Protein 3CWR (pdb70)

Sequence (377 aa):
PAVPDAVVREESSSIVGAAQRLLSSSGGAAATEGVASEAGIAKKTLYRFASGRADLIGLLVESWIAPIFPGFEADPQDAAAALERIVYDIAQAVLSREAVSSLFRLASDADLRNRFLPAYNANGIERSRREELARWLDQQQASAGRLPLPIPAERVADLLLSSAVIAEPLRQITLGLREPLPAWDIAPRVADAVRLIAVPDAVVRESSIVGAAQRLLSSGGAAATEGVASEEAGIAKKTLYRFASGRADLIGLLVESWIAPIFPEADPQDAAAALERIVYDIAQAVLSREAVSLFRLASDADLRNRFLPAYNANGIERRSSRREELARWLDQQASAGRLPLPIPAERVADLLLSSAVIAEPLRQITLGLREPLPAWDIAPRVADAVRLIAP

Nearest PDB structures (foldseek):
  3cwr-assembly3_B  TM=1.005E+00  e=1.600E-26  Rhodospirillum rubrum ATCC 11170
  3cwr-assembly2_A  TM=9.978E-01  e=1.509E-24  Rhodospirillum rubrum ATCC 11170
  3bhq-assembly1_B  TM=7.427E-01  e=4.612E-06  Mesorhizobium japonicum MAFF 303099
  2fq4-assembly1_A-2  TM=6.558E-01  e=3.254E-04  Bacillus cereus ATCC 14579
  6of0-assembly1_A  TM=6.314E-01  e=2.786E-02  Neisseria gonorrhoeae

Structure (mmCIF, N/CA/C/O backbone):
data_3CWR
#
_entry.id   3CWR
#
_cell.length_a   53.340
_cell.length_b   53.340
_cell.length_c   234.240
_cell.angle_alpha   90.000
_cell.angle_beta   90.000
_cell.angle_gamma   120.000
#
_symmetry.space_group_name_H-M   'P 65'
#
loop_
_entity.id
_entity.type
_entity.pdbx_description
1 polymer 'Transcriptional regulator, TetR family'
2 non-polymer 'SULFATE ION'
3 non-polymer 1,2-ETHANEDIOL
4 water water
#
loop_
_atom_site.group_PDB
_atom_site.id
_atom_site.type_symbol
_atom_site.label_atom_id
_atom_site.label_alt_id
_atom_site.label_comp_id
_atom_site.label_asym_id
_atom_site.label_entity_id
_atom_site.label_seq_id
_atom_site.pdbx_PDB_ins_code
_atom_site.Cartn_x
_atom_site.Cartn_y
_atom_site.Cartn_z
_atom_site.occupancy
_atom_site.B_iso_or_equiv
_atom_site.auth_seq_id
_atom_site.auth_comp_id
_atom_site.auth_asym_id
_atom_site.auth_atom_id
_atom_site.pdbx_PDB_model_num
ATOM 1 N N . PRO A 1 11 ? 31.858 -16.465 21.412 1.00 40.88 10 PRO A N 1
ATOM 2 C CA . PRO A 1 11 ? 30.463 -16.063 21.300 1.00 40.11 10 PRO A CA 1
ATOM 3 C C . PRO A 1 11 ? 29.916 -16.166 19.883 1.00 38.58 10 PRO A C 1
ATOM 4 O O . PRO A 1 11 ? 30.598 -16.623 18.945 1.00 38.14 10 PRO A O 1
ATOM 8 N N . ALA A 1 12 ? 28.697 -15.672 19.741 1.00 36.11 11 ALA A N 1
ATOM 9 C CA . ALA A 1 12 ? 27.977 -15.741 18.477 1.00 33.57 11 ALA A CA 1
ATOM 10 C C . ALA A 1 12 ? 28.492 -14.745 17.454 1.00 31.78 11 ALA A C 1
ATOM 11 O O . ALA A 1 12 ? 29.101 -13.740 17.749 1.00 33.32 11 ALA A O 1
ATOM 13 N N . VAL A 1 13 ? 28.259 -15.111 16.213 1.00 29.57 12 VAL A N 1
ATOM 14 C CA . VAL A 1 13 ? 28.506 -14.241 15.067 1.00 26.38 12 VAL A CA 1
ATOM 15 C C . VAL A 1 13 ? 27.636 -12.954 15.249 1.00 25.38 12 VAL A C 1
ATOM 16 O O . VAL A 1 13 ? 26.606 -13.029 15.892 1.00 27.71 12 VAL A O 1
ATOM 20 N N . PRO A 1 14 ? 27.997 -11.819 14.634 1.00 23.34 13 PRO A N 1
ATOM 21 C CA . PRO A 1 14 ? 27.194 -10.578 14.780 1.00 22.73 13 PRO A CA 1
ATOM 22 C C . PRO A 1 14 ? 25.808 -10.726 14.221 1.00 18.71 13 PRO A C 1
ATOM 23 O O . PRO A 1 14 ? 25.580 -11.508 13.280 1.00 19.07 13 PRO A O 1
ATOM 27 N N . ASP A 1 15 ? 24.906 -9.951 14.809 1.00 18.82 14 ASP A N 1
ATOM 28 C CA . ASP A 1 15 ? 23.471 -9.942 14.450 1.00 16.90 14 ASP A CA 1
ATOM 29 C C . ASP A 1 15 ? 23.227 -9.648 12.973 1.00 17.78 14 ASP A C 1
ATOM 30 O O . ASP A 1 15 ? 22.246 -10.072 12.396 1.00 18.55 14 ASP A O 1
ATOM 35 N N . ALA A 1 16 ? 24.156 -8.959 12.349 1.00 18.15 15 ALA A N 1
ATOM 36 C CA . ALA A 1 16 ? 23.997 -8.612 10.934 1.00 18.07 15 ALA A CA 1
ATOM 37 C C . ALA A 1 16 ? 23.842 -9.825 10.038 1.00 17.53 15 ALA A C 1
ATOM 38 O O . ALA A 1 16 ? 23.163 -9.792 9.012 1.00 21.11 15 ALA A O 1
ATOM 40 N N . VAL A 1 17 ? 24.450 -10.938 10.457 1.00 17.34 16 VAL A N 1
ATOM 41 C CA . VAL A 1 17 ? 24.391 -12.181 9.664 1.00 17.72 16 VAL A CA 1
ATOM 42 C C . VAL A 1 17 ? 22.947 -12.712 9.555 1.00 18.00 16 VAL A C 1
ATOM 43 O O . VAL A 1 17 ? 22.427 -12.917 8.441 1.00 19.46 16 VAL A O 1
ATOM 47 N N . VAL A 1 18 ? 22.307 -12.932 10.698 1.00 16.72 17 VAL A N 1
ATOM 48 C CA . VAL A 1 18 ? 20.906 -13.398 10.710 1.00 16.80 17 VAL A CA 1
ATOM 49 C C . VAL A 1 18 ? 19.957 -12.320 10.124 1.00 17.47 17 VAL A C 1
ATOM 50 O O . VAL A 1 18 ? 19.003 -12.651 9.416 1.00 17.38 17 VAL A O 1
ATOM 54 N N . ARG A 1 19 ? 20.231 -11.040 10.394 1.00 15.99 18 ARG A N 1
ATOM 55 C CA . ARG A 1 19 ? 19.385 -9.966 9.841 1.00 17.19 18 ARG A CA 1
ATOM 56 C C . ARG A 1 19 ? 19.347 -10.079 8.319 1.00 17.93 18 ARG A C 1
ATOM 57 O O . ARG A 1 19 ? 18.279 -9.961 7.696 1.00 17.62 18 ARG A O 1
ATOM 65 N N . GLU A 1 20 ? 20.521 -10.277 7.723 1.00 19.81 19 GLU A N 1
ATOM 66 C CA A GLU A 1 20 ? 20.639 -10.412 6.256 0.50 20.95 19 GLU A CA 1
ATOM 67 C CA B GLU A 1 20 ? 20.612 -10.378 6.262 0.50 20.09 19 GLU A CA 1
ATOM 68 C C . GLU A 1 20 ? 19.809 -11.588 5.750 1.00 19.50 19 GLU A C 1
ATOM 69 O O . GLU A 1 20 ? 19.182 -11.524 4.701 1.00 20.54 19 GLU A O 1
ATOM 80 N N . SER A 1 21 ? 19.810 -12.671 6.514 1.00 19.23 20 SER A N 1
ATOM 81 C CA A SER A 1 21 ? 19.081 -13.863 6.108 0.33 18.66 20 SER A CA 1
ATOM 82 C CA B SER A 1 21 ? 19.062 -13.867 6.116 0.33 18.93 20 SER A CA 1
ATOM 83 C CA C SER A 1 21 ? 19.074 -13.877 6.135 0.33 19.43 20 SER A CA 1
ATOM 84 C C . SER A 1 21 ? 17.584 -13.602 6.112 1.00 18.72 20 SER A C 1
ATOM 85 O O . SER A 1 21 ? 16.858 -14.042 5.227 1.00 19.35 20 SER A O 1
ATOM 92 N N . ILE A 1 22 ? 17.147 -12.878 7.113 1.00 17.44 21 ILE A N 1
ATOM 93 C CA . ILE A 1 22 ? 15.754 -12.545 7.258 1.00 16.80 21 ILE A CA 1
ATOM 94 C C . ILE A 1 22 ? 15.281 -11.670 6.107 1.00 16.92 21 ILE A C 1
ATOM 95 O O . ILE A 1 22 ? 14.207 -11.874 5.514 1.00 17.07 21 ILE A O 1
ATOM 100 N N . VAL A 1 23 ? 16.041 -10.634 5.827 1.00 16.57 22 VAL A N 1
ATOM 101 C CA . VAL A 1 23 ? 15.625 -9.715 4.747 1.00 17.07 22 VAL A CA 1
ATOM 102 C C . VAL A 1 23 ? 15.644 -10.412 3.388 1.00 18.64 22 VAL A C 1
ATOM 103 O O . VAL A 1 23 ? 14.785 -10.146 2.543 1.00 20.06 22 VAL A O 1
ATOM 107 N N . GLY A 1 24 ? 16.607 -11.308 3.188 1.00 21.08 23 GLY A N 1
ATOM 108 C CA . GLY A 1 24 ? 16.679 -12.063 1.929 1.00 22.01 23 GLY A CA 1
ATOM 109 C C . GLY A 1 24 ? 15.447 -12.918 1.792 1.00 20.90 23 GLY A C 1
ATOM 110 O O . GLY A 1 24 ? 14.800 -12.993 0.738 1.00 19.88 23 GLY A O 1
ATOM 111 N N . ALA A 1 25 ? 15.113 -13.602 2.875 1.00 19.33 24 ALA A N 1
ATOM 112 C CA . ALA A 1 25 ? 13.955 -14.477 2.893 1.00 18.22 24 ALA A CA 1
ATOM 113 C C . ALA A 1 25 ? 12.659 -13.733 2.639 1.00 19.40 24 ALA A C 1
ATOM 114 O O . ALA A 1 25 ? 11.833 -14.176 1.835 1.00 19.92 24 ALA A O 1
ATOM 116 N N . ALA A 1 26 ? 12.513 -12.581 3.293 1.00 18.03 25 ALA A N 1
ATOM 117 C CA . ALA A 1 26 ? 11.308 -11.739 3.170 1.00 16.99 25 ALA A CA 1
ATOM 118 C C . ALA A 1 26 ? 11.143 -11.330 1.723 1.00 18.00 25 ALA A C 1
ATOM 119 O O . ALA A 1 26 ? 10.027 -11.404 1.178 1.00 18.47 25 ALA A O 1
ATOM 121 N N . GLN A 1 27 ? 12.225 -10.863 1.120 1.00 19.03 26 GLN A N 1
ATOM 122 C CA . GLN A 1 27 ? 12.154 -10.450 -0.279 1.00 19.34 26 GLN A CA 1
ATOM 123 C C . GLN A 1 27 ? 11.798 -11.635 -1.199 1.00 21.09 26 GLN A C 1
ATOM 124 O O . GLN A 1 27 ? 10.944 -11.510 -2.092 1.00 22.52 26 GLN A O 1
ATOM 130 N N . ARG A 1 28 ? 12.426 -12.785 -0.983 1.00 21.97 27 ARG A N 1
ATOM 131 C CA . ARG A 1 28 ? 12.139 -13.904 -1.877 1.00 21.22 27 ARG A CA 1
ATOM 132 C C . ARG A 1 28 ? 10.690 -14.270 -1.838 1.00 22.96 27 ARG A C 1
ATOM 133 O O . ARG A 1 28 ? 10.080 -14.614 -2.878 1.00 23.70 27 ARG A O 1
ATOM 141 N N . LEU A 1 29 ? 10.112 -14.222 -0.659 1.00 21.48 28 LEU A N 1
ATOM 142 C CA . LEU A 1 29 ? 8.720 -14.605 -0.504 1.00 22.12 28 LEU A CA 1
ATOM 143 C C . LEU A 1 29 ? 7.795 -13.563 -1.139 1.00 23.83 28 LEU A C 1
ATOM 144 O O . LEU A 1 29 ? 6.833 -13.879 -1.802 1.00 23.58 28 LEU A O 1
ATOM 149 N N . LEU A 1 30 ? 8.122 -12.303 -0.939 1.00 23.12 29 LEU A N 1
ATOM 150 C CA . LEU A 1 30 ? 7.335 -11.241 -1.552 1.00 23.83 29 LEU A CA 1
ATOM 151 C C . LEU A 1 30 ? 7.332 -11.398 -3.039 1.00 24.29 29 LEU A C 1
ATOM 152 O O . LEU A 1 30 ? 6.295 -11.257 -3.693 1.00 25.14 29 LEU A O 1
ATOM 157 N N . SER A 1 31 ? 8.511 -11.655 -3.579 1.00 23.53 30 SER A N 1
ATOM 158 C CA . SER A 1 31 ? 8.672 -11.763 -5.041 1.00 24.92 30 SER A CA 1
ATOM 159 C C . SER A 1 31 ? 8.033 -12.992 -5.626 1.00 27.97 30 SER A C 1
ATOM 160 O O . SER A 1 31 ? 7.544 -12.955 -6.775 1.00 29.39 30 SER A O 1
ATOM 163 N N . SER A 1 32 ? 7.903 -14.035 -4.823 1.00 28.37 31 SER A N 1
ATOM 164 C CA A SER A 1 32 ? 7.380 -15.323 -5.311 0.50 28.70 31 SER A CA 1
ATOM 165 C CA B SER A 1 32 ? 7.371 -15.312 -5.317 0.50 29.19 31 SER A CA 1
ATOM 166 C C . SER A 1 32 ? 5.883 -15.449 -5.135 1.00 29.84 31 SER A C 1
ATOM 167 O O . SER A 1 32 ? 5.207 -15.991 -6.006 1.00 33.43 31 SER A O 1
ATOM 172 N N . GLY A 1 33 ? 5.361 -14.950 -4.027 1.00 27.70 32 GLY A N 1
ATOM 173 C CA . GLY A 1 33 ? 3.947 -15.075 -3.685 1.00 27.13 32 GLY A CA 1
ATOM 174 C C . GLY A 1 33 ? 3.195 -13.893 -3.123 1.00 28.75 32 GLY A C 1
ATOM 175 O O . GLY A 1 33 ? 2.098 -14.014 -2.624 1.00 30.80 32 GLY A O 1
ATOM 176 N N . GLY A 1 34 ? 3.806 -12.725 -3.165 1.00 28.95 33 GLY A N 1
ATOM 177 C CA . GLY A 1 34 ? 3.149 -11.560 -2.623 1.00 28.91 33 GLY A CA 1
ATOM 178 C C . GLY A 1 34 ? 3.176 -11.501 -1.113 1.00 26.56 33 GLY A C 1
ATOM 179 O O . GLY A 1 34 ? 3.847 -12.317 -0.463 1.00 23.41 33 GLY A O 1
ATOM 180 N N . ALA A 1 35 ? 2.464 -10.512 -0.570 1.00 27.15 34 ALA A N 1
ATOM 181 C CA . ALA A 1 35 ? 2.381 -10.303 0.855 1.00 26.88 34 ALA A CA 1
ATOM 182 C C . ALA A 1 35 ? 1.911 -11.562 1.533 1.00 25.47 34 ALA A C 1
ATOM 183 O O . ALA A 1 35 ? 2.319 -11.846 2.642 1.00 26.17 34 ALA A O 1
ATOM 185 N N . ALA A 1 36 ? 1.030 -12.311 0.862 1.00 25.08 35 ALA A N 1
ATOM 186 C CA . ALA A 1 36 ? 0.474 -13.485 1.496 1.00 24.34 35 ALA A CA 1
ATOM 187 C C . ALA A 1 36 ? 1.469 -14.592 1.720 1.00 23.81 35 ALA A C 1
ATOM 188 O O . ALA A 1 36 ? 1.249 -15.415 2.624 1.00 26.88 35 ALA A O 1
ATOM 190 N N . ALA A 1 37 ? 2.548 -14.613 0.948 1.00 23.02 36 ALA A N 1
ATOM 191 C CA . ALA A 1 37 ? 3.614 -15.615 1.060 1.00 22.76 36 ALA A CA 1
ATOM 192 C C . ALA A 1 37 ? 4.571 -15.237 2.188 1.00 21.60 36 ALA A C 1
ATOM 193 O O . ALA A 1 37 ? 5.250 -16.089 2.734 1.00 22.72 36 ALA A O 1
ATOM 203 N N . THR A 1 39 ? 4.783 -14.703 5.370 1.00 16.74 38 THR A N 1
ATOM 204 C CA . THR A 1 39 ? 4.343 -14.932 6.722 1.00 15.04 38 THR A CA 1
ATOM 205 C C . THR A 1 39 ? 5.563 -15.090 7.643 1.00 15.87 38 THR A C 1
ATOM 206 O O . THR A 1 39 ? 6.659 -15.403 7.207 1.00 17.06 38 THR A O 1
ATOM 218 N N . GLU A 1 41 ? 6.051 -17.527 9.799 1.00 18.72 40 GLU A N 1
ATOM 219 C CA . GLU A 1 41 ? 6.512 -18.913 9.731 1.00 19.79 40 GLU A CA 1
ATOM 220 C C . GLU A 1 41 ? 7.285 -19.149 8.407 1.00 17.66 40 GLU A C 1
ATOM 221 O O . GLU A 1 41 ? 8.317 -19.815 8.363 1.00 19.40 40 GLU A O 1
ATOM 227 N N . GLY A 1 42 ? 6.791 -18.555 7.324 1.00 17.93 41 GLY A N 1
ATOM 228 C CA . GLY A 1 42 ? 7.446 -18.670 6.027 1.00 17.44 41 GLY A CA 1
ATOM 229 C C . GLY A 1 42 ? 8.854 -18.100 6.013 1.00 16.62 41 GLY A C 1
ATOM 230 O O . GLY A 1 42 ? 9.810 -18.664 5.457 1.00 17.82 41 GLY A O 1
ATOM 231 N N . VAL A 1 43 ? 8.958 -16.895 6.565 1.00 16.26 42 VAL A N 1
ATOM 232 C CA . VAL A 1 43 ? 10.258 -16.222 6.654 1.00 16.46 42 VAL A CA 1
ATOM 233 C C . VAL A 1 43 ? 11.207 -16.997 7.525 1.00 15.36 42 VAL A C 1
ATOM 234 O O . VAL A 1 43 ? 12.349 -17.195 7.146 1.00 16.28 42 VAL A O 1
ATOM 238 N N . ALA A 1 44 ? 10.737 -17.501 8.664 1.00 15.68 43 ALA A N 1
ATOM 239 C CA . ALA A 1 44 ? 11.649 -18.282 9.499 1.00 15.90 43 ALA A CA 1
ATOM 240 C C . ALA A 1 44 ? 12.187 -19.503 8.738 1.00 18.20 43 ALA A C 1
ATOM 241 O O . ALA A 1 44 ? 13.381 -19.829 8.768 1.00 18.15 43 ALA A O 1
ATOM 243 N N . SER A 1 45 ? 11.306 -20.164 8.029 1.00 17.57 44 SER A N 1
ATOM 244 C CA . SER A 1 45 ? 11.698 -21.351 7.273 1.00 19.26 44 SER A CA 1
ATOM 245 C C . SER A 1 45 ? 12.633 -21.023 6.128 1.00 20.13 44 SER A C 1
ATOM 246 O O . SER A 1 45 ? 13.661 -21.661 5.952 1.00 21.80 44 SER A O 1
ATOM 249 N N . GLU A 1 46 ? 12.297 -19.993 5.365 1.00 19.78 45 GLU A N 1
ATOM 250 C CA . GLU A 1 46 ? 13.106 -19.594 4.208 1.00 19.38 45 GLU A CA 1
ATOM 251 C C . GLU A 1 46 ? 14.471 -19.068 4.643 1.00 20.65 45 GLU A C 1
ATOM 252 O O . GLU A 1 46 ? 15.457 -19.293 3.964 1.00 21.24 45 GLU A O 1
ATOM 258 N N . ALA A 1 47 ? 14.524 -18.377 5.786 1.00 18.55 46 ALA A N 1
ATOM 259 C CA . ALA A 1 47 ? 15.781 -17.838 6.306 1.00 18.79 46 ALA A CA 1
ATOM 260 C C . ALA A 1 47 ? 16.626 -18.886 7.001 1.00 19.52 46 ALA A C 1
ATOM 261 O O . ALA A 1 47 ? 17.811 -18.667 7.266 1.00 23.00 46 ALA A O 1
ATOM 263 N N . GLY A 1 48 ? 15.991 -19.994 7.340 1.00 18.09 47 GLY A N 1
ATOM 264 C CA . GLY A 1 48 ? 16.634 -21.110 8.069 1.00 18.09 47 GLY A CA 1
ATOM 265 C C . GLY A 1 48 ? 16.945 -20.803 9.520 1.00 16.33 47 GLY A C 1
ATOM 266 O O . GLY A 1 48 ? 17.986 -21.157 10.022 1.00 15.56 47 GLY A O 1
ATOM 267 N N . ILE A 1 49 ? 15.994 -20.152 10.202 1.00 15.28 48 ILE A N 1
ATOM 268 C CA . ILE A 1 49 ? 16.144 -19.800 11.585 1.00 13.71 48 ILE A CA 1
ATOM 269 C C . ILE A 1 49 ? 14.936 -20.175 12.422 1.00 14.12 48 ILE A C 1
ATOM 270 O O . ILE A 1 49 ? 13.824 -20.340 11.906 1.00 16.84 48 ILE A O 1
ATOM 275 N N . ALA A 1 50 ? 15.165 -20.306 13.731 1.00 15.11 49 ALA A N 1
ATOM 276 C CA . ALA A 1 50 ? 14.124 -20.547 14.718 1.00 16.28 49 ALA A CA 1
ATOM 277 C C . ALA A 1 50 ? 13.151 -19.388 14.816 1.00 16.05 49 ALA A C 1
ATOM 278 O O . ALA A 1 50 ? 13.496 -18.202 14.645 1.00 15.17 49 ALA A O 1
ATOM 280 N N . LYS A 1 51 ? 11.923 -19.744 15.166 1.00 17.69 50 LYS A N 1
ATOM 281 C CA . LYS A 1 51 ? 10.909 -18.727 15.421 1.00 18.05 50 LYS A CA 1
ATOM 282 C C . LYS A 1 51 ? 11.412 -17.732 16.475 1.00 16.76 50 LYS A C 1
ATOM 283 O O . LYS A 1 51 ? 11.247 -16.512 16.338 1.00 17.47 50 LYS A O 1
ATOM 289 N N . LYS A 1 52 ? 11.973 -18.250 17.554 1.00 14.86 51 LYS A N 1
ATOM 290 C CA . LYS A 1 52 ? 12.405 -17.383 18.652 1.00 16.44 51 LYS A CA 1
ATOM 291 C C . LYS A 1 52 ? 13.509 -16.434 18.227 1.00 15.45 51 LYS A C 1
ATOM 292 O O . LYS A 1 52 ? 13.695 -15.354 18.812 1.00 16.30 51 LYS A O 1
ATOM 298 N N . THR A 1 53 ? 14.263 -16.826 17.206 1.00 15.25 52 THR A N 1
ATOM 299 C CA . THR A 1 53 ? 15.305 -15.968 16.657 1.00 16.09 52 THR A CA 1
ATOM 300 C C . THR A 1 53 ? 14.689 -14.883 15.783 1.00 14.62 52 THR A C 1
ATOM 301 O O . THR A 1 53 ? 15.018 -13.704 15.895 1.00 15.88 52 THR A O 1
ATOM 305 N N . LEU A 1 54 ? 13.763 -15.272 14.902 1.00 14.48 53 LEU A N 1
ATOM 306 C CA . LEU A 1 54 ? 13.092 -14.288 14.048 1.00 14.61 53 LEU A CA 1
ATOM 307 C C . LEU A 1 54 ? 12.428 -13.208 14.888 1.00 14.93 53 LEU A C 1
ATOM 308 O O . LEU A 1 54 ? 12.505 -12.019 14.564 1.00 14.81 53 LEU A O 1
ATOM 313 N N . TYR A 1 55 ? 11.785 -13.636 15.964 1.00 14.65 54 TYR A N 1
ATOM 314 C CA . TYR A 1 55 ? 10.998 -12.714 16.830 1.00 14.76 54 TYR A CA 1
ATOM 315 C C . TYR A 1 55 ? 11.884 -11.718 17.596 1.00 17.25 54 TYR A C 1
ATOM 316 O O . TYR A 1 55 ? 11.368 -10.731 18.128 1.00 19.86 54 TYR A O 1
ATOM 325 N N . ARG A 1 56 ? 13.192 -11.950 17.637 1.00 15.56 55 ARG A N 1
ATOM 326 C CA . ARG A 1 56 ? 14.121 -10.928 18.170 1.00 16.33 55 ARG A CA 1
ATOM 327 C C . ARG A 1 56 ? 14.237 -9.759 17.211 1.00 16.23 55 ARG A C 1
ATOM 328 O O . ARG A 1 56 ? 14.487 -8.633 17.618 1.00 19.99 55 ARG A O 1
ATOM 336 N N . PHE A 1 57 ? 14.072 -10.037 15.920 1.00 16.99 56 PHE A N 1
ATOM 337 C CA . PHE A 1 57 ? 14.289 -9.067 14.871 1.00 17.73 56 PHE A CA 1
ATOM 338 C C . PHE A 1 57 ? 13.011 -8.411 14.351 1.00 18.27 56 PHE A C 1
ATOM 339 O O . PHE A 1 57 ? 13.021 -7.280 13.898 1.00 21.65 56 PHE A O 1
ATOM 347 N N . ALA A 1 58 ? 11.927 -9.141 14.377 1.00 18.36 57 ALA A N 1
ATOM 348 C CA . ALA A 1 58 ? 10.611 -8.682 13.863 1.00 17.74 57 ALA A CA 1
ATOM 349 C C . ALA A 1 58 ? 9.487 -9.349 14.603 1.00 18.25 57 ALA A C 1
ATOM 350 O O . ALA A 1 58 ? 9.536 -10.530 14.837 1.00 18.89 57 ALA A O 1
ATOM 352 N N . SER A 1 59 ? 8.441 -8.612 14.946 1.00 19.76 58 SER A N 1
ATOM 353 C CA . SER A 1 59 ? 7.317 -9.170 15.681 1.00 22.36 58 SER A CA 1
ATOM 354 C C . SER A 1 59 ? 6.114 -9.511 14.821 1.00 22.64 58 SER A C 1
ATOM 355 O O . SER A 1 59 ? 5.163 -10.168 15.268 1.00 27.14 58 SER A O 1
ATOM 358 N N . GLY A 1 60 ? 6.177 -9.065 13.574 1.00 21.70 59 GLY A N 1
ATOM 359 C CA . GLY A 1 60 ? 5.121 -9.283 12.614 1.00 21.32 59 GLY A CA 1
ATOM 360 C C . GLY A 1 60 ? 5.534 -8.822 11.235 1.00 19.45 59 GLY A C 1
ATOM 361 O O . GLY A 1 60 ? 6.656 -8.365 11.027 1.00 18.68 59 GLY A O 1
ATOM 362 N N . ARG A 1 61 ? 4.596 -8.957 10.304 1.00 19.99 60 ARG A N 1
ATOM 363 C CA . ARG A 1 61 ? 4.863 -8.674 8.909 1.00 19.71 60 ARG A CA 1
ATOM 364 C C . ARG A 1 61 ? 5.272 -7.247 8.654 1.00 18.06 60 ARG A C 1
ATOM 365 O O . ARG A 1 61 ? 6.151 -6.989 7.836 1.00 19.11 60 ARG A O 1
ATOM 373 N N . ALA A 1 62 ? 4.674 -6.342 9.394 1.00 19.08 61 ALA A N 1
ATOM 374 C CA . ALA A 1 62 ? 5.016 -4.927 9.222 1.00 17.15 61 ALA A CA 1
ATOM 375 C C . ALA A 1 62 ? 6.485 -4.685 9.561 1.00 17.38 61 ALA A C 1
ATOM 376 O O . ALA A 1 62 ? 7.181 -3.943 8.855 1.00 17.60 61 ALA A O 1
ATOM 378 N N . ASP A 1 63 ? 6.955 -5.287 10.662 1.00 17.30 62 ASP A N 1
ATOM 379 C CA . ASP A 1 63 ? 8.365 -5.164 11.029 1.00 17.34 62 ASP A CA 1
ATOM 380 C C . ASP A 1 63 ? 9.278 -5.747 9.928 1.00 15.74 62 ASP A C 1
ATOM 381 O O . ASP A 1 63 ? 10.394 -5.253 9.691 1.00 18.73 62 ASP A O 1
ATOM 386 N N . LEU A 1 64 ? 8.814 -6.818 9.275 1.00 17.95 63 LEU A N 1
ATOM 387 C CA . LEU A 1 64 ? 9.578 -7.424 8.176 1.00 16.84 63 LEU A CA 1
ATOM 388 C C . LEU A 1 64 ? 9.737 -6.423 7.018 1.00 15.10 63 LEU A C 1
ATOM 389 O O . LEU A 1 64 ? 10.818 -6.251 6.454 1.00 17.29 63 LEU A O 1
ATOM 394 N N . ILE A 1 65 ? 8.659 -5.722 6.719 1.00 15.78 64 ILE A N 1
ATOM 395 C CA . ILE A 1 65 ? 8.710 -4.722 5.661 1.00 16.36 64 ILE A CA 1
ATOM 396 C C . ILE A 1 65 ? 9.688 -3.611 6.085 1.00 15.93 64 ILE A C 1
ATOM 397 O O . ILE A 1 65 ? 10.482 -3.127 5.283 1.00 16.27 64 ILE A O 1
ATOM 402 N N . GLY A 1 66 ? 9.631 -3.217 7.353 1.00 17.25 65 GLY A N 1
ATOM 403 C CA . GLY A 1 66 ? 10.531 -2.173 7.833 1.00 18.17 65 GLY A CA 1
ATOM 404 C C . GLY A 1 66 ? 11.977 -2.602 7.711 1.00 17.26 65 GLY A C 1
ATOM 405 O O . GLY A 1 66 ? 12.843 -1.833 7.305 1.00 18.75 65 GLY A O 1
ATOM 406 N N . LEU A 1 67 ? 12.249 -3.875 8.045 1.00 17.01 66 LEU A N 1
ATOM 407 C CA . LEU A 1 67 ? 13.628 -4.397 7.958 1.00 17.64 66 LEU A CA 1
ATOM 408 C C . LEU A 1 67 ? 14.103 -4.417 6.515 1.00 17.21 66 LEU A C 1
ATOM 409 O O . LEU A 1 67 ? 15.265 -4.145 6.213 1.00 18.23 66 LEU A O 1
ATOM 414 N N . LEU A 1 68 ? 13.180 -4.824 5.634 1.00 16.47 67 LEU A N 1
ATOM 415 C CA . LEU A 1 68 ? 13.475 -4.893 4.203 1.00 15.96 67 LEU A CA 1
ATOM 416 C C . LEU A 1 68 ? 13.855 -3.536 3.616 1.00 16.84 67 LEU A C 1
ATOM 417 O O . LEU A 1 68 ? 14.905 -3.353 3.027 1.00 17.81 67 LEU A O 1
ATOM 422 N N . VAL A 1 69 ? 12.991 -2.575 3.872 1.00 16.39 68 VAL A N 1
ATOM 423 C CA . VAL A 1 69 ? 13.175 -1.207 3.391 1.00 18.44 68 VAL A CA 1
ATOM 424 C C . VAL A 1 69 ? 14.461 -0.620 3.986 1.00 18.41 68 VAL A C 1
ATOM 425 O O . VAL A 1 69 ? 15.237 0.019 3.304 1.00 20.71 68 VAL A O 1
ATOM 429 N N . GLU A 1 70 ? 14.674 -0.851 5.275 1.00 17.95 69 GLU A N 1
ATOM 430 C CA . GLU A 1 70 ? 15.896 -0.374 5.929 1.00 18.72 69 GLU A CA 1
ATOM 431 C C . GLU A 1 70 ? 17.148 -0.929 5.284 1.00 19.31 69 GLU A C 1
ATOM 432 O O . GLU A 1 70 ? 18.139 -0.210 5.115 1.00 20.99 69 GLU A O 1
ATOM 438 N N . SER A 1 71 ? 17.088 -2.201 4.850 1.00 18.04 70 SER A N 1
ATOM 439 C CA . SER A 1 71 ? 18.255 -2.832 4.271 1.00 17.65 70 SER A CA 1
ATOM 440 C C . SER A 1 71 ? 18.673 -2.196 2.963 1.00 19.42 70 SER A C 1
ATOM 441 O O . SER A 1 71 ? 19.822 -2.265 2.581 1.00 21.49 70 SER A O 1
ATOM 444 N N . TRP A 1 72 ? 17.717 -1.555 2.303 1.00 19.27 71 TRP A N 1
ATOM 445 C CA . TRP A 1 72 ? 17.992 -0.908 1.029 1.00 20.36 71 TRP A CA 1
ATOM 446 C C . TRP A 1 72 ? 18.713 0.400 1.259 1.00 21.23 71 TRP A C 1
ATOM 447 O O . TRP A 1 72 ? 19.575 0.753 0.480 1.00 25.18 71 TRP A O 1
ATOM 458 N N . ILE A 1 73 ? 18.370 1.091 2.344 1.00 22.86 72 ILE A N 1
ATOM 459 C CA . ILE A 1 73 ? 18.915 2.459 2.583 1.00 24.49 72 ILE A CA 1
ATOM 460 C C . ILE A 1 73 ? 20.045 2.586 3.635 1.00 25.68 72 ILE A C 1
ATOM 461 O O . ILE A 1 73 ? 20.874 3.490 3.593 1.00 27.51 72 ILE A O 1
ATOM 466 N N . ALA A 1 74 ? 20.117 1.613 4.517 1.00 25.38 73 ALA A N 1
ATOM 467 C CA . ALA A 1 74 ? 21.135 1.607 5.586 1.00 25.96 73 ALA A CA 1
ATOM 468 C C . ALA A 1 74 ? 22.568 1.734 5.110 1.00 26.28 73 ALA A C 1
ATOM 469 O O . ALA A 1 74 ? 23.353 2.474 5.709 1.00 27.48 73 ALA A O 1
ATOM 471 N N . PRO A 1 75 ? 22.932 1.038 4.034 1.00 26.37 74 PRO A N 1
ATOM 472 C CA . PRO A 1 75 ? 24.326 1.042 3.555 1.00 28.99 74 PRO A CA 1
ATOM 473 C C . PRO A 1 75 ? 24.794 2.322 2.862 1.00 29.52 74 PRO A C 1
ATOM 474 O O . PRO A 1 75 ? 25.994 2.491 2.607 1.00 31.28 74 PRO A O 1
ATOM 478 N N . ILE A 1 76 ? 23.851 3.210 2.570 1.00 27.35 75 ILE A N 1
ATOM 479 C CA . ILE A 1 76 ? 24.169 4.379 1.749 1.00 27.91 75 ILE A CA 1
ATOM 480 C C . ILE A 1 76 ? 25.049 5.392 2.444 1.00 29.15 75 ILE A C 1
ATOM 481 O O . ILE A 1 76 ? 26.072 5.793 1.894 1.00 29.57 75 ILE A O 1
ATOM 486 N N . PHE A 1 77 ? 24.690 5.783 3.659 1.00 30.79 76 PHE A N 1
ATOM 487 C CA . PHE A 1 77 ? 25.428 6.888 4.293 1.00 33.46 76 PHE A CA 1
ATOM 488 C C . PHE A 1 77 ? 26.701 6.630 5.046 1.00 33.71 76 PHE A C 1
ATOM 489 O O . PHE A 1 77 ? 27.483 7.552 5.135 1.00 33.93 76 PHE A O 1
ATOM 497 N N . PRO A 1 78 ? 26.910 5.414 5.578 1.00 34.72 77 PRO A N 1
ATOM 498 C CA . PRO A 1 78 ? 28.176 5.177 6.272 1.00 38.89 77 PRO A CA 1
ATOM 499 C C . PRO A 1 78 ? 29.298 5.546 5.333 1.00 43.20 77 PRO A C 1
ATOM 500 O O . PRO A 1 78 ? 30.375 5.989 5.749 1.00 45.87 77 PRO A O 1
ATOM 504 N N . GLY A 1 79 ? 29.018 5.409 4.051 1.00 45.71 78 GLY A N 1
ATOM 505 C CA . GLY A 1 79 ? 29.989 5.760 3.036 1.00 48.38 78 GLY A CA 1
ATOM 506 C C . GLY A 1 79 ? 29.726 7.152 2.515 1.00 50.05 78 GLY A C 1
ATOM 507 O O . GLY A 1 79 ? 29.093 7.335 1.473 1.00 52.45 78 GLY A O 1
ATOM 508 N N . PHE A 1 80 ? 30.214 8.145 3.242 1.00 49.72 79 PHE A N 1
ATOM 509 C CA . PHE A 1 80 ? 29.990 9.517 2.817 1.00 48.97 79 PHE A CA 1
ATOM 510 C C . PHE A 1 80 ? 30.810 10.517 3.622 1.00 47.94 79 PHE A C 1
ATOM 511 O O . PHE A 1 80 ? 30.568 10.755 4.807 1.00 47.69 79 PHE A O 1
ATOM 513 N N . GLU A 1 81 ? 31.787 11.092 2.922 1.00 47.58 80 GLU A N 1
ATOM 514 C CA . GLU A 1 81 ? 32.732 12.063 3.497 1.00 46.69 80 GLU A CA 1
ATOM 515 C C . GLU A 1 81 ? 32.023 13.353 3.898 1.00 43.68 80 GLU A C 1
ATOM 516 O O . GLU A 1 81 ? 31.230 13.920 3.132 1.00 40.86 80 GLU A O 1
ATOM 522 N N . ALA A 1 82 ? 32.356 13.800 5.109 1.00 42.22 81 ALA A N 1
ATOM 523 C CA . ALA A 1 82 ? 31.747 14.979 5.724 1.00 42.43 81 ALA A CA 1
ATOM 524 C C . ALA A 1 82 ? 32.369 16.244 5.174 1.00 41.20 81 ALA A C 1
ATOM 525 O O . ALA A 1 82 ? 31.777 17.332 5.236 1.00 40.56 81 ALA A O 1
ATOM 527 N N . ASP A 1 83 ? 33.569 16.058 4.641 1.00 39.61 82 ASP A N 1
ATOM 528 C CA . ASP A 1 83 ? 34.379 17.140 4.074 1.00 39.24 82 ASP A CA 1
ATOM 529 C C . ASP A 1 83 ? 34.890 16.788 2.699 1.00 37.80 82 ASP A C 1
ATOM 530 O O . ASP A 1 83 ? 36.075 16.592 2.490 1.00 38.79 82 ASP A O 1
ATOM 533 N N . PRO A 1 84 ? 33.981 16.709 1.732 1.00 35.67 83 PRO A N 1
ATOM 534 C CA . PRO A 1 84 ? 34.396 16.371 0.388 1.00 35.25 83 PRO A CA 1
ATOM 535 C C . PRO A 1 84 ? 35.186 17.488 -0.272 1.00 36.16 83 PRO A C 1
ATOM 536 O O . PRO A 1 84 ? 34.968 18.669 0.030 1.00 37.38 83 PRO A O 1
ATOM 540 N N . GLN A 1 85 ? 36.064 17.112 -1.190 1.00 36.46 84 GLN A N 1
ATOM 541 C CA . GLN A 1 85 ? 36.828 18.102 -1.960 1.00 36.78 84 GLN A CA 1
ATOM 542 C C . GLN A 1 85 ? 35.918 18.754 -2.987 1.00 34.91 84 GLN A C 1
ATOM 543 O O . GLN A 1 85 ? 36.178 19.841 -3.467 1.00 37.13 84 GLN A O 1
ATOM 545 N N . ASP A 1 86 ? 34.850 18.054 -3.345 1.00 31.18 85 ASP A N 1
ATOM 546 C CA . ASP A 1 86 ? 33.920 18.571 -4.331 1.00 28.60 85 ASP A CA 1
ATOM 547 C C . ASP A 1 86 ? 32.541 18.174 -3.879 1.00 24.78 85 ASP A C 1
ATOM 548 O O . ASP A 1 86 ? 32.089 17.081 -4.149 1.00 23.78 85 ASP A O 1
ATOM 553 N N . ALA A 1 87 ? 31.897 19.073 -3.163 1.00 22.75 86 ALA A N 1
ATOM 554 C CA . ALA A 1 87 ? 30.599 18.768 -2.553 1.00 21.64 86 ALA A CA 1
ATOM 555 C C . ALA A 1 87 ? 29.545 18.450 -3.587 1.00 20.38 86 ALA A C 1
ATOM 556 O O . ALA A 1 87 ? 28.742 17.551 -3.358 1.00 20.66 86 ALA A O 1
ATOM 558 N N . ALA A 1 88 ? 29.561 19.122 -4.724 1.00 20.42 87 ALA A N 1
ATOM 559 C CA . ALA A 1 88 ? 28.528 18.881 -5.740 1.00 18.74 87 ALA A CA 1
ATOM 560 C C . ALA A 1 88 ? 28.708 17.467 -6.306 1.00 18.62 87 ALA A C 1
ATOM 561 O O . ALA A 1 88 ? 27.723 16.721 -6.506 1.00 19.13 87 ALA A O 1
ATOM 563 N N . ALA A 1 89 ? 29.963 17.093 -6.536 1.00 21.34 88 ALA A N 1
ATOM 564 C CA . ALA A 1 89 ? 30.262 15.751 -7.024 1.00 19.90 88 ALA A CA 1
ATOM 565 C C . ALA A 1 89 ? 29.811 14.671 -6.023 1.00 19.60 88 ALA A C 1
ATOM 566 O O . ALA A 1 89 ? 29.206 13.652 -6.379 1.00 20.46 88 ALA A O 1
ATOM 568 N N . ALA A 1 90 ? 30.036 14.927 -4.749 1.00 19.31 89 ALA A N 1
ATOM 569 C CA . ALA A 1 90 ? 29.671 14.013 -3.682 1.00 18.66 89 ALA A CA 1
ATOM 570 C C . ALA A 1 90 ? 28.143 13.874 -3.599 1.00 17.29 89 ALA A C 1
ATOM 571 O O . ALA A 1 90 ? 27.606 12.788 -3.384 1.00 19.95 89 ALA A O 1
ATOM 573 N N . LEU A 1 91 ? 27.470 14.994 -3.743 1.00 17.30 90 LEU A N 1
ATOM 574 C CA . LEU A 1 91 ? 26.002 15.028 -3.733 1.00 16.02 90 LEU A CA 1
ATOM 575 C C . LEU A 1 91 ? 25.460 14.181 -4.863 1.00 15.95 90 LEU A C 1
ATOM 576 O O . LEU A 1 91 ? 24.502 13.426 -4.671 1.00 17.26 90 LEU A O 1
ATOM 581 N N . GLU A 1 92 ? 26.067 14.262 -6.028 1.00 16.04 91 GLU A N 1
ATOM 582 C CA . GLU A 1 92 ? 25.631 13.441 -7.157 1.00 16.05 91 GLU A CA 1
ATOM 583 C C . GLU A 1 92 ? 25.739 11.987 -6.818 1.00 16.90 91 GLU A C 1
ATOM 584 O O . GLU A 1 92 ? 24.868 11.200 -7.132 1.00 18.34 91 GLU A O 1
ATOM 590 N N . ARG A 1 93 ? 26.865 11.606 -6.232 1.00 16.60 92 ARG A N 1
ATOM 591 C CA . ARG A 1 93 ? 27.050 10.198 -5.871 1.00 18.81 92 ARG A CA 1
ATOM 592 C C . ARG A 1 93 ? 26.011 9.744 -4.862 1.00 17.79 92 ARG A C 1
ATOM 593 O O . ARG A 1 93 ? 25.419 8.661 -5.013 1.00 19.51 92 ARG A O 1
ATOM 601 N N . ILE A 1 94 ? 25.747 10.548 -3.836 1.00 17.80 93 ILE A N 1
ATOM 602 C CA . ILE A 1 94 ? 24.780 10.171 -2.803 1.00 18.59 93 ILE A CA 1
ATOM 603 C C . ILE A 1 94 ? 23.361 9.949 -3.396 1.00 16.79 93 ILE A C 1
ATOM 604 O O . ILE A 1 94 ? 22.667 8.980 -3.097 1.00 16.41 93 ILE A O 1
ATOM 609 N N . VAL A 1 95 ? 22.928 10.900 -4.218 1.00 15.96 94 VAL A N 1
ATOM 610 C CA . VAL A 1 95 ? 21.586 10.846 -4.775 1.00 15.65 94 VAL A CA 1
ATOM 611 C C . VAL A 1 95 ? 21.467 9.645 -5.700 1.00 15.33 94 VAL A C 1
ATOM 612 O O . VAL A 1 95 ? 20.435 8.968 -5.729 1.00 16.12 94 VAL A O 1
ATOM 616 N N . TYR A 1 96 ? 22.496 9.396 -6.500 1.00 15.90 95 TYR A N 1
ATOM 617 C CA . TYR A 1 96 ? 22.502 8.236 -7.390 1.00 16.22 95 TYR A CA 1
ATOM 618 C C . TYR A 1 96 ? 22.329 6.971 -6.587 1.00 14.66 95 TYR A C 1
ATOM 619 O O . TYR A 1 96 ? 21.530 6.079 -6.962 1.00 16.60 95 TYR A O 1
ATOM 628 N N . ASP A 1 97 ? 23.061 6.877 -5.482 1.00 16.68 96 ASP A N 1
ATOM 629 C CA . ASP A 1 97 ? 22.989 5.677 -4.628 1.00 18.31 96 ASP A CA 1
ATOM 630 C C . ASP A 1 97 ? 21.609 5.505 -4.017 1.00 16.54 96 ASP A C 1
ATO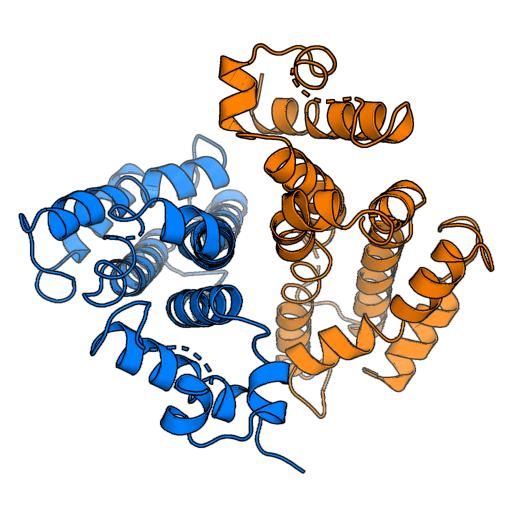M 631 O O . ASP A 1 97 ? 21.077 4.409 -3.981 1.00 19.69 96 ASP A O 1
ATOM 636 N N . ILE A 1 98 ? 20.978 6.583 -3.589 1.00 16.42 97 ILE A N 1
ATOM 637 C CA . ILE A 1 98 ? 19.645 6.497 -3.025 1.00 16.08 97 ILE A CA 1
ATOM 638 C C . ILE A 1 98 ? 18.707 6.029 -4.143 1.00 16.66 97 ILE A C 1
ATOM 639 O O . ILE A 1 98 ? 17.856 5.157 -3.938 1.00 18.43 97 ILE A O 1
ATOM 644 N N . ALA A 1 99 ? 18.873 6.588 -5.342 1.00 16.01 98 ALA A N 1
ATOM 645 C CA . ALA A 1 99 ? 17.995 6.224 -6.475 1.00 16.70 98 ALA A CA 1
ATOM 646 C C . ALA A 1 99 ? 18.074 4.717 -6.783 1.00 16.87 98 ALA A C 1
ATOM 647 O O . A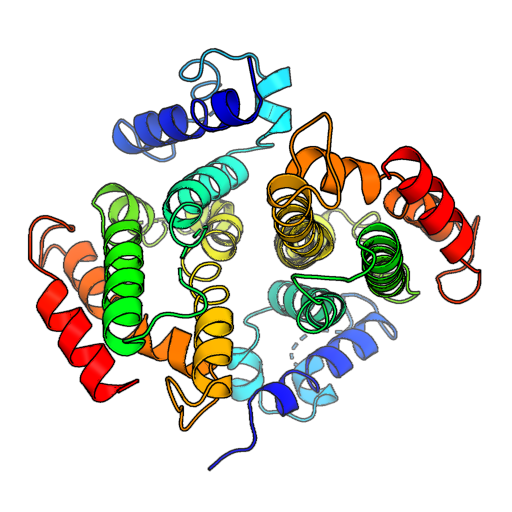LA A 1 99 ? 17.062 4.051 -7.034 1.00 18.50 98 ALA A O 1
ATOM 649 N N . GLN A 1 100 ? 19.276 4.176 -6.810 1.00 17.38 99 GLN A N 1
ATOM 650 C CA . GLN A 1 100 ? 19.463 2.740 -7.120 1.00 18.09 99 GLN A CA 1
ATOM 651 C C . GLN A 1 100 ? 18.724 1.886 -6.084 1.00 18.36 99 GLN A C 1
ATOM 652 O O . GLN A 1 100 ? 18.158 0.835 -6.415 1.00 20.51 99 GLN A O 1
ATOM 658 N N . ALA A 1 101 ? 18.717 2.353 -4.854 1.00 19.27 100 ALA A N 1
ATOM 659 C CA . ALA A 1 101 ? 18.171 1.626 -3.715 1.00 20.25 100 ALA A CA 1
ATOM 660 C C . ALA A 1 101 ? 16.650 1.616 -3.701 1.00 20.40 100 ALA A C 1
ATOM 661 O O . ALA A 1 101 ? 16.012 0.633 -3.331 1.00 23.66 100 ALA A O 1
ATOM 663 N N . VAL A 1 102 ? 16.047 2.681 -4.170 1.00 18.05 101 VAL A N 1
ATOM 664 C CA . VAL A 1 102 ? 14.595 2.863 -4.056 1.00 19.00 101 VAL A CA 1
ATOM 665 C C . VAL A 1 102 ? 13.821 2.757 -5.367 1.00 15.67 101 VAL A C 1
ATOM 666 O O . VAL A 1 102 ? 12.574 2.757 -5.366 1.00 16.35 101 VAL A O 1
ATOM 670 N N . LEU A 1 103 ? 14.563 2.613 -6.465 1.00 14.71 102 LEU A N 1
ATOM 671 C CA . LEU A 1 103 ? 13.958 2.505 -7.791 1.00 14.67 102 LEU A CA 1
ATOM 672 C C . LEU A 1 103 ? 14.270 1.154 -8.449 1.00 14.38 102 LEU A C 1
ATOM 673 O O . LEU A 1 103 ? 14.047 0.977 -9.630 1.00 14.97 102 LEU A O 1
ATOM 678 N N . SER A 1 104 ? 14.721 0.216 -7.626 1.00 15.27 103 SER A N 1
ATOM 679 C CA . SER A 1 104 ? 14.993 -1.140 -8.091 1.00 16.77 103 SER A CA 1
ATOM 680 C C . SER A 1 104 ? 13.686 -1.853 -8.378 1.00 16.05 103 SER A C 1
ATOM 681 O O . SER A 1 104 ? 12.595 -1.415 -7.966 1.00 15.24 103 SER A O 1
ATOM 684 N N . ARG A 1 105 ? 13.758 -3.008 -9.021 1.00 17.96 104 ARG A N 1
ATOM 685 C CA . ARG A 1 105 ? 12.521 -3.745 -9.317 1.00 19.08 104 ARG A CA 1
ATOM 686 C C . ARG A 1 105 ? 11.749 -4.098 -8.035 1.00 18.24 104 ARG A C 1
ATOM 687 O O . ARG A 1 105 ? 10.518 -3.968 -7.947 1.00 17.76 104 ARG A O 1
ATOM 695 N N . GLU A 1 106 ? 12.503 -4.511 -7.028 1.00 18.22 105 GLU A N 1
ATOM 696 C CA . GLU A 1 106 ? 11.949 -4.926 -5.747 1.00 18.06 105 GLU A CA 1
ATOM 697 C C . GLU A 1 106 ? 11.289 -3.761 -5.015 1.00 17.30 105 GLU A C 1
ATOM 698 O O . GLU A 1 106 ? 10.193 -3.869 -4.442 1.00 18.41 105 GLU A O 1
ATOM 704 N N . ALA A 1 107 ? 11.967 -2.625 -5.037 1.00 16.17 106 ALA A N 1
ATOM 705 C CA . ALA A 1 107 ? 11.459 -1.444 -4.354 1.00 16.12 106 ALA A CA 1
ATOM 706 C C . ALA A 1 107 ? 10.190 -0.926 -5.027 1.00 14.60 106 ALA A C 1
ATOM 707 O O . ALA A 1 107 ? 9.207 -0.586 -4.354 1.00 16.00 106 ALA A O 1
ATOM 709 N N . VAL A 1 108 ? 10.196 -0.870 -6.358 1.00 16.24 107 VAL A N 1
ATOM 710 C CA . VAL A 1 108 ? 8.985 -0.410 -7.049 1.00 16.21 107 VAL A CA 1
ATOM 711 C C . VAL A 1 108 ? 7.844 -1.408 -6.895 1.00 14.93 107 VAL A C 1
ATOM 712 O O . VAL A 1 108 ? 6.704 -1.025 -6.742 1.00 16.04 107 VAL A O 1
ATOM 716 N N . SER A 1 109 ? 8.146 -2.693 -6.902 1.00 16.55 108 SER A N 1
ATOM 717 C CA A SER A 1 109 ? 7.102 -3.701 -6.715 0.50 16.66 108 SER A CA 1
ATOM 718 C CA B SER A 1 109 ? 7.093 -3.678 -6.734 0.50 17.51 108 SER A CA 1
ATOM 719 C C . SER A 1 109 ? 6.398 -3.492 -5.386 1.00 16.12 108 SER A C 1
ATOM 720 O O . SER A 1 109 ? 5.177 -3.640 -5.279 1.00 16.33 108 SER A O 1
ATOM 725 N N . LEU A 1 110 ? 7.176 -3.151 -4.362 1.00 16.03 109 LEU A N 1
ATOM 726 C CA . LEU A 1 110 ? 6.614 -2.964 -3.018 1.00 16.16 109 LEU A CA 1
ATOM 727 C C . LEU A 1 110 ? 5.735 -1.726 -2.976 1.00 15.48 109 LEU A C 1
ATOM 728 O O . LEU A 1 110 ? 4.639 -1.728 -2.450 1.00 15.19 109 LEU A O 1
ATOM 733 N N . PHE A 1 111 ? 6.189 -0.668 -3.630 1.00 14.98 110 PHE A N 1
ATOM 734 C CA . PHE A 1 111 ? 5.384 0.519 -3.740 1.00 14.18 110 PHE A CA 1
ATOM 735 C C . PHE A 1 111 ? 4.068 0.227 -4.439 1.00 14.87 110 PHE A C 1
ATOM 736 O O . PHE A 1 111 ? 2.986 0.627 -3.973 1.00 16.14 110 PHE A O 1
ATOM 744 N N . ARG A 1 112 ? 4.173 -0.489 -5.559 1.00 15.66 111 ARG A N 1
ATOM 745 C CA . ARG A 1 112 ? 2.997 -0.848 -6.357 1.00 18.21 111 ARG A CA 1
ATOM 746 C C . ARG A 1 112 ? 2.004 -1.713 -5.537 1.00 18.40 111 ARG A C 1
ATOM 747 O O . ARG A 1 112 ? 0.788 -1.503 -5.526 1.00 18.39 111 ARG A O 1
ATOM 763 N N . LEU A 1 114 ? 1.550 -1.641 -2.290 1.00 16.37 113 LEU A N 1
ATOM 764 C CA . LEU A 1 114 ? 0.878 -0.824 -1.327 1.00 15.63 113 LEU A CA 1
ATOM 765 C C . LEU A 1 114 ? -0.118 0.114 -2.012 1.00 16.78 113 LEU A C 1
ATOM 766 O O . LEU A 1 114 ? -1.198 0.389 -1.498 1.00 18.85 113 LEU A O 1
ATOM 771 N N . ALA A 1 115 ? 0.271 0.627 -3.175 1.00 17.39 114 ALA A N 1
ATOM 772 C CA . ALA A 1 115 ? -0.640 1.499 -3.924 1.00 17.73 114 ALA A CA 1
ATOM 773 C C . ALA A 1 115 ? -1.941 0.762 -4.302 1.00 20.41 114 ALA A C 1
ATOM 774 O O . ALA A 1 115 ? -3.005 1.345 -4.454 1.00 22.54 114 ALA A O 1
ATOM 776 N N . SER A 1 116 ? -1.820 -0.544 -4.440 1.00 19.87 115 SER A N 1
ATOM 777 C CA . SER A 1 116 ? -2.902 -1.393 -4.964 1.00 20.22 115 SER A CA 1
ATOM 778 C C . SER A 1 116 ? -3.835 -1.981 -3.954 1.00 23.43 115 SER A C 1
ATOM 779 O O . SER A 1 116 ? -4.899 -2.464 -4.326 1.00 26.27 115 SER A O 1
ATOM 782 N N . ASP A 1 117 ? -3.495 -1.914 -2.679 1.00 21.75 116 ASP A N 1
ATOM 783 C CA . ASP A 1 117 ? -4.273 -2.625 -1.663 1.00 23.52 116 ASP A CA 1
ATOM 784 C C . ASP A 1 117 ? -4.337 -1.847 -0.372 1.00 22.33 116 ASP A C 1
ATOM 785 O O . ASP A 1 117 ? -3.330 -1.706 0.333 1.00 22.60 116 ASP A O 1
ATOM 790 N N . ALA A 1 118 ? -5.510 -1.304 -0.098 1.00 23.88 117 ALA A N 1
ATOM 791 C CA . ALA A 1 118 ? -5.775 -0.493 1.069 1.00 24.28 117 ALA A CA 1
ATOM 792 C C . ALA A 1 118 ? -5.500 -1.212 2.382 1.00 25.34 117 ALA A C 1
ATOM 793 O O . ALA A 1 118 ? -5.048 -0.582 3.359 1.00 24.65 117 ALA A O 1
ATOM 795 N N . ASP A 1 119 ? -5.751 -2.524 2.400 1.00 26.84 118 ASP A N 1
ATOM 796 C CA . ASP A 1 119 ? -5.508 -3.327 3.621 1.00 28.14 118 ASP A CA 1
ATOM 797 C C . ASP A 1 119 ? -4.017 -3.388 3.891 1.00 26.05 118 ASP A C 1
ATOM 798 O O . ASP A 1 119 ? -3.563 -3.304 5.035 1.00 25.26 118 ASP A O 1
ATOM 803 N N . LEU A 1 120 ? -3.275 -3.617 2.824 1.00 24.39 119 LEU A N 1
ATOM 804 C CA . LEU A 1 120 ? -1.812 -3.683 2.943 1.00 23.39 119 LEU A CA 1
ATOM 805 C C . LEU A 1 120 ? -1.245 -2.332 3.365 1.00 23.71 119 LEU A C 1
ATOM 806 O O . LEU A 1 120 ? -0.310 -2.296 4.170 1.00 23.78 119 LEU A O 1
ATOM 811 N N . ARG A 1 121 ? -1.778 -1.238 2.840 1.00 24.03 120 ARG A N 1
ATOM 812 C CA . ARG A 1 121 ? -1.312 0.078 3.302 1.00 24.41 120 ARG A CA 1
ATOM 813 C C . ARG A 1 121 ? -1.601 0.223 4.794 1.00 26.37 120 ARG A C 1
ATOM 814 O O . ARG A 1 121 ? -0.775 0.681 5.596 1.00 27.35 120 ARG A O 1
ATOM 822 N N . ASN A 1 122 ? -2.806 -0.120 5.179 1.00 27.80 121 ASN A N 1
ATOM 823 C CA . ASN A 1 122 ? -3.166 0.030 6.565 1.00 28.03 121 ASN A CA 1
ATOM 824 C C . ASN A 1 122 ? -2.190 -0.750 7.476 1.00 26.39 121 ASN A C 1
ATOM 825 O O . ASN A 1 122 ? -1.820 -0.295 8.545 1.00 26.78 121 ASN A O 1
ATOM 830 N N . ARG A 1 123 ? -1.794 -1.932 7.032 1.00 24.34 122 ARG A N 1
ATOM 831 C CA . ARG A 1 123 ? -0.908 -2.792 7.815 1.00 23.75 122 ARG A CA 1
ATOM 832 C C . ARG A 1 123 ? 0.551 -2.357 7.788 1.00 22.40 122 ARG A C 1
ATOM 833 O O . ARG A 1 123 ? 1.248 -2.387 8.825 1.00 24.06 122 ARG A O 1
ATOM 841 N N . PHE A 1 124 ? 1.011 -1.974 6.606 1.00 19.71 123 PHE A N 1
ATOM 842 C CA . PHE A 1 124 ? 2.458 -1.764 6.362 1.00 18.78 123 PHE A CA 1
ATOM 843 C C . PHE A 1 124 ? 2.959 -0.364 6.130 1.00 16.73 123 PHE A C 1
ATOM 844 O O . PHE A 1 124 ? 4.194 -0.160 6.159 1.00 17.78 123 PHE A O 1
ATOM 852 N N . LEU A 1 125 ? 2.066 0.576 5.876 1.00 18.56 124 LEU A N 1
ATOM 853 C CA . LEU A 1 125 ? 2.545 1.928 5.543 1.00 18.16 124 LEU A CA 1
ATOM 854 C C . LEU A 1 125 ? 3.455 2.550 6.605 1.00 18.30 124 LEU A C 1
ATOM 855 O O . LEU A 1 125 ? 4.500 3.104 6.256 1.00 18.60 124 LEU A O 1
ATOM 860 N N . PRO A 1 126 ? 3.065 2.488 7.892 1.00 19.59 125 PRO A N 1
ATOM 861 C CA . PRO A 1 126 ? 3.945 3.117 8.900 1.00 20.52 125 PRO A CA 1
ATOM 862 C C . PRO A 1 126 ? 5.382 2.601 8.852 1.00 20.93 125 PRO A C 1
ATOM 863 O O . PRO A 1 126 ? 6.318 3.376 8.855 1.00 22.23 125 PRO A O 1
ATOM 867 N N . ALA A 1 127 ? 5.553 1.293 8.752 1.00 19.79 126 ALA A N 1
ATOM 868 C CA . ALA A 1 127 ? 6.889 0.743 8.732 1.00 20.30 126 ALA A CA 1
ATOM 869 C C . ALA A 1 127 ? 7.636 1.091 7.460 1.00 19.13 126 ALA A C 1
ATOM 870 O O . ALA A 1 127 ? 8.807 1.322 7.441 1.00 19.12 126 ALA A O 1
ATOM 872 N N . TYR A 1 128 ? 6.910 1.076 6.365 1.00 19.53 127 TYR A N 1
ATOM 873 C CA . TYR A 1 128 ? 7.455 1.385 5.063 1.00 17.39 127 TYR A CA 1
ATOM 874 C C . TYR A 1 128 ? 7.968 2.814 5.007 1.00 20.06 127 TYR A C 1
ATOM 875 O O . TYR A 1 128 ? 9.064 3.070 4.540 1.00 19.08 127 TYR A O 1
ATOM 884 N N . ASN A 1 129 ? 7.114 3.691 5.498 1.00 20.30 128 ASN A N 1
ATOM 885 C CA . ASN A 1 129 ? 7.364 5.130 5.533 1.00 23.61 128 ASN A CA 1
ATOM 886 C C . ASN A 1 129 ? 8.524 5.501 6.429 1.00 24.39 128 ASN A C 1
ATOM 887 O O . ASN A 1 129 ? 9.398 6.247 6.048 1.00 25.68 128 ASN A O 1
ATOM 892 N N . ALA A 1 130 ? 8.556 4.884 7.582 1.00 22.00 129 ALA A N 1
ATOM 893 C CA . ALA A 1 130 ? 9.541 5.287 8.603 1.00 21.85 129 ALA A CA 1
ATOM 894 C C . ALA A 1 130 ? 10.918 4.844 8.232 1.00 22.14 129 ALA A C 1
ATOM 895 O O . ALA A 1 130 ? 11.930 5.477 8.591 1.00 24.19 129 ALA A O 1
ATOM 897 N N . ASN A 1 131 ? 10.981 3.774 7.474 1.00 20.17 130 ASN A N 1
ATOM 898 C CA . ASN A 1 131 ? 12.268 3.117 7.232 1.00 21.40 130 ASN A CA 1
ATOM 899 C C . ASN A 1 131 ? 12.896 3.342 5.882 1.00 21.70 130 ASN A C 1
ATOM 900 O O . ASN A 1 131 ? 14.031 2.907 5.625 1.00 23.63 130 ASN A O 1
ATOM 905 N N . GLY A 1 132 ? 12.150 4.026 5.041 1.00 20.66 131 GLY A N 1
ATOM 906 C CA . GLY A 1 132 ? 12.609 4.308 3.707 1.00 22.54 131 GLY A CA 1
ATOM 907 C C . GLY A 1 132 ? 13.062 5.704 3.404 1.00 24.00 131 GLY A C 1
ATOM 908 O O . GLY A 1 132 ? 13.928 6.270 4.061 1.00 23.60 131 GLY A O 1
ATOM 909 N N . ILE A 1 133 ? 12.478 6.220 2.338 1.00 26.48 132 ILE A N 1
ATOM 910 C CA . ILE A 1 133 ? 12.874 7.522 1.767 1.00 28.22 132 ILE A CA 1
ATOM 911 C C . ILE A 1 133 ? 12.930 8.600 2.833 1.00 28.43 132 ILE A C 1
ATOM 912 O O . ILE A 1 133 ? 13.805 9.451 2.789 1.00 29.78 132 ILE A O 1
ATOM 917 N N . GLU A 1 134 ? 12.035 8.553 3.793 1.00 27.89 133 GLU A N 1
ATOM 918 C CA . GLU A 1 134 ? 12.043 9.466 4.963 1.00 29.79 133 GLU A CA 1
ATOM 919 C C . GLU A 1 134 ? 13.374 9.470 5.751 1.00 26.16 133 GLU A C 1
ATOM 920 O O . GLU A 1 134 ? 13.908 10.530 6.145 1.00 25.74 133 GLU A O 1
ATOM 926 N N . ARG A 1 135 ? 13.925 8.287 5.975 1.00 22.66 134 ARG A N 1
ATOM 927 C CA . ARG A 1 135 ? 15.249 8.182 6.604 1.00 20.79 134 ARG A CA 1
ATOM 928 C C . ARG A 1 135 ? 16.323 8.741 5.686 1.00 18.74 134 ARG A C 1
ATOM 929 O O . ARG A 1 135 ? 17.237 9.455 6.131 1.00 18.74 134 ARG A O 1
ATOM 937 N N . SER A 1 136 ? 16.267 8.416 4.403 1.00 19.50 135 SER A N 1
ATOM 938 C CA . SER A 1 136 ? 17.286 8.935 3.468 1.00 22.12 135 SER A CA 1
ATOM 939 C C . SER A 1 136 ? 17.216 10.453 3.374 1.00 20.83 135 SER A C 1
ATOM 940 O O . SER A 1 136 ? 18.236 11.127 3.303 1.00 20.61 135 SER A O 1
ATOM 943 N N . ARG A 1 137 ? 16.005 10.973 3.368 1.00 19.05 136 ARG A N 1
ATOM 944 C CA . ARG A 1 137 ? 15.776 12.408 3.316 1.00 18.47 136 ARG A CA 1
ATOM 945 C C . ARG A 1 137 ? 16.388 13.081 4.545 1.00 16.02 136 ARG A C 1
ATOM 946 O O . ARG A 1 137 ? 17.081 14.079 4.410 1.00 17.53 136 ARG A O 1
ATOM 954 N N . ARG A 1 138 ? 16.216 12.473 5.713 1.00 17.30 137 ARG A N 1
ATOM 955 C CA . ARG A 1 138 ? 16.744 13.040 6.936 1.00 17.83 137 ARG A CA 1
ATOM 956 C C . ARG A 1 138 ? 18.265 13.031 6.909 1.00 16.61 137 ARG A C 1
ATOM 957 O O . ARG A 1 138 ? 18.932 14.009 7.304 1.00 18.14 137 ARG A O 1
ATOM 965 N N . GLU A 1 139 ? 18.844 11.941 6.434 1.00 17.23 138 GLU A N 1
ATOM 966 C CA A GLU A 1 139 ? 20.308 11.781 6.346 0.50 18.40 138 GLU A CA 1
ATOM 967 C CA B GLU A 1 139 ? 20.298 11.800 6.370 0.50 17.84 138 GLU A CA 1
ATOM 968 C C . GLU A 1 139 ? 20.854 12.778 5.343 1.00 17.36 138 GLU A C 1
ATOM 969 O O . GLU A 1 139 ? 21.888 13.409 5.563 1.00 17.94 138 GLU A O 1
ATOM 980 N N . LEU A 1 140 ? 20.151 12.923 4.226 1.00 17.53 139 LEU A N 1
ATOM 981 C CA . LEU A 1 140 ? 20.615 13.840 3.196 1.00 16.18 139 LEU A CA 1
ATOM 982 C C . LEU A 1 140 ? 20.529 15.282 3.685 1.00 16.09 139 LEU A C 1
ATOM 983 O O . LEU A 1 140 ? 21.437 16.060 3.429 1.00 16.58 139 LEU A O 1
ATOM 988 N N . ALA A 1 141 ? 19.438 15.625 4.367 1.00 15.80 140 ALA A N 1
ATOM 989 C CA . ALA A 1 141 ? 19.256 16.966 4.930 1.00 15.75 140 ALA A CA 1
ATOM 990 C C . ALA A 1 141 ? 20.424 17.296 5.848 1.00 17.32 140 ALA A C 1
ATOM 991 O O . ALA A 1 141 ? 20.956 18.389 5.816 1.00 17.85 140 ALA A O 1
ATOM 993 N N . ARG A 1 142 ? 20.810 16.359 6.688 1.00 17.75 141 ARG A N 1
ATOM 994 C CA . ARG A 1 142 ? 21.917 16.558 7.631 1.00 18.88 141 ARG A CA 1
ATOM 995 C C . ARG A 1 142 ? 23.205 16.839 6.901 1.00 18.71 141 ARG A C 1
ATOM 996 O O . ARG A 1 142 ? 23.934 17.772 7.237 1.00 19.81 141 ARG A O 1
ATOM 1004 N N . TRP A 1 143 ? 23.467 16.042 5.878 1.00 17.61 142 TRP A N 1
ATOM 1005 C CA . TRP A 1 143 ? 24.672 16.220 5.065 1.00 17.83 142 TRP A CA 1
ATOM 1006 C C . TRP A 1 143 ? 24.649 17.569 4.333 1.00 17.06 142 TRP A C 1
ATOM 1007 O O . TRP A 1 143 ? 25.625 18.323 4.362 1.00 17.37 142 TRP A O 1
ATOM 1018 N N . LEU A 1 144 ? 23.525 17.907 3.712 1.00 16.04 143 LEU A N 1
ATOM 1019 C CA . LEU A 1 144 ? 23.387 19.204 3.063 1.00 15.97 143 LEU A CA 1
ATOM 1020 C C . LEU A 1 144 ? 23.580 20.353 4.050 1.00 17.43 143 LEU A C 1
ATOM 1021 O O . LEU A 1 144 ? 24.187 21.371 3.722 1.00 18.05 143 LEU A O 1
ATOM 1026 N N . ASP A 1 145 ? 23.070 20.221 5.252 1.00 17.33 144 ASP A N 1
ATOM 1027 C CA . ASP A 1 145 ? 23.198 21.288 6.239 1.00 19.91 144 ASP A CA 1
ATOM 1028 C C . ASP A 1 145 ? 24.662 21.487 6.583 1.00 20.37 144 ASP A C 1
ATOM 1029 O O . ASP A 1 145 ? 25.117 22.619 6.719 1.00 21.55 144 ASP A O 1
ATOM 1034 N N . GLN A 1 146 ? 25.394 20.400 6.693 1.00 18.66 145 GLN A N 1
ATOM 1035 C CA A GLN A 1 146 ? 26.827 20.446 6.979 0.50 19.97 145 GLN A CA 1
ATOM 1036 C CA B GLN A 1 146 ? 26.821 20.479 7.009 0.50 20.85 145 GLN A CA 1
ATOM 1037 C C . GLN A 1 146 ? 27.567 21.148 5.856 1.00 19.23 145 GLN A C 1
ATOM 1038 O O . GLN A 1 146 ? 28.454 21.970 6.096 1.00 21.17 145 GLN A O 1
ATOM 1049 N N . GLN A 1 147 ? 27.214 20.830 4.612 1.00 17.96 146 GLN A N 1
ATOM 1050 C CA . GLN A 1 147 ? 27.920 21.439 3.463 1.00 18.23 146 GLN A CA 1
ATOM 1051 C C . GLN A 1 147 ? 27.577 22.917 3.307 1.00 18.30 146 GLN A C 1
ATOM 1052 O O . GLN A 1 147 ? 28.436 23.727 2.882 1.00 20.15 146 GLN A O 1
ATOM 1058 N N . ALA A 1 148 ? 26.369 23.292 3.701 1.00 17.94 147 ALA A N 1
ATOM 1059 C CA . ALA A 1 148 ? 25.926 24.691 3.625 1.00 19.85 147 ALA A CA 1
ATOM 1060 C C . ALA A 1 148 ? 26.634 25.485 4.719 1.00 19.47 147 ALA A C 1
ATOM 1061 O O . ALA A 1 148 ? 27.183 26.593 4.483 1.00 20.36 147 ALA A O 1
ATOM 1063 N N . SER A 1 149 ? 26.656 24.901 5.911 1.00 20.90 148 SER A N 1
ATOM 1064 C CA . SER A 1 149 ? 27.261 25.572 7.085 1.00 20.95 148 SER A CA 1
ATOM 1065 C C . SER A 1 149 ? 28.733 25.833 6.853 1.00 21.09 148 SER A C 1
ATOM 1066 O O . SER A 1 149 ? 29.285 26.858 7.325 1.00 21.16 148 SER A O 1
ATOM 1069 N N . ALA A 1 150 ? 29.357 24.922 6.126 1.00 18.42 149 ALA A N 1
ATOM 1070 C CA . ALA A 1 150 ? 30.783 25.010 5.819 1.00 19.29 149 ALA A CA 1
ATOM 1071 C C . ALA A 1 150 ? 31.090 25.798 4.567 1.00 18.96 149 ALA A C 1
ATOM 1072 O O . ALA A 1 150 ? 32.267 25.920 4.177 1.00 21.52 149 ALA A O 1
ATOM 1074 N N . GLY A 1 151 ? 30.050 26.302 3.915 1.00 18.66 150 GLY A N 1
ATOM 1075 C CA . GLY A 1 151 ? 30.199 27.112 2.724 1.00 20.12 150 GLY A CA 1
ATOM 1076 C C . GLY A 1 151 ? 30.533 26.360 1.453 1.00 21.41 150 GLY A C 1
ATOM 1077 O O . GLY A 1 151 ? 30.767 26.995 0.417 1.00 21.10 150 GLY A O 1
ATOM 1078 N N . ARG A 1 152 ? 30.522 25.022 1.511 1.00 18.94 151 ARG A N 1
ATOM 1079 C CA . ARG A 1 152 ? 30.864 24.212 0.341 1.00 19.44 151 ARG A CA 1
ATOM 1080 C C . ARG A 1 152 ? 29.737 24.126 -0.650 1.00 20.75 151 ARG A C 1
ATOM 1081 O O . ARG A 1 152 ? 29.956 23.992 -1.847 1.00 22.50 151 ARG A O 1
ATOM 1089 N N . LEU A 1 153 ? 28.532 24.207 -0.130 1.00 20.06 152 LEU A N 1
ATOM 1090 C CA . LEU A 1 153 ? 27.306 24.120 -0.930 1.00 19.64 152 LEU A CA 1
ATOM 1091 C C . LEU A 1 153 ? 26.266 25.056 -0.355 1.00 18.60 152 LEU A C 1
ATOM 1092 O O . LEU A 1 153 ? 25.369 24.615 0.356 1.00 19.73 152 LEU A O 1
ATOM 1097 N N . PRO A 1 154 ? 26.383 26.368 -0.638 1.00 17.80 153 PRO A N 1
ATOM 1098 C CA . PRO A 1 154 ? 25.390 27.278 -0.118 1.00 19.95 153 PRO A CA 1
ATOM 1099 C C . PRO A 1 154 ? 24.002 26.933 -0.662 1.00 19.24 153 PRO A C 1
ATOM 1100 O O . PRO A 1 154 ? 23.902 26.511 -1.814 1.00 20.20 153 PRO A O 1
ATOM 1104 N N . LEU A 1 155 ? 22.983 27.158 0.160 1.00 20.34 154 LEU A N 1
ATOM 1105 C CA . LEU A 1 155 ? 21.571 26.880 -0.212 1.00 20.04 154 LEU A CA 1
ATOM 1106 C C . LEU A 1 155 ? 20.720 28.099 0.093 1.00 20.80 154 LEU A C 1
ATOM 1107 O O . LEU A 1 155 ? 20.971 28.765 1.094 1.00 23.66 154 LEU A O 1
ATOM 1112 N N . PRO A 1 156 ? 19.702 28.378 -0.724 1.00 22.08 155 PRO A N 1
ATOM 1113 C CA . PRO A 1 156 ? 18.856 29.560 -0.491 1.00 23.98 155 PRO A CA 1
ATOM 1114 C C . PRO A 1 156 ? 17.672 29.343 0.414 1.00 25.15 155 PRO A C 1
ATOM 1115 O O . PRO A 1 156 ? 16.994 30.305 0.826 1.00 27.40 155 PRO A O 1
ATOM 1119 N N . ILE A 1 157 ? 17.436 28.074 0.717 1.00 21.76 156 ILE A N 1
ATOM 1120 C CA . ILE A 1 157 ? 16.362 27.686 1.597 1.00 21.13 156 ILE A CA 1
ATOM 1121 C C . ILE A 1 157 ? 16.888 26.611 2.552 1.00 19.41 156 ILE A C 1
ATOM 1122 O O . ILE A 1 157 ? 17.984 26.120 2.369 1.00 19.74 156 ILE A O 1
ATOM 1127 N N . PRO A 1 158 ? 16.116 26.247 3.576 1.00 19.17 157 PRO A N 1
ATOM 1128 C CA . PRO A 1 158 ? 16.665 25.284 4.514 1.00 18.55 157 PRO A CA 1
ATOM 1129 C C . PRO A 1 158 ? 17.025 23.951 3.875 1.00 18.21 157 PRO A C 1
ATOM 1130 O O . PRO A 1 158 ? 16.362 23.470 2.950 1.00 18.10 157 PRO A O 1
ATOM 1134 N N . ALA A 1 159 ? 18.043 23.332 4.442 1.00 18.23 158 ALA A N 1
ATOM 1135 C CA . ALA A 1 159 ? 18.568 22.030 3.960 1.00 17.65 158 ALA A CA 1
ATOM 1136 C C . ALA A 1 159 ? 17.521 20.949 3.878 1.00 16.67 158 ALA A C 1
ATOM 1137 O O . ALA A 1 159 ? 17.533 20.132 2.945 1.00 17.76 158 ALA A O 1
ATOM 1139 N N . GLU A 1 160 ? 16.621 20.902 4.855 1.00 18.08 159 GLU A N 1
ATOM 1140 C CA . GLU A 1 160 ? 15.557 19.892 4.817 1.00 17.69 159 GLU A CA 1
ATOM 1141 C C . GLU A 1 160 ? 14.666 20.057 3.593 1.00 16.81 159 GLU A C 1
ATOM 1142 O O . GLU A 1 160 ? 14.237 19.088 2.995 1.00 17.04 159 GLU A O 1
ATOM 1145 N N . ARG A 1 161 ? 14.404 21.289 3.218 1.00 15.48 160 ARG A N 1
ATOM 1146 C CA . ARG A 1 161 ? 13.571 21.573 2.052 1.00 16.41 160 ARG A CA 1
ATOM 1147 C C . ARG A 1 161 ? 14.298 21.173 0.789 1.00 14.59 160 ARG A C 1
ATOM 1148 O O . ARG A 1 161 ? 13.701 20.621 -0.132 1.00 16.05 160 ARG A O 1
ATOM 1156 N N . VAL A 1 162 ? 15.579 21.509 0.692 1.00 15.41 161 VAL A N 1
ATOM 1157 C CA . VAL A 1 162 ? 16.358 21.135 -0.473 1.00 14.37 161 VAL A CA 1
ATOM 1158 C C . VAL A 1 162 ? 16.412 19.621 -0.605 1.00 13.65 161 VAL A C 1
ATOM 1159 O O . VAL A 1 162 ? 16.282 19.081 -1.720 1.00 15.17 161 VAL A O 1
ATOM 1163 N N . ALA A 1 163 ? 16.615 18.906 0.510 1.00 14.28 162 ALA A N 1
ATOM 1164 C CA . ALA A 1 163 ? 16.653 17.420 0.424 1.00 14.80 162 ALA A CA 1
ATOM 1165 C C . ALA A 1 163 ? 15.364 16.846 -0.154 1.00 15.70 162 ALA A C 1
ATOM 1166 O O . ALA A 1 163 ? 15.358 15.969 -1.010 1.00 15.75 162 ALA A O 1
ATOM 1168 N N . ASP A 1 164 ? 14.257 17.366 0.339 1.00 14.64 163 ASP A N 1
ATOM 1169 C CA . ASP A 1 164 ? 12.932 16.938 -0.086 1.00 14.32 163 ASP A CA 1
ATOM 1170 C C . ASP A 1 164 ? 12.713 17.230 -1.575 1.00 15.35 163 ASP A C 1
ATOM 1171 O O . ASP A 1 164 ? 12.366 16.351 -2.376 1.00 15.27 163 ASP A O 1
ATOM 1176 N N . LEU A 1 165 ? 13.019 18.460 -1.977 1.00 14.39 164 LEU A N 1
ATOM 1177 C CA . LEU A 1 165 ? 12.773 18.860 -3.383 1.00 14.61 164 LEU A CA 1
ATOM 1178 C C . LEU A 1 165 ? 13.676 18.122 -4.357 1.00 13.99 164 LEU A C 1
ATOM 1179 O O . LEU A 1 165 ? 13.274 17.727 -5.432 1.00 14.78 164 LEU A O 1
ATOM 1184 N N . LEU A 1 166 ? 14.911 17.911 -3.940 1.00 14.62 165 LEU A N 1
ATOM 1185 C CA . LEU A 1 166 ? 15.906 17.249 -4.785 1.00 16.50 165 LEU A CA 1
ATOM 1186 C C . LEU A 1 166 ? 15.529 15.760 -4.972 1.00 16.12 165 LEU A C 1
ATOM 1187 O O . LEU A 1 166 ? 15.485 15.243 -6.106 1.00 16.96 165 LEU A O 1
ATOM 1192 N N . LEU A 1 167 ? 15.170 15.069 -3.885 1.00 16.48 166 LEU A N 1
ATOM 1193 C CA . LEU A 1 167 ? 14.759 13.643 -4.001 1.00 16.56 166 LEU A CA 1
ATOM 1194 C C . LEU A 1 167 ? 13.439 13.516 -4.773 1.00 17.46 166 LEU A C 1
ATOM 1195 O O . LEU A 1 167 ? 13.170 12.544 -5.514 1.00 18.50 166 LEU A O 1
ATOM 1200 N N . SER A 1 168 ? 12.568 14.501 -4.640 1.00 16.24 167 SER A N 1
ATOM 1201 C CA A SER A 1 168 ? 11.297 14.482 -5.400 0.50 15.64 167 SER A CA 1
ATOM 1202 C CA B SER A 1 168 ? 11.339 14.453 -5.378 0.50 15.63 167 SER A CA 1
ATOM 1203 C C . SER A 1 168 ? 11.589 14.593 -6.877 1.00 15.88 167 SER A C 1
ATOM 1204 O O . SER A 1 168 ? 11.063 13.831 -7.684 1.00 15.26 167 SER A O 1
ATOM 1209 N N . ALA A 1 169 ? 12.439 15.548 -7.220 1.00 14.82 168 ALA A N 1
ATOM 1210 C CA . ALA A 1 169 ? 12.799 15.811 -8.604 1.00 16.74 168 ALA A CA 1
ATOM 1211 C C . ALA A 1 169 ? 13.474 14.631 -9.252 1.00 16.00 168 ALA A C 1
ATOM 1212 O O . ALA A 1 169 ? 13.110 14.204 -10.349 1.00 17.36 168 ALA A O 1
ATOM 1214 N N . VAL A 1 170 ? 14.462 14.090 -8.556 1.00 14.75 169 VAL A N 1
ATOM 1215 C CA . VAL A 1 170 ? 15.257 13.045 -9.171 1.00 15.40 169 VAL A CA 1
ATOM 1216 C C . VAL A 1 170 ? 14.677 11.660 -9.056 1.00 15.80 169 VAL A C 1
ATOM 1217 O O . VAL A 1 170 ? 14.851 10.842 -9.970 1.00 19.40 169 VAL A O 1
ATOM 1221 N N . ILE A 1 171 ? 13.985 11.379 -7.958 1.00 15.10 170 ILE A N 1
ATOM 1222 C CA . ILE A 1 171 ? 13.515 10.040 -7.679 1.00 15.51 170 ILE A CA 1
ATOM 1223 C C . ILE A 1 171 ? 12.037 9.796 -7.727 1.00 16.68 170 ILE A C 1
ATOM 1224 O O . ILE A 1 171 ? 11.562 8.760 -8.290 1.00 16.37 170 ILE A O 1
ATOM 1229 N N . ALA A 1 172 ? 11.277 10.647 -7.087 1.00 17.70 171 ALA A N 1
ATOM 1230 C CA . ALA A 1 172 ? 9.812 10.346 -7.027 1.00 17.69 171 ALA A CA 1
ATOM 1231 C C . ALA A 1 172 ? 9.156 10.385 -8.439 1.00 17.36 171 ALA A C 1
ATOM 1232 O O . ALA A 1 172 ? 8.156 9.698 -8.765 1.00 17.79 171 ALA A O 1
ATOM 1234 N N . GLU A 1 173 ? 9.704 11.196 -9.315 1.00 18.95 172 GLU A N 1
ATOM 1235 C CA . GLU A 1 173 ? 9.204 11.225 -10.690 1.00 16.60 172 GLU A CA 1
ATOM 1236 C C . GLU A 1 173 ? 9.509 9.885 -11.455 1.00 18.43 172 GLU A C 1
ATOM 1237 O O . GLU A 1 173 ? 8.611 9.254 -12.003 1.00 17.93 172 GLU A O 1
ATOM 1243 N N . PRO A 1 174 ? 10.766 9.439 -11.485 1.00 16.77 173 PRO A N 1
ATOM 1244 C CA . PRO A 1 174 ? 11.011 8.113 -12.031 1.00 14.68 173 PRO A CA 1
ATOM 1245 C C . PRO A 1 174 ? 10.185 7.036 -11.323 1.00 13.92 173 PRO A C 1
ATOM 1246 O O . PRO A 1 174 ? 9.815 6.067 -11.962 1.00 13.88 173 PRO A O 1
ATOM 1250 N N . LEU A 1 175 ? 9.905 7.167 -10.037 1.00 12.94 174 LEU A N 1
ATOM 1251 C CA . LEU A 1 175 ? 9.066 6.165 -9.361 1.00 13.61 174 LEU A CA 1
ATOM 1252 C C . LEU A 1 175 ? 7.722 6.086 -10.064 1.00 14.42 174 LEU A C 1
ATOM 1253 O O . LEU A 1 175 ? 7.217 4.980 -10.298 1.00 15.25 174 LEU A O 1
ATOM 1258 N N . ARG A 1 176 ? 7.121 7.250 -10.374 1.00 13.79 175 ARG A N 1
ATOM 1259 C CA . ARG A 1 176 ? 5.850 7.291 -11.086 1.00 16.37 175 ARG A CA 1
ATOM 1260 C C . ARG A 1 176 ? 5.956 6.574 -12.428 1.00 17.17 175 ARG A C 1
ATOM 1261 O O . ARG A 1 176 ? 5.143 5.694 -12.795 1.00 16.50 175 ARG A O 1
ATOM 1269 N N . GLN A 1 177 ? 7.023 6.899 -13.132 1.00 16.70 176 GLN A N 1
ATOM 1270 C CA . GLN A 1 177 ? 7.227 6.294 -14.451 1.00 16.17 176 GLN A CA 1
ATOM 1271 C C . GLN A 1 177 ? 7.365 4.783 -14.389 1.00 16.85 176 GLN A C 1
ATOM 1272 O O . GLN A 1 177 ? 6.820 4.044 -15.202 1.00 18.19 176 GLN A O 1
ATOM 1278 N N . ILE A 1 178 ? 8.142 4.313 -13.447 1.00 15.18 177 ILE A N 1
ATOM 1279 C CA . ILE A 1 178 ? 8.430 2.873 -13.365 1.00 15.63 177 ILE A CA 1
ATOM 1280 C C . ILE A 1 178 ? 7.163 2.121 -12.921 1.00 17.49 177 ILE A C 1
ATOM 1281 O O . ILE A 1 178 ? 6.848 1.018 -13.378 1.00 18.68 177 ILE A O 1
ATOM 1286 N N . THR A 1 179 ? 6.476 2.714 -11.970 1.00 15.93 178 THR A N 1
ATOM 1287 C CA . THR A 1 179 ? 5.209 2.177 -11.472 1.00 16.47 178 THR A CA 1
ATOM 1288 C C . THR A 1 179 ? 4.287 1.891 -12.638 1.00 18.92 178 THR A C 1
ATOM 1289 O O . THR A 1 179 ? 3.707 0.778 -12.721 1.00 19.88 178 THR A O 1
ATOM 1293 N N . LEU A 1 180 ? 4.194 2.870 -13.544 1.00 17.87 179 LEU A N 1
ATOM 1294 C CA . LEU A 1 180 ? 3.306 2.776 -14.724 1.00 20.68 179 LEU A CA 1
ATOM 1295 C C . LEU A 1 180 ? 3.869 1.933 -15.877 1.00 22.22 179 LEU A C 1
ATOM 1296 O O . LEU A 1 180 ? 3.162 1.630 -16.814 1.00 23.94 179 LEU A O 1
ATOM 1301 N N . GLY A 1 181 ? 5.120 1.530 -15.796 1.00 21.45 180 GLY A N 1
ATOM 1302 C CA . GLY A 1 181 ? 5.743 0.768 -16.882 1.00 22.93 180 GLY A CA 1
ATOM 1303 C C . GLY A 1 181 ? 6.252 1.662 -18.010 1.00 22.54 180 GLY A C 1
ATOM 1304 O O . GLY A 1 181 ? 6.589 1.155 -19.099 1.00 24.63 180 GLY A O 1
ATOM 1305 N N . LEU A 1 182 ? 6.219 2.991 -17.818 1.00 20.32 181 LEU A N 1
ATOM 1306 C CA . LEU A 1 182 ? 6.775 3.966 -18.796 1.00 19.04 181 LEU A CA 1
ATOM 1307 C C . LEU A 1 182 ? 8.273 3.776 -18.936 1.00 19.51 181 LEU A C 1
ATOM 1308 O O . LEU A 1 182 ? 8.820 4.003 -20.009 1.00 21.70 181 LEU A O 1
ATOM 1313 N N . ARG A 1 183 ? 8.889 3.338 -17.844 1.00 18.67 182 ARG A N 1
ATOM 1314 C CA . ARG A 1 183 ? 10.307 3.013 -17.778 1.00 17.76 182 ARG A CA 1
ATOM 1315 C C . ARG A 1 183 ? 10.505 1.729 -16.994 1.00 17.48 182 ARG A C 1
ATOM 1316 O O . ARG A 1 183 ? 9.691 1.364 -16.171 1.00 18.04 182 ARG A O 1
ATOM 1324 N N . GLU A 1 184 ? 11.609 1.066 -17.256 1.00 18.73 183 GLU A N 1
ATOM 1325 C CA . GLU A 1 184 ? 11.974 -0.121 -16.522 1.00 20.17 183 GLU A CA 1
ATOM 1326 C C . GLU A 1 184 ? 12.645 0.255 -15.200 1.00 17.02 183 GLU A C 1
ATOM 1327 O O . GLU A 1 184 ? 13.122 1.363 -15.044 1.00 16.46 183 GLU A O 1
ATOM 1333 N N . PRO A 1 185 ? 12.666 -0.657 -14.228 1.00 15.75 184 PRO A N 1
ATOM 1334 C CA . PRO A 1 185 ? 13.316 -0.293 -12.978 1.00 16.14 184 PRO A CA 1
ATOM 1335 C C . PRO A 1 185 ? 14.808 -0.058 -13.151 1.00 14.74 184 PRO A C 1
ATOM 1336 O O . PRO A 1 185 ? 15.445 -0.619 -14.034 1.00 16.03 184 PRO A O 1
ATOM 1340 N N . LEU A 1 186 ? 15.377 0.771 -12.297 1.00 13.32 185 LEU A N 1
ATOM 1341 C CA . LEU A 1 186 ? 16.840 0.889 -12.288 1.00 14.62 185 LEU A CA 1
ATOM 1342 C C . LEU A 1 186 ? 17.421 -0.502 -11.963 1.00 15.06 185 LEU A C 1
ATOM 1343 O O . LEU A 1 186 ? 16.821 -1.286 -11.196 1.00 16.74 185 LEU A O 1
ATOM 1348 N N . PRO A 1 187 ? 18.607 -0.828 -12.488 1.00 17.65 186 PRO A N 1
ATOM 1349 C CA . PRO A 1 187 ? 19.536 -0.024 -13.254 1.00 19.20 186 PRO A CA 1
ATOM 1350 C C . PRO A 1 187 ? 19.421 -0.154 -14.772 1.00 18.21 186 PRO A C 1
ATOM 1351 O O . PRO A 1 187 ? 20.378 0.072 -15.480 1.00 20.40 186 PRO A O 1
ATOM 1355 N N . ALA A 1 188 ? 18.229 -0.425 -15.269 1.00 16.56 187 ALA A N 1
ATOM 1356 C CA . ALA A 1 188 ? 18.016 -0.632 -16.713 1.00 17.95 187 ALA A CA 1
ATOM 1357 C C . ALA A 1 188 ? 18.320 0.578 -17.556 1.0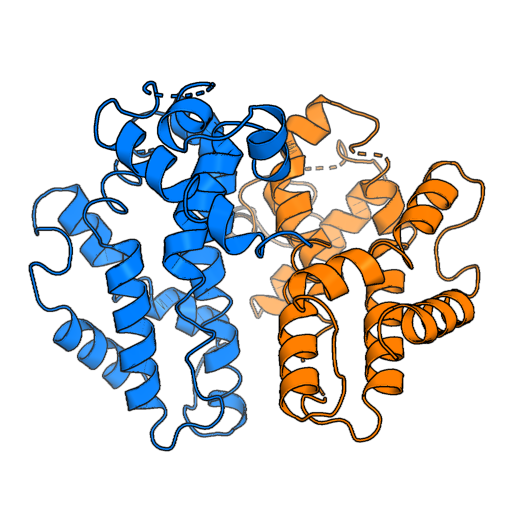0 17.56 187 ALA A C 1
ATOM 1358 O O . ALA A 1 188 ? 18.655 0.462 -18.733 1.00 18.12 187 ALA A O 1
ATOM 1360 N N . TRP A 1 189 ? 18.181 1.739 -16.945 1.00 16.89 188 TRP A N 1
ATOM 1361 C CA . TRP A 1 189 ? 18.473 3.014 -17.619 1.00 16.04 188 TRP A CA 1
ATOM 1362 C C . TRP A 1 189 ? 19.317 3.857 -16.690 1.00 16.33 188 TRP A C 1
ATOM 1363 O O . TRP A 1 189 ? 19.366 3.631 -15.480 1.00 17.87 188 TRP A O 1
ATOM 1374 N N . ASP A 1 190 ? 20.002 4.814 -17.306 1.00 16.44 189 ASP A N 1
ATOM 1375 C CA . ASP A 1 190 ? 20.974 5.629 -16.619 1.00 16.74 189 ASP A CA 1
ATOM 1376 C C . ASP A 1 190 ? 20.335 6.873 -15.986 1.00 16.85 189 ASP A C 1
ATOM 1377 O O . ASP A 1 190 ? 19.821 7.721 -16.696 1.00 16.24 189 ASP A O 1
ATOM 1382 N N . ILE A 1 191 ? 20.335 6.922 -14.653 1.00 15.62 190 ILE A N 1
ATOM 1383 C CA . ILE A 1 191 ? 19.808 8.084 -13.912 1.00 16.38 190 ILE A CA 1
ATOM 1384 C C . ILE A 1 191 ? 20.856 9.130 -13.594 1.00 16.18 190 ILE A C 1
ATOM 1385 O O . ILE A 1 191 ? 20.511 10.218 -13.115 1.00 16.28 190 ILE A O 1
ATOM 1390 N N . ALA A 1 192 ? 22.099 8.857 -13.972 1.00 15.65 191 ALA A N 1
ATOM 1391 C CA . ALA A 1 192 ? 23.151 9.836 -13.683 1.00 15.17 191 ALA A CA 1
ATOM 1392 C C . ALA A 1 192 ? 22.906 11.209 -14.332 1.00 15.05 191 ALA A C 1
ATOM 1393 O O . ALA A 1 192 ? 23.147 12.239 -13.680 1.00 15.56 191 ALA A O 1
ATOM 1395 N N . PRO A 1 193 ? 22.431 11.258 -15.600 1.00 15.80 192 PRO A N 1
ATOM 1396 C CA . PRO A 1 193 ? 22.200 12.583 -16.183 1.00 14.96 192 PRO A CA 1
ATOM 1397 C C . PRO A 1 193 ? 21.142 13.403 -15.413 1.00 14.03 192 PRO A C 1
ATOM 1398 O O . PRO A 1 193 ? 21.278 14.617 -15.199 1.00 16.53 192 PRO A O 1
ATOM 1402 N N . ARG A 1 194 ? 20.093 12.724 -14.979 1.00 13.73 193 ARG A N 1
ATOM 1403 C CA . ARG A 1 194 ? 19.042 13.397 -14.205 1.00 13.72 193 ARG A CA 1
ATOM 1404 C C . ARG A 1 194 ? 19.603 13.934 -12.873 1.00 13.82 193 ARG A C 1
ATOM 1405 O O . ARG A 1 194 ? 19.312 15.067 -12.449 1.00 15.17 193 ARG A O 1
ATOM 1413 N N . VAL A 1 195 ? 20.438 13.122 -12.247 1.00 13.79 194 VAL A N 1
ATOM 1414 C CA . VAL A 1 195 ? 21.067 13.502 -10.973 1.00 13.55 194 VAL A CA 1
ATOM 1415 C C . VAL A 1 195 ? 21.939 14.750 -11.202 1.00 13.77 194 VAL A C 1
ATOM 1416 O O . VAL A 1 195 ? 21.867 15.737 -10.458 1.00 16.30 194 VAL A O 1
ATOM 1420 N N . ALA A 1 196 ? 22.697 14.707 -12.281 1.00 15.41 195 ALA A N 1
ATOM 1421 C CA . ALA A 1 196 ? 23.621 15.805 -12.574 1.00 15.87 195 ALA A CA 1
ATOM 1422 C C . ALA A 1 196 ? 22.891 17.098 -12.836 1.00 17.31 195 ALA A C 1
ATOM 1423 O O . ALA A 1 196 ? 23.294 18.157 -12.376 1.00 19.18 195 ALA A O 1
ATOM 1425 N N . ASP A 1 197 ? 21.843 17.007 -13.640 1.00 15.86 196 ASP A N 1
ATOM 1426 C CA . ASP A 1 197 ? 21.008 18.174 -13.982 1.00 16.32 196 ASP A CA 1
ATOM 1427 C C . ASP A 1 197 ? 20.359 18.778 -12.742 1.00 17.56 196 ASP A C 1
ATOM 1428 O O . ASP A 1 197 ? 20.319 20.013 -12.599 1.00 19.39 196 ASP A O 1
ATOM 1433 N N . ALA A 1 198 ? 19.840 17.918 -11.870 1.00 16.20 197 ALA A N 1
ATOM 1434 C CA . ALA A 1 198 ? 19.205 18.368 -10.632 1.00 16.45 197 ALA A CA 1
ATOM 1435 C C . ALA A 1 198 ? 20.238 19.081 -9.738 1.00 18.90 197 ALA A C 1
ATOM 1436 O O . ALA A 1 198 ? 19.985 20.171 -9.196 1.00 20.06 197 ALA A O 1
ATOM 1438 N N . VAL A 1 199 ? 21.422 18.520 -9.640 1.00 18.04 198 VAL A N 1
ATOM 1439 C CA . VAL A 1 199 ? 22.465 19.109 -8.763 1.00 19.43 198 VAL A CA 1
ATOM 1440 C C . VAL A 1 199 ? 22.999 20.424 -9.366 1.00 23.29 198 VAL A C 1
ATOM 1441 O O . VAL A 1 199 ? 23.381 21.367 -8.652 1.00 23.57 198 VAL A O 1
ATOM 1445 N N . ARG A 1 200 ? 22.991 20.518 -10.681 1.00 22.11 199 ARG A N 1
ATOM 1446 C CA . ARG A 1 200 ? 23.511 21.731 -11.332 1.00 23.50 199 ARG A CA 1
ATOM 1447 C C . ARG A 1 200 ? 22.609 22.882 -11.014 1.00 26.23 199 ARG A C 1
ATOM 1448 O O . ARG A 1 200 ? 23.049 24.032 -10.984 1.00 28.32 199 ARG A O 1
ATOM 1456 N N . LEU A 1 201 ? 21.339 22.588 -10.807 1.00 27.30 200 LEU A N 1
ATOM 1457 C CA . LEU A 1 201 ? 20.364 23.644 -10.484 1.00 30.84 200 LEU A CA 1
ATOM 1458 C C . LEU A 1 201 ? 20.620 24.184 -9.093 1.00 33.70 200 LEU A C 1
ATOM 1459 O O . LEU A 1 201 ? 20.316 25.343 -8.767 1.00 32.71 200 LEU A O 1
ATOM 1464 N N . ILE A 1 202 ? 21.226 23.344 -8.281 1.00 35.48 201 ILE A N 1
ATOM 1465 C CA . ILE A 1 202 ? 21.590 23.706 -6.905 1.00 39.09 201 ILE A CA 1
ATOM 1466 C C . ILE A 1 202 ? 22.945 24.339 -6.956 1.00 41.50 201 ILE A C 1
ATOM 1467 O O . ILE A 1 202 ? 23.079 25.556 -6.979 1.00 47.02 201 ILE A O 1
ATOM 1472 N N . ALA A 1 203 ? 23.947 23.484 -6.991 1.00 42.14 202 ALA A N 1
ATOM 1473 C CA . ALA A 1 203 ? 25.344 23.894 -7.119 1.00 42.17 202 ALA A CA 1
ATOM 1474 C C . ALA A 1 203 ? 25.657 24.305 -8.565 1.00 43.62 202 ALA A C 1
ATOM 1475 O O . ALA A 1 203 ? 25.270 25.395 -9.010 1.00 44.44 202 ALA A O 1
ATOM 1477 N N . VAL B 1 13 ? 6.211 33.304 7.792 1.00 37.22 12 VAL B N 1
ATOM 1478 C CA . VAL B 1 13 ? 6.564 32.545 9.034 1.00 35.79 12 VAL B CA 1
ATOM 1479 C C . VAL B 1 13 ? 7.264 31.231 8.642 1.00 34.02 12 VAL B C 1
ATOM 1480 O O . VAL B 1 13 ? 6.693 30.404 7.946 1.00 31.76 12 VAL B O 1
ATOM 1484 N N . PRO B 1 14 ? 8.530 31.061 9.056 1.00 33.09 13 PRO B N 1
ATOM 1485 C CA . PRO B 1 14 ? 9.284 29.874 8.651 1.00 32.36 13 PRO B CA 1
ATOM 1486 C C . PRO B 1 14 ? 8.654 28.595 9.112 1.00 29.75 13 PRO B C 1
ATOM 1487 O O . PRO B 1 14 ? 8.016 28.553 10.152 1.00 30.83 13 PRO B O 1
ATOM 1491 N N . ASP B 1 15 ? 8.860 27.571 8.312 1.00 26.81 14 ASP B N 1
ATOM 1492 C CA . ASP B 1 15 ? 8.336 26.232 8.617 1.00 25.14 14 ASP B CA 1
ATOM 1493 C C . ASP B 1 15 ? 8.774 25.767 9.999 1.00 24.81 14 ASP B C 1
ATOM 1494 O O . ASP B 1 15 ? 8.024 25.121 10.736 1.00 23.36 14 ASP B O 1
ATOM 1499 N N . ALA B 1 16 ? 10.007 26.055 10.365 1.00 27.23 15 ALA B N 1
ATOM 1500 C CA . ALA B 1 16 ? 10.529 25.553 11.653 1.00 29.01 15 ALA B CA 1
ATOM 1501 C C . ALA B 1 16 ? 9.775 26.178 12.802 1.00 29.51 15 ALA B C 1
ATOM 1502 O O . ALA B 1 16 ? 9.541 25.566 13.851 1.00 31.54 15 ALA B O 1
ATOM 1504 N N . VAL B 1 17 ? 9.346 27.403 12.595 1.00 29.36 16 VAL B N 1
ATOM 1505 C CA . VAL B 1 17 ? 8.598 28.111 13.612 1.00 29.25 16 VAL B CA 1
ATOM 1506 C C . VAL B 1 17 ? 7.174 27.529 13.730 1.00 27.05 16 VAL B C 1
ATOM 1507 O O . VAL B 1 17 ? 6.615 27.331 14.820 1.00 26.59 16 VAL B O 1
ATOM 1511 N N . VAL B 1 18 ? 6.593 27.232 12.587 1.00 24.42 17 VAL B N 1
ATOM 1512 C CA . VAL B 1 18 ? 5.267 26.639 12.576 1.00 21.84 17 VAL B CA 1
ATOM 1513 C C . VAL B 1 18 ? 5.340 25.258 13.244 1.00 19.90 17 VAL B C 1
ATOM 1514 O O . VAL B 1 18 ? 4.495 24.896 14.042 1.00 19.89 17 VAL B O 1
ATOM 1518 N N . ARG B 1 19 ? 6.384 24.501 12.955 1.00 22.39 18 ARG B N 1
ATOM 1519 C CA . ARG B 1 19 ? 6.515 23.172 13.522 1.00 21.49 18 ARG B CA 1
ATOM 1520 C C . ARG B 1 19 ? 6.624 23.290 15.046 1.00 19.72 18 ARG B C 1
ATOM 1521 O O . ARG B 1 19 ? 6.006 22.526 15.802 1.00 21.38 18 ARG B O 1
ATOM 1529 N N . GLU B 1 20 ? 7.423 24.223 15.507 1.00 22.34 19 GLU B N 1
ATOM 1530 C CA . GLU B 1 20 ? 7.541 24.446 16.959 1.00 23.79 19 GLU B CA 1
ATOM 1531 C C . GLU B 1 20 ? 6.193 24.774 17.591 1.00 21.60 19 GLU B C 1
ATOM 1532 O O . GLU B 1 20 ? 5.867 24.324 18.701 1.00 22.06 19 GLU B O 1
ATOM 1538 N N . SER B 1 21 ? 5.392 25.584 16.905 1.00 20.66 20 SER B N 1
ATOM 1539 C CA A SER B 1 21 ? 4.072 25.961 17.419 0.50 20.05 20 SER B CA 1
ATOM 1540 C CA B SER B 1 21 ? 4.076 25.971 17.413 0.50 19.73 20 SER B CA 1
ATOM 1541 C C . SER B 1 21 ? 3.157 24.763 17.501 1.00 18.44 20 SER B C 1
ATOM 1542 O O . SER B 1 21 ? 2.364 24.622 18.439 1.00 19.38 20 SER B O 1
ATOM 1547 N N . ILE B 1 22 ? 3.267 23.891 16.505 1.00 18.16 21 ILE B N 1
ATOM 1548 C CA . ILE B 1 22 ? 2.496 22.682 16.447 1.00 17.73 21 ILE B CA 1
ATOM 1549 C C . ILE B 1 22 ? 2.871 21.771 17.627 1.00 16.64 21 ILE B C 1
ATOM 1550 O O . ILE B 1 22 ? 2.001 21.240 18.342 1.00 16.84 21 ILE B O 1
ATOM 1555 N N . VAL B 1 23 ? 4.155 21.537 17.815 1.00 19.03 22 VAL B N 1
ATOM 1556 C CA . VAL B 1 23 ? 4.599 20.683 18.925 1.00 20.02 22 VAL B CA 1
ATOM 1557 C C . VAL B 1 23 ? 4.209 21.231 20.292 1.00 19.07 22 VAL B C 1
ATOM 1558 O O . VAL B 1 23 ? 3.759 20.492 21.174 1.00 19.68 22 VAL B O 1
ATOM 1562 N N . GLY B 1 24 ? 4.300 22.550 20.447 1.00 19.11 23 GLY B N 1
ATOM 1563 C CA . GLY B 1 24 ? 3.921 23.149 21.731 1.00 19.17 23 GLY B CA 1
ATOM 1564 C C . GLY B 1 24 ? 2.447 22.940 21.984 1.00 19.38 23 GLY B C 1
ATOM 1565 O O . GLY B 1 24 ? 2.017 22.584 23.079 1.00 19.88 23 GLY B O 1
ATOM 1566 N N . ALA B 1 25 ? 1.666 23.195 20.937 1.00 18.20 24 ALA B N 1
ATOM 1567 C CA . ALA B 1 25 ? 0.232 22.995 21.000 1.00 18.22 24 ALA B CA 1
ATOM 1568 C C . ALA B 1 25 ? -0.173 21.563 21.343 1.00 19.12 24 ALA B C 1
ATOM 1569 O O . ALA B 1 25 ? -1.037 21.307 22.173 1.00 19.16 24 ALA B O 1
ATOM 1571 N N . ALA B 1 26 ? 0.454 20.605 20.681 1.00 17.37 25 ALA B N 1
ATOM 1572 C CA . ALA B 1 26 ? 0.152 19.217 20.907 1.00 18.60 25 ALA B CA 1
ATOM 1573 C C . ALA B 1 26 ? 0.443 18.835 22.351 1.00 18.47 25 ALA B C 1
ATOM 1574 O O . ALA B 1 26 ? -0.342 18.161 23.006 1.00 17.30 25 ALA B O 1
ATOM 1576 N N . GLN B 1 27 ? 1.564 19.283 22.852 1.00 17.56 26 GLN B N 1
ATOM 1577 C CA . GLN B 1 27 ? 1.908 18.981 24.243 1.00 18.48 26 GLN B CA 1
ATOM 1578 C C . GLN B 1 27 ? 0.940 19.632 25.225 1.00 20.68 26 GLN B C 1
ATOM 1579 O O . GLN B 1 27 ? 0.500 18.981 26.175 1.00 20.92 26 GLN B O 1
ATOM 1585 N N . ARG B 1 28 ? 0.566 20.881 24.980 1.00 20.70 27 ARG B N 1
ATOM 1586 C CA . ARG B 1 28 ? -0.341 21.540 25.903 1.00 20.67 27 ARG B CA 1
ATOM 1587 C C . ARG B 1 28 ? -1.658 20.777 26.019 1.00 19.99 27 ARG B C 1
ATOM 1588 O O . ARG B 1 28 ? -2.200 20.559 27.098 1.00 21.64 27 ARG B O 1
ATOM 1596 N N . LEU B 1 29 ? -2.178 20.360 24.877 1.00 19.07 28 LEU B N 1
ATOM 1597 C CA . LEU B 1 29 ? -3.428 19.617 24.843 1.00 19.02 28 LEU B CA 1
ATOM 1598 C C . LEU B 1 29 ? -3.318 18.238 25.495 1.00 20.87 28 LEU B C 1
ATOM 1599 O O . LEU B 1 29 ? -4.198 17.808 26.215 1.00 21.21 28 LEU B O 1
ATOM 1604 N N . LEU B 1 30 ? -2.228 17.547 25.214 1.00 20.72 29 LEU B N 1
ATOM 1605 C CA . LEU B 1 30 ? -2.001 16.227 25.854 1.00 22.55 29 LEU B CA 1
ATOM 1606 C C . LEU B 1 30 ? -1.979 16.328 27.354 1.00 23.14 29 LEU B C 1
ATOM 1607 O O . LEU B 1 30 ? -2.556 15.500 28.059 1.00 26.06 29 LEU B O 1
ATOM 1612 N N . SER B 1 31 ? -1.353 17.380 27.836 1.00 22.94 30 SER B N 1
ATOM 1613 C CA . SER B 1 31 ? -1.209 17.597 29.281 1.00 24.45 30 SER B CA 1
ATOM 1614 C C . SER B 1 31 ? -2.497 18.019 29.937 1.00 27.18 30 SER B C 1
ATOM 1615 O O . SER B 1 31 ? -2.771 17.645 31.093 1.00 30.18 30 SER B O 1
ATOM 1618 N N . SER B 1 32 ? -3.322 18.754 29.212 1.00 26.48 31 SER B N 1
ATOM 1619 C CA . SER B 1 32 ? -4.556 19.248 29.835 1.00 27.59 31 SER B CA 1
ATOM 1620 C C . SER B 1 32 ? -5.698 18.277 29.736 1.00 28.20 31 SER B C 1
ATOM 1621 O O . SER B 1 32 ? -6.544 18.196 30.655 1.00 30.52 31 SER B O 1
ATOM 1624 N N . GLY B 1 33 ? -5.746 17.511 28.668 1.00 26.99 32 GLY B N 1
ATOM 1625 C CA . GLY B 1 33 ? -6.872 16.609 28.484 1.00 27.22 32 GLY B CA 1
ATOM 1626 C C . GLY B 1 33 ? -6.604 15.293 27.809 1.00 28.04 32 GLY B C 1
ATOM 1627 O O . GLY B 1 33 ? -7.536 14.665 27.274 1.00 30.55 32 GLY B O 1
ATOM 1628 N N . GLY B 1 34 ? -5.345 14.867 27.815 1.00 28.41 33 GLY B N 1
ATOM 1629 C CA . GLY B 1 34 ? -5.003 13.569 27.215 1.00 27.64 33 GLY B CA 1
ATOM 1630 C C . GLY B 1 34 ? -5.175 13.461 25.721 1.00 25.88 33 GLY B C 1
ATOM 1631 O O . GLY B 1 34 ? -5.322 14.445 25.027 1.00 25.40 33 GLY B O 1
ATOM 1632 N N . ALA B 1 35 ? -5.149 12.234 25.221 1.00 26.29 34 ALA B N 1
ATOM 1633 C CA . ALA B 1 35 ? -5.227 12.015 23.791 1.00 27.26 34 ALA B CA 1
ATOM 1634 C C . ALA B 1 35 ? -6.485 12.598 23.185 1.00 27.99 34 ALA B C 1
ATOM 1635 O O . ALA B 1 35 ? -6.493 13.079 22.052 1.00 28.14 34 ALA B O 1
ATOM 1637 N N . ALA B 1 36 ? -7.556 12.553 23.962 1.00 27.86 35 ALA B N 1
ATOM 1638 C CA . ALA B 1 36 ? -8.858 13.035 23.504 1.00 27.67 35 ALA B CA 1
ATOM 1639 C C . ALA B 1 36 ? -8.853 14.534 23.193 1.00 25.78 35 ALA B C 1
ATOM 1640 O O . ALA B 1 36 ? -9.569 14.997 22.321 1.00 27.50 35 ALA B O 1
ATOM 1642 N N . ALA B 1 37 ? -8.022 15.273 23.896 1.00 24.16 36 ALA B N 1
ATOM 1643 C CA . ALA B 1 37 ? -7.909 16.720 23.697 1.00 23.02 36 ALA B CA 1
ATOM 1644 C C . ALA B 1 37 ? -6.984 17.091 22.539 1.00 22.55 36 ALA B C 1
ATOM 1645 O O . ALA B 1 37 ? -7.049 18.205 21.998 1.00 21.65 36 ALA B O 1
ATOM 1655 N N . THR B 1 39 ? -6.658 16.844 19.380 1.00 21.95 38 THR B N 1
ATOM 1656 C CA . THR B 1 39 ? -7.257 16.666 18.074 1.00 21.37 38 THR B CA 1
ATOM 1657 C C . THR B 1 39 ? -6.555 17.585 17.083 1.00 18.60 38 THR B C 1
ATOM 1658 O O . THR B 1 39 ? -5.855 18.502 17.468 1.00 20.49 38 THR B O 1
ATOM 1670 N N . GLU B 1 41 ? -8.000 19.608 15.023 1.00 21.56 40 GLU B N 1
ATOM 1671 C CA . GLU B 1 41 ? -8.638 20.923 15.093 1.00 20.27 40 GLU B CA 1
ATOM 1672 C C . GLU B 1 41 ? -8.131 21.700 16.299 1.00 21.30 40 GLU B C 1
ATOM 1673 O O . GLU B 1 41 ? -7.826 22.884 16.206 1.00 20.27 40 GLU B O 1
ATOM 1679 N N . GLY B 1 42 ? -7.978 21.008 17.422 1.00 20.78 41 GLY B N 1
ATOM 1680 C CA . GLY B 1 42 ? -7.468 21.619 18.645 1.00 20.21 41 GLY B CA 1
ATOM 1681 C C . GLY B 1 42 ? -6.046 22.115 18.521 1.00 19.73 41 GLY B C 1
ATOM 1682 O O . GLY B 1 42 ? -5.709 23.192 18.962 1.00 19.51 41 GLY B O 1
ATOM 1683 N N . VAL B 1 43 ? -5.201 21.303 17.892 1.00 18.60 42 VAL B N 1
ATOM 1684 C CA . VAL B 1 43 ? -3.812 21.679 17.684 1.00 17.75 42 VAL B CA 1
ATOM 1685 C C . VAL B 1 43 ? -3.721 22.912 16.757 1.00 15.46 42 VAL B C 1
ATOM 1686 O O . VAL B 1 43 ? -2.945 23.832 16.978 1.00 16.45 42 VAL B O 1
ATOM 1690 N N . ALA B 1 44 ? -4.488 22.892 15.678 1.00 17.18 43 ALA B N 1
ATOM 1691 C CA . ALA B 1 44 ? -4.466 24.027 14.742 1.00 16.36 43 ALA B CA 1
ATOM 1692 C C . ALA B 1 44 ? -4.863 25.296 15.483 1.00 16.16 43 ALA B C 1
ATOM 1693 O O . ALA B 1 44 ? -4.224 26.327 15.326 1.00 16.34 43 ALA B O 1
ATOM 1695 N N . SER B 1 45 ? -5.918 25.203 16.290 1.00 17.33 44 SER B N 1
ATOM 1696 C CA . SER B 1 45 ? -6.389 26.362 17.051 1.00 18.49 44 SER B CA 1
ATOM 1697 C C . SER B 1 45 ? -5.294 26.882 17.962 1.00 19.04 44 SER B C 1
ATOM 1698 O O . SER B 1 45 ? -5.015 28.067 18.022 1.00 20.05 44 SER B O 1
ATOM 1701 N N . GLU B 1 46 ? -4.710 25.951 18.711 1.00 18.08 45 GLU B N 1
ATOM 1702 C CA A GLU B 1 46 ? -3.642 26.266 19.668 0.50 19.99 45 GLU B CA 1
ATOM 1703 C CA B GLU B 1 46 ? -3.620 26.289 19.660 0.50 19.15 45 GLU B CA 1
ATOM 1704 C C . GLU B 1 46 ? -2.365 26.828 19.024 1.00 19.43 45 GLU B C 1
ATOM 1705 O O . GLU B 1 46 ? -1.691 27.681 19.606 1.00 21.68 45 GLU B O 1
ATOM 1716 N N . ALA B 1 47 ? -2.050 26.345 17.817 1.00 17.48 46 ALA B N 1
ATOM 1717 C CA . ALA B 1 47 ? -0.836 26.730 17.094 1.00 18.90 46 ALA B CA 1
ATOM 1718 C C . ALA B 1 47 ? -0.985 27.969 16.268 1.00 17.33 46 ALA B C 1
ATOM 1719 O O . ALA B 1 47 ? -0.012 28.565 15.826 1.00 20.58 46 ALA B O 1
ATOM 1721 N N . GLY B 1 48 ? -2.231 28.395 16.083 1.00 18.27 47 GLY B N 1
ATOM 1722 C CA . GLY B 1 48 ? -2.498 29.574 15.299 1.00 16.16 47 GLY B CA 1
ATOM 1723 C C . GLY B 1 48 ? -2.517 29.413 13.801 1.00 17.70 47 GLY B C 1
ATOM 1724 O O . GLY B 1 48 ? -2.210 30.365 13.082 1.00 17.66 47 GLY B O 1
ATOM 1725 N N . ILE B 1 49 ? -2.859 28.210 13.323 1.00 16.83 48 ILE B N 1
ATOM 1726 C CA . ILE B 1 49 ? -2.813 27.956 11.889 1.00 16.20 48 ILE B CA 1
ATOM 1727 C C . ILE B 1 49 ? -4.085 27.289 11.415 1.00 15.56 48 ILE B C 1
ATOM 1728 O O . ILE B 1 49 ? -4.840 26.766 12.198 1.00 16.38 48 ILE B O 1
ATOM 1733 N N . ALA B 1 50 ? -4.296 27.307 10.118 1.00 15.33 49 ALA B N 1
ATOM 1734 C CA . ALA B 1 50 ? -5.410 26.597 9.489 1.00 16.55 49 ALA B CA 1
ATOM 1735 C C . ALA B 1 50 ? -5.037 25.161 9.166 1.00 16.15 49 ALA B C 1
ATOM 1736 O O . ALA B 1 50 ? -3.863 24.798 9.084 1.00 16.10 49 ALA B O 1
ATOM 1738 N N . LYS B 1 51 ? -6.060 24.331 8.990 1.00 15.62 50 LYS B N 1
ATOM 1739 C CA . LYS B 1 51 ? -5.806 22.933 8.652 1.00 16.11 50 LYS B CA 1
ATOM 1740 C C . LYS B 1 51 ? -4.961 22.748 7.435 1.00 16.19 50 LYS B C 1
ATOM 1741 O O . LYS B 1 51 ? -4.142 21.832 7.411 1.00 16.64 50 LYS B O 1
ATOM 1747 N N . LYS B 1 52 ? -5.159 23.548 6.404 1.00 16.53 51 LYS B N 1
ATOM 1748 C CA . LYS B 1 52 ? -4.393 23.358 5.151 1.00 17.48 51 LYS B CA 1
ATOM 1749 C C . LYS B 1 52 ? -2.896 23.447 5.419 1.00 16.73 51 LYS B C 1
ATOM 1750 O O . LYS B 1 52 ? -2.092 22.903 4.670 1.00 18.67 51 LYS B O 1
ATOM 1756 N N . THR B 1 53 ? -2.538 24.196 6.449 1.00 15.76 52 THR B N 1
ATOM 1757 C CA . THR B 1 53 ? -1.171 24.385 6.839 1.00 16.03 52 THR B CA 1
ATOM 1758 C C . THR B 1 53 ? -0.742 23.220 7.727 1.00 17.14 52 THR B C 1
ATOM 1759 O O . THR B 1 53 ? 0.316 22.627 7.537 1.00 17.42 52 THR B O 1
ATOM 1763 N N . LEU B 1 54 ? -1.557 22.918 8.726 1.00 15.54 53 LEU B N 1
ATOM 1764 C CA . LEU B 1 54 ? -1.245 21.849 9.657 1.00 16.63 53 LEU B CA 1
ATOM 1765 C C . LEU B 1 54 ? -0.950 20.551 8.913 1.00 15.61 53 LEU B C 1
ATOM 1766 O O . LEU B 1 54 ? -0.017 19.784 9.258 1.00 16.72 53 LEU B O 1
ATOM 1771 N N . TYR B 1 55 ? -1.735 20.308 7.874 1.00 16.64 54 TYR B N 1
ATOM 1772 C CA . TYR B 1 55 ? -1.646 19.060 7.114 1.00 17.13 54 TYR B CA 1
ATOM 1773 C C . TYR B 1 55 ? -0.313 18.907 6.378 1.00 18.89 54 TYR B C 1
ATOM 1774 O O . TYR B 1 55 ? 0.055 17.791 5.978 1.00 21.27 54 TYR B O 1
ATOM 1783 N N . ARG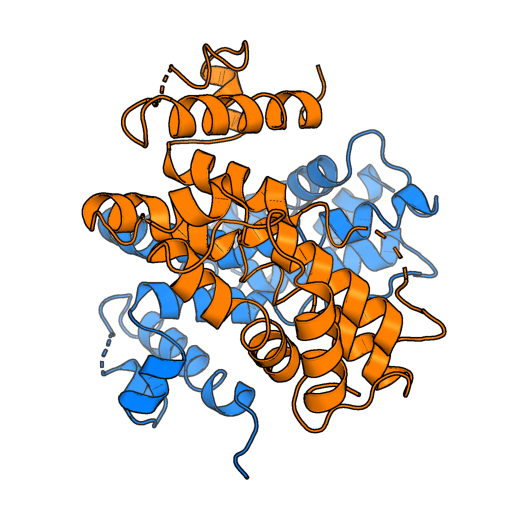 B 1 56 ? 0.406 19.996 6.196 1.00 17.66 55 ARG B N 1
ATOM 1784 C CA . ARG B 1 56 ? 1.746 19.908 5.597 1.00 19.63 55 ARG B CA 1
ATOM 1785 C C . ARG B 1 56 ? 2.734 19.231 6.553 1.00 20.08 55 ARG B C 1
ATOM 1786 O O . ARG B 1 56 ? 3.760 18.691 6.123 1.00 23.86 55 ARG B O 1
ATOM 1794 N N . PHE B 1 57 ? 2.408 19.275 7.854 1.00 17.50 56 PHE B N 1
ATOM 1795 C CA . PHE B 1 57 ? 3.314 18.830 8.911 1.00 17.72 56 PHE B CA 1
ATOM 1796 C C . PHE B 1 57 ? 2.869 17.528 9.538 1.00 17.49 56 PHE B C 1
ATOM 1797 O O . PHE B 1 57 ? 3.681 16.720 10.035 1.00 18.87 56 PHE B O 1
ATOM 1805 N N . ALA B 1 58 ? 1.565 17.345 9.563 1.00 18.13 57 ALA B N 1
ATOM 1806 C CA . ALA B 1 58 ? 0.923 16.169 10.167 1.00 17.89 57 ALA B CA 1
ATOM 1807 C C . ALA B 1 58 ? -0.385 15.837 9.507 1.00 18.93 57 ALA B C 1
ATOM 1808 O O . ALA B 1 58 ? -1.196 16.708 9.312 1.00 21.56 57 ALA B O 1
ATOM 1810 N N . SER B 1 59 ? -0.604 14.557 9.217 1.00 20.33 58 SER B N 1
ATOM 1811 C CA . SER B 1 59 ? -1.859 14.150 8.584 1.00 21.11 58 SER B CA 1
ATOM 1812 C C . SER B 1 59 ? -2.915 13.718 9.568 1.00 22.21 58 SER B C 1
ATOM 1813 O O . SER B 1 59 ? -4.110 13.653 9.272 1.00 25.37 58 SER B O 1
ATOM 1816 N N . GLY B 1 60 ? -2.471 13.433 10.770 1.00 21.50 59 GLY B N 1
ATOM 1817 C CA . GLY B 1 60 ? -3.354 12.989 11.826 1.00 21.99 59 GLY B CA 1
ATOM 1818 C C . GLY B 1 60 ? -2.640 12.931 13.159 1.00 18.17 59 GLY B C 1
ATOM 1819 O O . GLY B 1 60 ? -1.487 13.348 13.273 1.00 18.92 59 GLY B O 1
ATOM 1820 N N . ARG B 1 61 ? -3.340 12.416 14.163 1.00 19.45 60 ARG B N 1
ATOM 1821 C CA . ARG B 1 61 ? -2.816 12.414 15.517 1.00 19.33 60 ARG B CA 1
ATOM 1822 C C . ARG B 1 61 ? -1.522 11.616 15.660 1.00 19.08 60 ARG B C 1
ATOM 1823 O O . A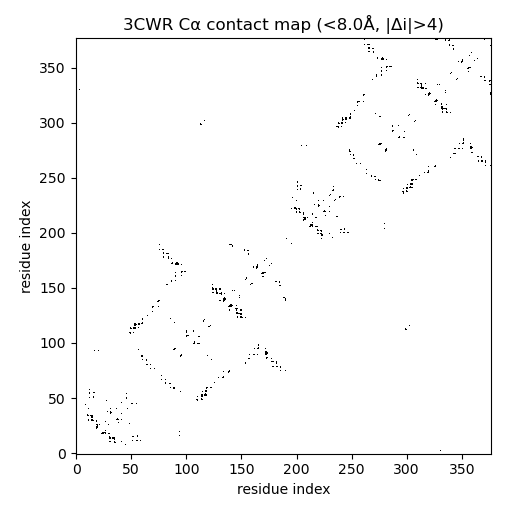RG B 1 61 ? -0.630 12.014 16.398 1.00 19.21 60 ARG B O 1
ATOM 1831 N N . ALA B 1 62 ? -1.396 10.519 14.924 1.00 19.68 61 ALA B N 1
ATOM 1832 C CA . ALA B 1 62 ? -0.150 9.742 15.030 1.00 18.99 61 ALA B CA 1
ATOM 1833 C C . ALA B 1 62 ? 1.036 10.590 14.620 1.00 18.55 61 ALA B C 1
ATOM 1834 O O . ALA B 1 62 ? 2.110 10.557 15.234 1.00 17.82 61 ALA B O 1
ATOM 1836 N N . ASP B 1 63 ? 0.857 11.372 13.569 1.00 19.05 62 ASP B N 1
ATOM 1837 C CA . ASP B 1 63 ? 1.942 12.213 13.102 1.00 17.02 62 ASP B CA 1
ATOM 1838 C C . ASP B 1 63 ? 2.240 13.273 14.146 1.00 17.64 62 ASP B C 1
ATOM 1839 O O . ASP B 1 63 ? 3.366 13.664 14.274 1.00 17.26 62 ASP B O 1
ATOM 1844 N N . LEU B 1 64 ? 1.222 13.767 14.866 1.00 17.66 63 LEU B N 1
ATOM 1845 C CA . LEU B 1 64 ? 1.467 14.753 15.914 1.00 17.23 63 LEU B CA 1
ATOM 1846 C C . LEU B 1 64 ? 2.371 14.158 17.013 1.00 16.18 63 LEU B C 1
ATOM 1847 O O . LEU B 1 64 ? 3.303 14.783 17.491 1.00 16.74 63 LEU B O 1
ATOM 1852 N N . ILE B 1 65 ? 2.084 12.912 17.361 1.00 17.71 64 ILE B N 1
ATOM 1853 C CA . ILE B 1 65 ? 2.876 12.206 18.352 1.00 17.35 64 ILE B CA 1
ATOM 1854 C C . ILE B 1 65 ? 4.333 12.098 17.861 1.00 16.86 64 ILE B C 1
ATOM 1855 O O . ILE B 1 65 ? 5.244 12.354 18.601 1.00 18.12 64 ILE B O 1
ATOM 1860 N N . GLY B 1 66 ? 4.522 11.765 16.591 1.00 17.39 65 GLY B N 1
ATOM 1861 C CA . GLY B 1 66 ? 5.868 11.628 16.030 1.00 17.11 65 GLY B CA 1
ATOM 1862 C C . GLY B 1 66 ? 6.589 12.960 16.083 1.00 18.48 65 GLY B C 1
ATOM 1863 O O . GLY B 1 66 ? 7.755 13.025 16.389 1.00 18.32 65 GLY B O 1
ATOM 1864 N N . LEU B 1 67 ? 5.888 14.044 15.776 1.00 18.05 66 LEU B N 1
ATOM 1865 C CA . LEU B 1 67 ? 6.515 15.379 15.822 1.00 17.53 66 LEU B CA 1
ATOM 1866 C C . LEU B 1 67 ? 6.939 15.723 17.240 1.00 17.63 66 LEU B C 1
ATOM 1867 O O . LEU B 1 67 ? 7.971 16.263 17.480 1.00 18.10 66 LEU B O 1
ATOM 1872 N N . LEU B 1 68 ? 6.093 15.382 18.185 1.00 17.62 67 LEU B N 1
ATOM 1873 C CA . LEU B 1 68 ? 6.323 15.713 19.586 1.00 19.12 67 LEU B CA 1
ATOM 1874 C C . LEU B 1 68 ? 7.540 14.958 20.132 1.00 18.36 67 LEU B C 1
ATOM 1875 O O . LEU B 1 68 ? 8.469 15.526 20.695 1.00 19.02 67 LEU B O 1
ATOM 1880 N N . VAL B 1 69 ? 7.542 13.646 19.899 1.00 17.70 68 VAL B N 1
ATOM 1881 C CA . VAL B 1 69 ? 8.647 12.825 20.342 1.00 18.60 68 VAL B CA 1
ATOM 1882 C C . VAL B 1 69 ? 9.949 13.226 19.657 1.00 19.51 68 VAL B C 1
ATOM 1883 O O . VAL B 1 69 ? 10.981 13.301 20.283 1.00 20.94 68 VAL B O 1
ATOM 1887 N N . GLU B 1 70 ? 9.861 13.530 18.361 1.00 18.92 69 GLU B N 1
ATOM 1888 C CA . GLU B 1 70 ? 11.029 13.950 17.602 1.00 19.91 69 GLU B CA 1
ATOM 1889 C C . GLU B 1 70 ? 11.594 15.211 18.209 1.00 19.94 69 GLU B C 1
ATOM 1890 O O . GLU B 1 70 ? 12.809 15.366 18.296 1.00 22.91 69 GLU B O 1
ATOM 1896 N N . SER B 1 71 ? 10.717 16.108 18.689 1.00 21.14 70 SER B N 1
ATOM 1897 C CA . SER B 1 71 ? 11.180 17.413 19.210 1.00 20.46 70 SER B CA 1
ATOM 1898 C C . SER B 1 71 ? 12.011 17.275 20.468 1.00 22.43 70 SER B C 1
ATOM 1899 O O . SER B 1 71 ? 12.811 18.159 20.820 1.00 23.17 70 SER B O 1
ATOM 1902 N N . TRP B 1 72 ? 11.829 16.138 21.136 1.00 21.29 71 TRP B N 1
ATOM 1903 C CA . TRP B 1 72 ? 12.526 15.914 22.387 1.00 21.10 71 TRP B CA 1
ATOM 1904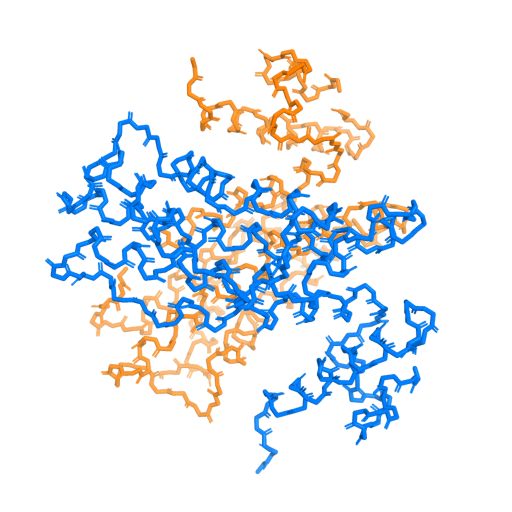 C C . TRP B 1 72 ? 13.927 15.454 22.116 1.00 22.18 71 TRP B C 1
ATOM 1905 O O . TRP B 1 72 ? 14.822 15.770 22.884 1.00 24.77 71 TRP B O 1
ATOM 1916 N N . ILE B 1 73 ? 14.116 14.760 21.003 1.00 24.61 72 ILE B N 1
ATOM 1917 C CA . ILE B 1 73 ? 15.421 14.128 20.707 1.00 26.96 72 ILE B CA 1
ATOM 1918 C C . ILE B 1 73 ? 16.212 14.767 19.580 1.00 28.84 72 ILE B C 1
ATOM 1919 O O . ILE B 1 73 ? 17.455 14.657 19.511 1.00 31.30 72 ILE B O 1
ATOM 1924 N N . ALA B 1 74 ? 15.514 15.489 18.727 1.00 30.35 73 ALA B N 1
ATOM 1925 C CA . ALA B 1 74 ? 16.179 16.129 17.584 1.00 31.03 73 ALA B CA 1
ATOM 1926 C C . ALA B 1 74 ? 17.316 17.081 17.992 1.00 30.60 73 ALA B C 1
ATOM 1927 O O . ALA B 1 74 ? 18.354 17.126 17.330 1.00 31.56 73 ALA B O 1
ATOM 1929 N N . PRO B 1 75 ? 17.132 17.840 19.064 1.00 30.03 74 PRO B N 1
ATOM 1930 C CA . PRO B 1 75 ? 18.156 18.802 19.457 1.00 32.49 74 PRO B CA 1
ATOM 1931 C C . PRO B 1 75 ? 19.380 18.237 20.160 1.00 33.66 74 PRO B C 1
ATOM 1932 O O . PRO B 1 75 ? 20.347 18.966 20.402 1.00 34.49 74 PRO B O 1
ATOM 1936 N N . ILE B 1 76 ? 19.359 16.947 20.451 1.00 32.73 75 ILE B N 1
ATOM 1937 C CA . ILE B 1 76 ? 20.432 16.365 21.248 1.00 34.10 75 ILE B CA 1
ATOM 1938 C C . ILE B 1 76 ? 21.721 16.274 20.469 1.00 35.07 75 ILE B C 1
ATOM 1939 O O . ILE B 1 76 ? 22.748 16.721 20.938 1.00 35.57 75 ILE B O 1
ATOM 1944 N N . PHE B 1 77 ? 21.663 15.752 19.257 1.00 36.16 76 PHE B N 1
ATOM 1945 C CA . PHE B 1 77 ? 22.916 15.521 18.517 1.00 38.24 76 PHE B CA 1
ATOM 1946 C C . PHE B 1 77 ? 23.559 16.653 17.697 1.00 39.41 76 PHE B C 1
ATOM 1947 O O . PHE B 1 77 ? 24.771 16.768 17.709 1.00 40.56 76 PHE B O 1
ATOM 1955 N N . PRO B 1 78 ? 22.777 17.499 17.023 1.00 40.18 77 PRO B N 1
ATOM 1956 C CA . PRO B 1 78 ? 23.453 18.547 16.233 1.00 41.41 77 PRO B CA 1
ATOM 1957 C C . PRO B 1 78 ? 24.485 19.336 17.039 1.00 43.00 77 PRO B C 1
ATOM 1958 O O . PRO B 1 78 ? 24.237 19.671 18.204 1.00 44.87 77 PRO B O 1
ATOM 1962 N N . GLU B 1 81 ? 30.724 17.446 19.707 1.00 56.23 80 GLU B N 1
ATOM 1963 C CA . GLU B 1 81 ? 32.079 17.053 19.319 1.00 55.14 80 GLU B CA 1
ATOM 1964 C C . GLU B 1 81 ? 32.149 15.645 18.755 1.00 53.96 80 GLU B C 1
ATOM 1965 O O . GLU B 1 81 ? 31.900 14.669 19.459 1.00 52.46 80 GLU B O 1
ATOM 1967 N N . ALA B 1 82 ? 32.519 15.575 17.476 1.00 53.61 81 ALA B N 1
ATOM 1968 C CA . ALA B 1 82 ? 32.720 14.303 16.774 1.00 53.18 81 ALA B CA 1
ATOM 1969 C C . ALA B 1 82 ? 34.150 13.873 17.091 1.00 52.69 81 ALA B C 1
ATOM 1970 O O . ALA B 1 82 ? 34.565 12.743 16.815 1.00 52.39 81 ALA B O 1
ATOM 1972 N N . ASP B 1 83 ? 34.870 14.808 17.711 1.00 52.06 82 ASP B N 1
ATOM 1973 C CA . ASP B 1 83 ? 36.283 14.626 18.088 1.00 51.40 82 ASP B CA 1
ATOM 1974 C C . ASP B 1 83 ? 36.675 15.123 19.469 1.00 49.82 82 ASP B C 1
ATOM 1975 O O . ASP B 1 83 ? 37.657 15.845 19.603 1.00 49.98 82 ASP B O 1
ATOM 1980 N N . PRO B 1 84 ? 35.937 14.717 20.512 1.00 48.58 83 PRO B N 1
ATOM 1981 C CA . PRO B 1 84 ? 36.288 15.153 21.868 1.00 47.29 83 PRO B CA 1
ATOM 1982 C C . PRO B 1 84 ? 37.620 14.596 22.333 1.00 46.01 83 PRO B C 1
ATOM 1983 O O . PRO B 1 84 ? 38.075 13.555 21.847 1.00 46.18 83 PRO B O 1
ATOM 1987 N N . GLN B 1 85 ? 38.236 15.275 23.286 1.00 44.08 84 GLN B N 1
ATOM 1988 C CA . GLN B 1 85 ? 39.507 14.791 23.805 1.00 43.31 84 GLN B CA 1
ATOM 1989 C C . GLN B 1 85 ? 39.254 13.765 24.881 1.00 42.57 84 GLN B C 1
ATOM 1990 O O . GLN B 1 85 ? 40.052 12.845 25.081 1.00 43.17 84 GLN B O 1
ATOM 1996 N N . ASP B 1 86 ? 38.131 13.938 25.573 1.00 39.69 85 ASP B N 1
ATOM 1997 C CA . ASP B 1 86 ? 37.710 12.997 26.619 1.00 38.20 85 ASP B CA 1
ATOM 1998 C C . ASP B 1 86 ? 36.377 12.415 26.171 1.00 35.59 85 ASP B C 1
ATOM 1999 O O . ASP B 1 86 ? 35.318 12.961 26.469 1.00 34.04 85 ASP B O 1
ATOM 2004 N N . ALA B 1 87 ? 36.470 11.308 25.444 1.00 34.28 86 ALA B N 1
ATOM 2005 C CA . ALA B 1 87 ? 35.316 10.652 24.845 1.00 32.83 86 ALA B CA 1
ATOM 2006 C C . ALA B 1 87 ? 34.313 10.178 25.893 1.00 31.78 86 ALA B C 1
ATOM 2007 O O . ALA B 1 87 ? 33.111 10.226 25.667 1.00 29.83 86 ALA B O 1
ATOM 2009 N N . ALA B 1 88 ? 34.831 9.722 27.026 1.00 31.13 87 ALA B N 1
ATOM 2010 C CA . ALA B 1 88 ? 33.972 9.198 28.081 1.00 29.27 87 ALA B CA 1
ATOM 2011 C C . ALA B 1 88 ? 33.161 10.321 28.674 1.00 28.01 87 ALA B C 1
ATOM 2012 O O . ALA B 1 88 ? 31.979 10.170 28.906 1.00 26.31 87 ALA B O 1
ATOM 2014 N N . ALA B 1 89 ? 33.783 11.469 28.882 1.00 27.21 88 ALA B N 1
ATOM 2015 C CA . ALA B 1 89 ? 33.088 12.599 29.475 1.00 26.22 88 ALA B CA 1
ATOM 2016 C C . ALA B 1 89 ? 32.003 13.101 28.500 1.00 26.26 88 ALA B C 1
ATOM 2017 O O . ALA B 1 89 ? 30.887 13.479 28.900 1.00 25.89 88 ALA B O 1
ATOM 2019 N N . ALA B 1 90 ? 32.322 13.090 27.214 1.00 26.54 89 ALA B N 1
ATOM 2020 C CA . ALA B 1 90 ? 31.368 13.519 26.175 1.00 26.12 89 ALA B CA 1
ATOM 2021 C C . ALA B 1 90 ? 30.178 12.545 26.144 1.00 24.89 89 ALA B C 1
ATOM 2022 O O . ALA B 1 90 ? 29.027 12.923 25.979 1.00 23.72 89 ALA B O 1
ATOM 2024 N N . LEU B 1 91 ? 30.498 11.289 26.348 1.00 23.90 90 LEU B N 1
ATOM 2025 C CA . LEU B 1 91 ? 29.484 10.223 26.313 1.00 23.43 90 LEU B CA 1
ATOM 2026 C C . LEU B 1 91 ? 28.519 10.444 27.487 1.00 22.95 90 LEU B C 1
ATOM 2027 O O . LEU B 1 91 ? 27.299 10.281 27.354 1.00 22.35 90 LEU B O 1
ATOM 2032 N N . GLU B 1 92 ? 29.070 10.766 28.644 1.00 23.53 91 GLU B N 1
ATOM 2033 C CA . GLU B 1 92 ? 28.248 11.013 29.840 1.00 22.35 91 GLU B CA 1
ATOM 2034 C C . GLU B 1 92 ? 27.299 12.158 29.579 1.00 23.08 91 GLU B C 1
ATOM 2035 O O . GLU B 1 92 ? 26.152 12.137 29.992 1.00 23.74 91 GLU B O 1
ATOM 2041 N N . ARG B 1 93 ? 27.778 13.195 28.887 1.00 22.30 92 ARG B N 1
ATOM 2042 C CA . ARG B 1 93 ? 26.923 14.333 28.623 1.00 23.05 92 ARG B CA 1
ATOM 2043 C C . ARG B 1 93 ? 25.807 13.978 27.668 1.00 22.36 92 ARG B C 1
ATOM 2044 O O . ARG B 1 93 ? 24.654 14.363 27.887 1.00 22.04 92 ARG B O 1
ATOM 2050 N N . ILE B 1 94 ? 26.114 13.218 26.631 1.00 22.46 93 ILE B N 1
ATOM 2051 C CA . ILE B 1 94 ? 25.108 12.815 25.636 1.00 22.05 93 ILE B CA 1
ATOM 2052 C C . ILE B 1 94 ? 24.028 11.952 26.282 1.00 20.93 93 ILE B C 1
ATOM 2053 O O . ILE B 1 94 ? 22.831 12.186 26.096 1.00 21.05 93 ILE B O 1
ATOM 2058 N N . VAL B 1 95 ? 24.451 10.945 27.029 1.00 20.52 94 VAL B N 1
ATOM 2059 C CA . VAL B 1 95 ? 23.477 10.028 27.682 1.00 20.20 94 VAL B CA 1
ATOM 2060 C C . VAL B 1 95 ? 22.592 10.747 28.698 1.00 19.91 94 VAL B C 1
ATOM 2061 O O . VAL B 1 95 ? 21.393 10.511 28.785 1.00 20.58 94 VAL B O 1
ATOM 2065 N N . TYR B 1 96 ? 23.192 11.630 29.473 1.00 19.63 95 TYR B N 1
ATOM 2066 C CA . TYR B 1 96 ? 22.463 12.461 30.410 1.00 20.34 95 TYR B CA 1
ATOM 2067 C C . TYR B 1 96 ? 21.377 13.263 29.691 1.00 20.47 95 TYR B C 1
ATOM 2068 O O . TYR B 1 96 ? 20.228 13.315 30.135 1.00 20.18 95 TYR B O 1
ATOM 2077 N N . ASP B 1 97 ? 21.744 13.883 28.578 1.00 19.84 96 ASP B N 1
ATOM 2078 C CA . ASP B 1 97 ? 20.777 14.693 27.842 1.00 21.74 96 ASP B CA 1
ATOM 2079 C C . ASP B 1 97 ? 19.642 13.838 27.277 1.00 20.06 96 ASP B C 1
ATOM 2080 O O . ASP B 1 97 ? 18.496 14.269 27.300 1.00 20.40 96 ASP B O 1
ATOM 2085 N N . ILE B 1 98 ? 19.971 12.627 26.790 1.00 18.88 97 ILE B N 1
ATOM 2086 C CA . ILE B 1 98 ? 18.958 11.705 26.262 1.00 20.23 97 ILE B CA 1
ATOM 2087 C C . ILE B 1 98 ? 18.010 11.333 27.401 1.00 21.01 97 ILE B C 1
ATOM 2088 O O . ILE B 1 98 ? 16.777 11.385 27.270 1.00 20.74 97 ILE B O 1
ATOM 2093 N N . ALA B 1 99 ? 18.593 10.986 28.540 1.00 19.09 98 ALA B N 1
ATOM 2094 C CA . ALA B 1 99 ? 17.787 10.620 29.693 1.00 18.96 98 ALA B CA 1
ATOM 2095 C C . ALA B 1 99 ? 16.841 11.749 30.122 1.00 18.76 98 ALA B C 1
ATOM 2096 O O . ALA B 1 99 ? 15.673 11.503 30.407 1.00 20.73 98 ALA B O 1
ATOM 2098 N N . GLN B 1 100 ? 17.318 12.992 30.137 1.00 20.98 99 GLN B N 1
ATOM 2099 C CA . GLN B 1 100 ? 16.492 14.091 30.550 1.00 21.33 99 GLN B CA 1
ATOM 2100 C C . GLN B 1 100 ? 15.312 14.228 29.596 1.00 23.10 99 GLN B C 1
ATOM 2101 O O . GLN B 1 100 ? 14.186 14.601 29.987 1.00 21.26 99 GLN B O 1
ATOM 2107 N N . ALA B 1 101 ? 15.581 13.897 28.345 1.00 23.28 100 ALA B N 1
ATOM 2108 C CA . ALA B 1 101 ? 14.563 14.012 27.281 1.00 24.62 100 ALA B CA 1
ATOM 2109 C C . ALA B 1 101 ? 13.459 12.949 27.340 1.00 24.35 100 ALA B C 1
ATOM 2110 O O . ALA B 1 101 ? 12.298 13.218 27.004 1.00 27.63 100 ALA B O 1
ATOM 2112 N N . VAL B 1 102 ? 13.810 11.741 27.751 1.00 21.59 101 VAL B N 1
ATOM 2113 C CA . VAL B 1 102 ? 12.874 10.631 27.693 1.00 21.24 101 VAL B CA 1
ATOM 2114 C C . VAL B 1 102 ? 12.331 10.229 29.075 1.00 19.69 101 VAL B C 1
ATOM 2115 O O . VAL B 1 102 ? 11.445 9.383 29.169 1.00 19.51 101 VAL B O 1
ATOM 2119 N N . LEU B 1 103 ? 12.811 10.886 30.128 1.00 18.29 102 LEU B N 1
ATOM 2120 C CA . LEU B 1 103 ? 12.341 10.620 31.514 1.00 18.66 102 LEU B CA 1
ATOM 2121 C C . LEU B 1 103 ? 11.697 11.844 32.167 1.00 18.33 102 LEU B C 1
ATOM 2122 O O . LEU B 1 103 ? 11.459 11.873 33.356 1.00 18.48 102 LEU B O 1
ATOM 2127 N N . SER B 1 104 ? 11.372 12.846 31.354 1.00 18.64 103 SER B N 1
ATOM 2128 C CA . SER B 1 104 ? 10.641 14.011 31.834 1.00 19.13 103 SER B CA 1
ATOM 2129 C C . SER B 1 104 ? 9.223 13.611 32.135 1.00 18.30 103 SER B C 1
ATOM 2130 O O . SER B 1 104 ? 8.725 12.533 31.734 1.00 20.29 103 SER B O 1
ATOM 2133 N N . ARG B 1 105 ? 8.510 14.499 32.805 1.00 19.47 104 ARG B N 1
ATOM 2134 C CA . ARG B 1 105 ? 7.118 14.215 33.151 1.00 18.91 104 ARG B CA 1
ATOM 2135 C C . ARG B 1 105 ? 6.289 13.988 31.894 1.00 20.06 104 ARG B C 1
ATOM 2136 O O . ARG B 1 105 ? 5.434 13.138 31.844 1.00 20.05 104 ARG B O 1
ATOM 2144 N N . GLU B 1 106 ? 6.568 14.777 30.866 1.00 20.58 105 GLU B N 1
ATOM 2145 C CA . GLU B 1 106 ? 5.782 14.694 29.635 1.00 21.55 105 GLU B CA 1
ATOM 2146 C C . GLU B 1 106 ? 6.075 13.391 28.939 1.00 18.84 105 GLU B C 1
ATOM 2147 O O . GLU B 1 106 ? 5.185 12.760 28.383 1.00 17.84 105 GLU B O 1
ATOM 2153 N N . ALA B 1 107 ? 7.348 13.022 28.918 1.00 18.80 106 ALA B N 1
ATOM 2154 C CA . ALA B 1 107 ? 7.756 11.778 28.235 1.00 17.99 106 ALA B CA 1
ATOM 2155 C C . ALA B 1 107 ? 7.180 10.567 28.954 1.00 18.15 106 ALA B C 1
ATOM 2156 O O . ALA B 1 107 ? 6.642 9.628 28.324 1.00 18.07 106 ALA B O 1
ATOM 2158 N N . VAL B 1 108 ? 7.266 10.545 30.279 1.00 18.59 107 VAL B N 1
ATOM 2159 C CA . VAL B 1 108 ? 6.736 9.368 30.981 1.00 18.92 107 VAL B CA 1
ATOM 2160 C C . VAL B 1 108 ? 5.227 9.349 30.955 1.00 17.80 107 VAL B C 1
ATOM 2161 O O . VAL B 1 108 ? 4.619 8.317 30.857 1.00 18.48 107 VAL B O 1
ATOM 2165 N N . SER B 1 109 ? 4.598 10.511 30.952 1.00 19.09 108 SER B N 1
ATOM 2166 C CA . SER B 1 109 ? 3.134 10.502 30.827 1.00 20.07 108 SER B CA 1
ATOM 2167 C C . SER B 1 109 ? 2.674 9.881 29.503 1.00 18.34 108 SER B C 1
ATOM 2168 O O . SER B 1 109 ? 1.669 9.165 29.454 1.00 19.88 108 SER B O 1
ATOM 2171 N N . LEU B 1 110 ? 3.397 10.192 28.424 1.00 16.80 109 LEU B N 1
ATOM 2172 C CA . LEU B 1 110 ? 3.060 9.649 27.103 1.00 18.06 109 LEU B CA 1
ATOM 2173 C C . LEU B 1 110 ? 3.243 8.139 27.132 1.00 18.23 109 LEU B C 1
ATOM 2174 O O . LEU B 1 110 ? 2.419 7.396 26.637 1.00 18.59 109 LEU B O 1
ATOM 2179 N N . PHE B 1 111 ? 4.361 7.690 27.703 1.00 18.73 110 PHE B N 1
ATOM 2180 C CA . PHE B 1 111 ? 4.587 6.254 27.811 1.00 17.89 110 PHE B CA 1
ATOM 2181 C C . PHE B 1 111 ? 3.449 5.562 28.572 1.00 19.17 110 PHE B C 1
ATOM 2182 O O . PHE B 1 111 ? 2.916 4.543 28.169 1.00 18.76 110 PHE B O 1
ATOM 2190 N N . ARG B 1 112 ? 3.056 6.170 29.679 1.00 19.24 111 ARG B N 1
ATOM 2191 C CA . ARG B 1 112 ? 2.006 5.614 30.513 1.00 21.57 111 ARG B CA 1
ATOM 2192 C C . ARG B 1 112 ? 0.670 5.561 29.755 1.00 21.92 111 ARG B C 1
ATOM 2193 O O . ARG B 1 112 ? -0.091 4.593 29.850 1.00 21.32 111 ARG B O 1
ATOM 2209 N N . LEU B 1 114 ? 0.226 5.171 26.575 1.00 19.31 113 LEU B N 1
ATOM 2210 C CA . LEU B 1 114 ? 0.256 4.085 25.602 1.00 19.56 113 LEU B CA 1
ATOM 2211 C C . LEU B 1 114 ? 0.219 2.715 26.288 1.00 20.25 113 LEU B C 1
ATOM 2212 O O . LEU B 1 114 ? -0.401 1.785 25.789 1.00 20.74 113 LEU B O 1
ATOM 2217 N N . ALA B 1 115 ? 0.895 2.601 27.433 1.00 19.95 114 ALA B N 1
ATOM 2218 C CA . ALA B 1 115 ? 0.876 1.355 28.216 1.00 21.66 114 ALA B CA 1
ATOM 2219 C C . ALA B 1 115 ? -0.546 1.011 28.679 1.00 22.08 114 ALA B C 1
ATOM 2220 O O . ALA B 1 115 ? -0.919 -0.148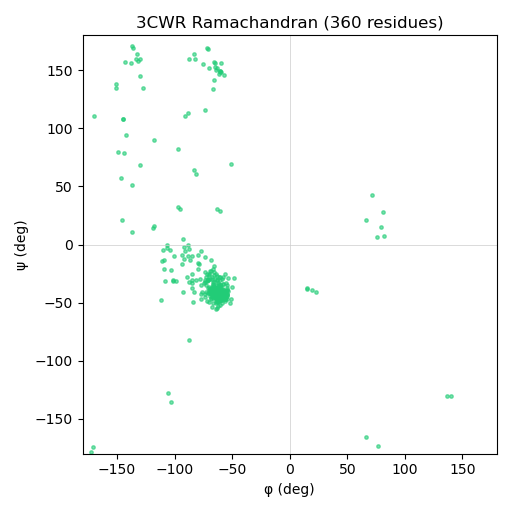 28.810 1.00 23.97 114 ALA B O 1
ATOM 2222 N N . SER B 1 116 ? -1.355 2.049 28.836 1.00 22.08 115 SER B N 1
ATOM 2223 C CA . SER B 1 116 ? -2.691 1.919 29.403 1.00 23.23 115 SER B CA 1
ATOM 2224 C C . SER B 1 116 ? -3.844 1.733 28.438 1.00 24.77 115 SER B C 1
ATOM 2225 O O . SER B 1 116 ? -4.981 1.427 28.867 1.00 27.69 115 SER B O 1
ATOM 2228 N N . ASP B 1 117 ? -3.597 1.888 27.145 1.00 24.71 116 ASP B N 1
ATOM 2229 C CA . ASP B 1 117 ? -4.696 1.862 26.165 1.00 26.10 116 ASP B CA 1
ATOM 2230 C C . ASP B 1 117 ? -4.272 1.213 24.844 1.00 25.94 116 ASP B C 1
ATOM 2231 O O . ASP B 1 117 ? -3.496 1.761 24.058 1.00 24.12 116 ASP B O 1
ATOM 2236 N N . ALA B 1 118 ? -4.793 0.014 24.633 1.00 26.66 117 ALA B N 1
ATOM 2237 C CA . ALA B 1 118 ? -4.426 -0.757 23.463 1.00 25.94 117 ALA B CA 1
ATOM 2238 C C . ALA B 1 118 ? -4.779 -0.036 22.161 1.00 26.16 117 ALA B C 1
ATOM 2239 O O . ALA B 1 118 ? -4.075 -0.135 21.187 1.00 25.80 117 ALA B O 1
ATOM 2241 N N . ASP B 1 119 ? -5.875 0.698 22.167 1.00 25.87 118 ASP B N 1
ATOM 2242 C CA . ASP B 1 119 ? -6.336 1.419 20.972 1.00 27.92 118 ASP B CA 1
ATOM 2243 C C . ASP B 1 119 ? -5.364 2.530 20.675 1.00 25.68 118 ASP B C 1
ATOM 2244 O O . ASP B 1 119 ? -5.061 2.812 19.516 1.00 25.46 118 ASP B O 1
ATOM 2249 N N . LEU B 1 120 ? -4.881 3.184 21.728 1.00 25.12 119 LEU B N 1
ATOM 2250 C CA . LEU B 1 120 ? -3.934 4.302 21.526 1.00 25.47 119 LEU B CA 1
ATOM 2251 C C . LEU B 1 120 ? -2.607 3.744 21.027 1.00 24.84 119 LEU B C 1
ATOM 2252 O O . LEU B 1 120 ? -1.965 4.340 20.167 1.00 24.54 119 LEU B O 1
ATOM 2257 N N . ARG B 1 121 ? -2.214 2.578 21.528 1.00 24.42 120 ARG B N 1
ATOM 2258 C CA . ARG B 1 121 ? -1.011 1.909 21.015 1.00 24.50 120 ARG B CA 1
ATOM 2259 C C . ARG B 1 121 ? -1.229 1.574 19.570 1.00 25.10 120 ARG B C 1
ATOM 2260 O O . ARG B 1 121 ? -0.360 1.786 18.733 1.00 26.28 120 ARG B O 1
ATOM 2268 N N . ASN B 1 122 ? -2.410 1.035 19.265 1.00 26.15 121 ASN B N 1
ATOM 2269 C CA . ASN B 1 122 ? -2.692 0.647 17.903 1.00 28.45 121 ASN B CA 1
ATOM 2270 C C . ASN B 1 122 ? -2.557 1.846 16.970 1.00 28.61 121 ASN B C 1
ATOM 2271 O O . ASN B 1 122 ? -1.948 1.753 15.895 1.00 30.09 121 ASN B O 1
ATOM 2276 N N . ARG B 1 123 ? -3.088 2.980 17.404 1.00 26.35 122 ARG B N 1
ATOM 2277 C CA . ARG B 1 123 ? -3.024 4.189 16.580 1.00 26.39 122 ARG B CA 1
ATOM 2278 C C . ARG B 1 123 ? -1.662 4.881 16.565 1.00 25.61 122 ARG B C 1
ATOM 2279 O O . ARG B 1 123 ? -1.215 5.345 15.505 1.00 25.62 122 ARG B O 1
ATOM 2287 N N . PHE B 1 124 ? -1.008 4.963 17.725 1.00 23.48 123 PHE B N 1
ATOM 2288 C CA . PHE B 1 124 ? 0.216 5.802 17.849 1.00 23.36 123 PHE B CA 1
ATOM 2289 C C . PHE B 1 124 ? 1.560 5.110 18.001 1.00 22.47 123 PHE B C 1
ATOM 2290 O O . PHE B 1 124 ? 2.630 5.751 17.912 1.00 21.36 123 PHE B O 1
ATOM 2298 N N . LEU B 1 125 ? 1.580 3.815 18.283 1.00 23.15 124 LEU B N 1
ATOM 2299 C CA . LEU B 1 125 ? 2.866 3.214 18.571 1.00 22.13 124 LEU B CA 1
ATOM 2300 C C . LEU B 1 125 ? 3.897 3.325 17.427 1.00 22.91 124 LEU B C 1
ATOM 2301 O O . LEU B 1 125 ? 5.084 3.594 17.662 1.00 21.80 124 LEU B O 1
ATOM 2306 N N . PRO B 1 126 ? 3.466 3.115 16.161 1.00 22.20 125 PRO B N 1
ATOM 2307 C CA . PRO B 1 126 ? 4.527 3.218 15.152 1.00 22.04 125 PRO B CA 1
ATOM 2308 C C . PRO B 1 126 ? 5.253 4.586 15.111 1.00 23.57 125 PRO B C 1
ATOM 2309 O O . PRO B 1 126 ? 6.488 4.647 15.032 1.00 23.40 125 PRO B O 1
ATOM 2313 N N . ALA B 1 127 ? 4.473 5.657 15.226 1.00 23.03 126 ALA B N 1
ATOM 2314 C CA . ALA B 1 127 ? 5.045 7.024 15.231 1.00 22.36 126 ALA B CA 1
ATOM 2315 C C . ALA B 1 127 ? 5.925 7.283 16.464 1.00 20.41 126 ALA B C 1
ATOM 2316 O O . ALA B 1 127 ? 6.940 7.929 16.419 1.00 20.39 126 ALA B O 1
ATOM 2318 N N . TYR B 1 128 ? 5.436 6.846 17.593 1.00 18.85 127 TYR B N 1
ATOM 2319 C CA . TYR B 1 128 ? 6.122 6.968 18.858 1.00 20.60 127 TYR B CA 1
ATOM 2320 C C . TYR B 1 128 ? 7.445 6.235 18.836 1.00 21.74 127 TYR B C 1
ATOM 2321 O O . TYR B 1 128 ? 8.481 6.784 19.264 1.00 21.41 127 TYR B O 1
ATOM 2330 N N . ASN B 1 129 ? 7.429 4.988 18.352 1.00 22.72 128 ASN B N 1
ATOM 2331 C CA . ASN B 1 129 ? 8.651 4.194 18.319 1.00 25.15 128 ASN B CA 1
ATOM 2332 C C . ASN B 1 129 ? 9.668 4.688 17.294 1.00 26.15 128 ASN B C 1
ATOM 2333 O O . ASN B 1 129 ? 10.871 4.753 17.575 1.00 27.58 128 ASN B O 1
ATOM 2338 N N . ALA B 1 130 ? 9.168 5.111 16.132 1.00 23.35 129 ALA B N 1
ATOM 2339 C CA . ALA B 1 130 ? 10.060 5.509 15.050 1.00 22.22 129 ALA B CA 1
ATOM 2340 C C . ALA B 1 130 ? 10.784 6.780 15.364 1.00 23.81 129 ALA B C 1
ATOM 2341 O O . ALA B 1 130 ? 11.888 6.988 14.910 1.00 26.27 129 ALA B O 1
ATOM 2343 N N . ASN B 1 131 ? 10.157 7.639 16.159 1.00 22.07 130 ASN B N 1
ATOM 2344 C CA . ASN B 1 131 ? 10.714 8.992 16.345 1.00 24.41 130 ASN B CA 1
ATOM 2345 C C . ASN B 1 131 ? 11.379 9.301 17.658 1.00 24.78 130 ASN B C 1
ATOM 2346 O O . ASN B 1 131 ? 11.852 10.432 17.884 1.00 27.26 130 ASN B O 1
ATOM 2351 N N . GLY B 1 132 ? 11.382 8.287 18.518 1.00 25.58 131 GLY B N 1
ATOM 2352 C CA . GLY B 1 132 ? 11.928 8.390 19.869 1.00 26.26 131 GLY B CA 1
ATOM 2353 C C . GLY B 1 132 ? 13.291 7.762 20.096 1.00 28.01 131 GLY B C 1
ATOM 2354 O O . GLY B 1 132 ? 14.229 7.990 19.346 1.00 26.20 131 GLY B O 1
ATOM 2355 N N . ILE B 1 133 ? 13.380 7.051 21.207 1.00 31.34 132 ILE B N 1
ATOM 2356 C CA . ILE B 1 133 ? 14.633 6.441 21.703 1.00 32.70 132 ILE B CA 1
ATOM 2357 C C . ILE B 1 133 ? 15.384 5.664 20.619 1.00 33.38 132 ILE B C 1
ATOM 2358 O O . ILE B 1 133 ? 16.607 5.592 20.635 1.00 34.72 132 ILE B O 1
ATOM 2363 N N . GLU B 1 134 ? 14.648 5.144 19.657 1.00 32.68 133 GLU B N 1
ATOM 2364 C CA . GLU B 1 134 ? 15.213 4.403 18.524 1.00 33.20 133 GLU B CA 1
ATOM 2365 C C . GLU B 1 134 ? 16.124 5.275 17.668 1.00 31.01 133 GLU B C 1
ATOM 2366 O O . GLU B 1 134 ? 17.148 4.854 17.120 1.00 29.89 133 GLU B O 1
ATOM 2369 N N . ARG B 1 135 ? 15.699 6.515 17.496 1.00 28.35 134 ARG B N 1
ATOM 2370 C CA A ARG B 1 135 ? 16.480 7.514 16.789 0.50 27.14 134 ARG B CA 1
ATOM 2371 C CA B ARG B 1 135 ? 16.512 7.450 16.730 0.50 26.23 134 ARG B CA 1
ATOM 2372 C C . ARG B 1 135 ? 17.754 7.842 17.531 1.00 25.99 134 ARG B C 1
ATOM 2373 O O . ARG B 1 135 ? 18.849 7.913 16.975 1.00 26.68 134 ARG B O 1
ATOM 2388 N N . SER B 1 136 ? 17.584 8.072 18.818 1.00 25.62 135 SER B N 1
ATOM 2389 C CA A SER B 1 136 ? 18.713 8.421 19.691 0.50 25.30 135 SER B CA 1
ATOM 2390 C CA B SER B 1 136 ? 18.720 8.436 19.667 0.50 27.00 135 SER B CA 1
ATOM 2391 C C . SER B 1 136 ? 19.694 7.266 19.729 1.00 25.81 135 SER B C 1
ATOM 2392 O O . SER B 1 136 ? 20.913 7.444 19.717 1.00 25.97 135 SER B O 1
ATOM 2397 N N . ARG B 1 137 ? 19.146 6.072 19.742 1.00 25.21 136 ARG B N 1
ATOM 2398 C CA . ARG B 1 137 ? 19.978 4.874 19.755 1.00 25.60 136 ARG B CA 1
ATOM 2399 C C . ARG B 1 137 ? 20.850 4.829 18.463 1.00 23.42 136 ARG B C 1
ATOM 2400 O O . ARG B 1 137 ? 22.051 4.583 18.500 1.00 24.56 136 ARG B O 1
ATOM 2408 N N . ARG B 1 138 ? 20.233 5.109 17.327 1.00 23.87 137 ARG B N 1
ATOM 2409 C CA . ARG B 1 138 ? 20.941 5.037 16.027 1.00 25.85 137 ARG B CA 1
ATOM 2410 C C . ARG B 1 138 ? 22.027 6.108 15.963 1.00 25.54 137 ARG B C 1
ATOM 2411 O O . ARG B 1 138 ? 23.168 5.863 15.538 1.00 27.13 137 ARG B O 1
ATOM 2419 N N . GLU B 1 139 ? 21.676 7.285 16.447 1.00 26.23 138 GLU B N 1
ATOM 2420 C CA A GLU B 1 139 ? 22.605 8.415 16.489 0.50 26.71 138 GLU B CA 1
ATOM 2421 C CA B GLU B 1 139 ? 22.620 8.399 16.454 0.50 26.36 138 GLU B CA 1
ATOM 2422 C C . GLU B 1 139 ? 23.786 8.132 17.398 1.00 26.09 138 GLU B C 1
ATOM 2423 O O . GLU B 1 139 ? 24.945 8.346 17.045 1.00 28.14 138 GLU B O 1
ATOM 2434 N N . LEU B 1 140 ? 23.489 7.597 18.570 1.00 25.30 139 LEU B N 1
ATOM 2435 C CA . LEU B 1 140 ? 24.538 7.275 19.496 1.00 24.26 139 LEU B CA 1
ATOM 2436 C C . LEU B 1 140 ? 25.441 6.185 18.937 1.00 23.18 139 LEU B C 1
ATOM 2437 O O . LEU B 1 140 ? 26.631 6.238 19.141 1.00 25.14 139 LEU B O 1
ATOM 2442 N N . ALA B 1 141 ? 24.878 5.210 18.223 1.00 23.76 140 ALA B N 1
ATOM 2443 C CA . ALA B 1 141 ? 25.667 4.108 17.646 1.00 24.97 140 ALA B CA 1
ATOM 2444 C C . ALA B 1 141 ? 26.723 4.676 16.677 1.00 28.16 140 ALA B C 1
ATOM 2445 O O . ALA B 1 141 ? 27.923 4.309 16.705 1.00 30.16 140 ALA B O 1
ATOM 2447 N N . ARG B 1 142 ? 26.278 5.633 15.878 1.00 31.04 141 ARG B N 1
ATOM 2448 C CA . ARG B 1 142 ? 27.158 6.277 14.879 1.00 32.16 141 ARG B CA 1
ATOM 2449 C C . ARG B 1 142 ? 28.303 6.992 15.558 1.00 31.67 141 ARG B C 1
ATOM 2450 O O . ARG B 1 142 ? 29.474 6.855 15.184 1.00 31.75 141 ARG B O 1
ATOM 2458 N N . TRP B 1 143 ? 27.955 7.717 16.606 1.00 31.87 142 TRP B N 1
ATOM 2459 C CA . TRP B 1 143 ? 28.936 8.486 17.349 1.00 31.28 142 TRP B CA 1
ATOM 2460 C C . TRP B 1 143 ? 29.937 7.547 17.988 1.00 31.74 142 TRP B C 1
ATOM 2461 O O . TRP B 1 143 ? 31.160 7.759 17.923 1.00 32.24 142 TRP B O 1
ATOM 2472 N N . LEU B 1 144 ? 29.424 6.477 18.587 1.00 31.19 143 LEU B N 1
ATOM 2473 C CA . LEU B 1 144 ? 30.306 5.519 19.236 1.00 31.92 143 LEU B CA 1
ATOM 2474 C C . LEU B 1 144 ? 31.267 4.909 18.240 1.00 33.90 143 LEU B C 1
ATOM 2475 O O . LEU B 1 144 ? 32.423 4.676 18.564 1.00 34.50 143 LEU B O 1
ATOM 2480 N N . ASP B 1 145 ? 30.792 4.646 17.032 1.00 35.65 144 ASP B N 1
ATOM 2481 C CA . ASP B 1 145 ? 31.660 4.014 16.024 1.00 38.43 144 ASP B CA 1
ATOM 2482 C C . ASP B 1 145 ? 32.840 4.906 15.694 1.00 39.56 144 ASP B C 1
ATOM 2483 O O . ASP B 1 145 ? 33.972 4.455 15.559 1.00 39.71 144 ASP B O 1
ATOM 2488 N N . GLN B 1 146 ? 32.562 6.194 15.677 1.00 41.87 145 GLN B N 1
ATOM 2489 C CA . GLN B 1 146 ? 33.585 7.191 15.363 1.00 43.49 145 GLN B CA 1
ATOM 2490 C C . GLN B 1 146 ? 34.685 7.181 16.429 1.00 43.81 145 GLN B C 1
ATOM 2491 O O . GLN B 1 146 ? 35.885 7.208 16.123 1.00 44.81 145 GLN B O 1
ATOM 2497 N N . GLN B 1 147 ? 34.273 7.098 17.687 1.00 41.88 146 GLN B N 1
ATOM 2498 C CA . GLN B 1 147 ? 35.233 7.189 18.768 1.00 40.80 146 GLN B CA 1
ATOM 2499 C C . GLN B 1 147 ? 36.036 5.902 18.835 1.00 41.19 146 GLN B C 1
ATOM 2500 O O . GLN B 1 147 ? 37.213 5.888 19.204 1.00 41.52 146 GLN B O 1
ATOM 2506 N N . ALA B 1 148 ? 35.406 4.813 18.444 1.00 41.01 147 ALA B N 1
ATOM 2507 C CA . ALA B 1 148 ? 36.081 3.525 18.512 1.00 42.25 147 ALA B CA 1
ATOM 2508 C C . ALA B 1 148 ? 37.145 3.529 17.430 1.00 43.58 147 ALA B C 1
ATOM 2509 O O . ALA B 1 148 ? 38.265 3.033 17.614 1.00 43.60 147 ALA B O 1
ATOM 2511 N N . SER B 1 149 ? 36.785 4.138 16.312 1.00 44.98 148 SER B N 1
ATOM 2512 C CA . SER B 1 149 ? 37.665 4.157 15.141 1.00 46.26 148 SER B CA 1
ATOM 2513 C C . SER B 1 149 ? 38.895 4.987 15.402 1.00 47.35 148 SER B C 1
ATOM 2514 O O . SER B 1 149 ? 39.975 4.731 14.846 1.00 48.79 148 SER B O 1
ATOM 2517 N N . ALA B 1 150 ? 38.737 5.961 16.277 1.00 46.80 149 ALA B N 1
ATOM 2518 C CA . ALA B 1 150 ? 39.799 6.918 16.541 1.00 46.69 149 ALA B CA 1
ATOM 2519 C C . ALA B 1 150 ? 40.619 6.409 17.713 1.00 47.30 149 ALA B C 1
ATOM 2520 O O . ALA B 1 150 ? 41.559 7.066 18.205 1.00 47.33 149 ALA B O 1
ATOM 2522 N N . GLY B 1 151 ? 40.253 5.209 18.132 1.00 47.33 150 GLY B N 1
ATOM 2523 C CA . GLY B 1 151 ? 40.927 4.538 19.235 1.00 47.40 150 GLY B CA 1
ATOM 2524 C C . GLY B 1 151 ? 40.656 5.328 20.487 1.00 47.40 150 GLY B C 1
ATOM 2525 O O . GLY B 1 151 ? 41.348 5.207 21.496 1.00 47.46 150 GLY B O 1
ATOM 2526 N N . ARG B 1 152 ? 39.596 6.114 20.416 1.00 47.13 151 ARG B N 1
ATOM 2527 C CA . ARG B 1 152 ? 39.246 7.006 21.506 1.00 47.69 151 ARG B CA 1
ATOM 2528 C C . ARG B 1 152 ? 38.337 6.326 22.519 1.00 47.32 151 ARG B C 1
ATOM 2529 O O . ARG B 1 152 ? 38.364 6.644 23.713 1.00 48.14 151 ARG B O 1
ATOM 2537 N N . LEU B 1 153 ? 37.573 5.361 22.020 1.00 45.89 152 LEU B N 1
ATOM 2538 C CA . LEU B 1 153 ? 36.612 4.591 22.819 1.00 44.83 152 LEU B CA 1
ATOM 2539 C C . LEU B 1 153 ? 36.436 3.173 22.311 1.00 43.13 152 LEU B C 1
ATOM 2540 O O . LEU B 1 153 ? 35.450 2.866 21.629 1.00 43.07 152 LEU B O 1
ATOM 2545 N N . PRO B 1 154 ? 37.376 2.295 22.654 1.00 41.49 153 PRO B N 1
ATOM 2546 C CA . PRO B 1 154 ? 37.262 0.917 22.199 1.00 41.25 153 PRO B CA 1
ATOM 2547 C C . PRO B 1 154 ? 36.070 0.179 22.803 1.00 40.19 153 PRO B C 1
ATOM 2548 O O . PRO B 1 154 ? 35.736 0.356 23.976 1.00 40.46 153 PRO B O 1
ATOM 2552 N N . LEU B 1 155 ? 35.461 -0.638 21.951 1.00 39.00 154 LEU B N 1
ATOM 2553 C CA . LEU B 1 155 ? 34.276 -1.433 22.270 1.00 37.89 154 LEU B CA 1
ATOM 2554 C C . LEU B 1 155 ? 34.435 -2.921 21.950 1.00 37.04 154 LEU B C 1
ATOM 2555 O O . LEU B 1 155 ? 34.859 -3.293 20.872 1.00 37.62 154 LEU B O 1
ATOM 2560 N N . PRO B 1 156 ? 34.017 -3.783 22.872 1.00 36.06 155 PRO B N 1
ATOM 2561 C CA . PRO B 1 156 ? 34.147 -5.221 22.716 1.00 36.72 155 PRO B CA 1
ATOM 2562 C C . PRO B 1 156 ? 33.084 -5.866 21.830 1.00 35.81 155 PRO B C 1
ATOM 2563 O O . PRO B 1 156 ? 33.223 -7.025 21.407 1.00 37.09 155 PRO B O 1
ATOM 2567 N N . ILE B 1 157 ? 32.016 -5.119 21.593 1.00 32.73 156 ILE B N 1
ATOM 2568 C CA . ILE B 1 157 ? 30.914 -5.566 20.733 1.00 31.21 156 ILE B CA 1
ATOM 2569 C C . ILE B 1 157 ? 30.506 -4.407 19.809 1.00 27.92 156 ILE B C 1
ATOM 2570 O O . ILE B 1 157 ? 30.942 -3.275 20.011 1.00 28.58 156 ILE B O 1
ATOM 2575 N N . PRO B 1 158 ? 29.665 -4.684 18.800 1.00 27.20 157 PRO B N 1
ATOM 2576 C CA . PRO B 1 158 ? 29.291 -3.628 17.875 1.00 26.29 157 PRO B CA 1
ATOM 2577 C C . PRO B 1 158 ? 28.659 -2.415 18.564 1.00 25.68 157 PRO B C 1
ATOM 2578 O O . PRO B 1 158 ? 27.914 -2.536 19.548 1.00 25.05 157 PRO B O 1
ATOM 2582 N N . ALA B 1 159 ? 28.932 -1.248 18.013 1.00 24.98 158 ALA B N 1
ATOM 2583 C CA . ALA B 1 159 ? 28.431 0.022 18.565 1.00 25.15 158 ALA B CA 1
ATOM 2584 C C . ALA B 1 159 ? 26.927 0.064 18.754 1.00 23.81 158 ALA B C 1
ATOM 2585 O O . ALA B 1 159 ? 26.436 0.652 19.709 1.00 23.59 158 ALA B O 1
ATOM 2587 N N . GLU B 1 160 ? 26.198 -0.537 17.841 1.00 23.58 159 GLU B N 1
ATOM 2588 C CA . GLU B 1 160 ? 24.724 -0.528 17.932 1.00 23.89 159 GLU B CA 1
ATOM 2589 C C . GLU B 1 160 ? 24.293 -1.264 19.191 1.00 21.66 159 GLU B C 1
ATOM 2590 O O . GLU B 1 160 ? 23.297 -0.904 19.816 1.00 22.33 159 GLU B O 1
ATOM 2593 N N . ARG B 1 161 ? 25.038 -2.308 19.541 1.00 20.76 160 ARG B N 1
ATOM 2594 C CA . ARG B 1 161 ? 24.721 -3.093 20.751 1.00 18.95 160 ARG B CA 1
ATOM 2595 C C . ARG B 1 161 ? 25.093 -2.302 22.002 1.00 19.77 160 ARG B C 1
ATOM 2596 O O . ARG B 1 161 ? 24.339 -2.264 22.991 1.00 19.50 160 ARG B O 1
ATOM 2604 N N . VAL B 1 162 ? 26.259 -1.663 21.966 1.00 19.41 161 VAL B N 1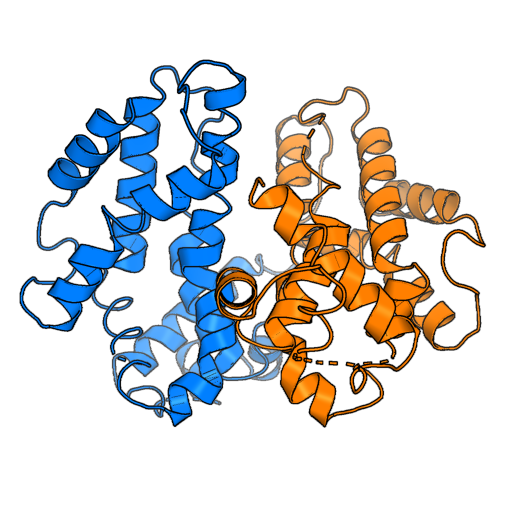
ATOM 2605 C CA . VAL B 1 162 ? 26.709 -0.815 23.071 1.00 19.89 161 VAL B CA 1
ATOM 2606 C C . VAL B 1 162 ? 25.703 0.328 23.317 1.00 19.61 161 VAL B C 1
ATOM 2607 O O . VAL B 1 162 ? 25.291 0.613 24.462 1.00 19.33 161 VAL B O 1
ATOM 2611 N N . ALA B 1 163 ? 25.308 0.995 22.236 1.00 19.72 162 ALA B N 1
ATOM 2612 C CA . ALA B 1 163 ? 24.289 2.079 22.335 1.00 19.46 162 ALA B CA 1
ATOM 2613 C C . ALA B 1 163 ? 23.012 1.645 23.059 1.00 19.87 162 ALA B C 1
ATOM 2614 O O . ALA B 1 163 ? 22.497 2.320 23.958 1.00 20.82 162 ALA B O 1
ATOM 2616 N N . ASP B 1 164 ? 22.482 0.522 22.607 1.00 17.52 163 ASP B N 1
ATOM 2617 C CA . ASP B 1 164 ? 21.256 -0.057 23.138 1.00 16.64 163 ASP B CA 1
ATOM 2618 C C . ASP B 1 164 ? 21.458 -0.409 24.608 1.00 17.03 163 ASP B C 1
ATOM 2619 O O . ASP B 1 164 ? 20.679 -0.020 25.458 1.00 17.78 163 ASP B O 1
ATOM 2624 N N . LEU B 1 165 ? 22.505 -1.156 24.908 1.00 17.29 164 LEU B N 1
ATOM 2625 C CA . LEU B 1 165 ? 22.714 -1.619 26.287 1.00 17.19 164 LEU B CA 1
ATOM 2626 C C . LEU B 1 165 ? 22.997 -0.476 27.252 1.00 17.64 164 LEU B C 1
ATOM 2627 O O . LEU B 1 165 ? 22.526 -0.488 28.376 1.00 18.57 164 LEU B O 1
ATOM 2632 N N . LEU B 1 166 ? 23.799 0.490 26.800 1.00 19.21 165 LEU B N 1
ATOM 2633 C CA . LEU B 1 166 ? 24.162 1.648 27.600 1.00 19.74 165 LEU B CA 1
ATOM 2634 C C . LEU B 1 166 ? 22.929 2.481 27.936 1.00 19.57 165 LEU B C 1
ATOM 2635 O O . LEU B 1 166 ? 22.686 2.848 29.096 1.00 19.27 165 LEU B O 1
ATOM 2640 N N . LEU B 1 167 ? 22.213 2.855 26.892 1.00 20.19 166 LEU B N 1
ATOM 2641 C CA . LEU B 1 167 ? 21.001 3.617 27.057 1.00 20.33 166 LEU B CA 1
ATOM 2642 C C . LEU B 1 167 ? 20.009 2.870 27.944 1.00 19.56 166 LEU B C 1
ATOM 2643 O O . LEU B 1 167 ? 19.426 3.452 28.864 1.00 21.07 166 LEU B O 1
ATOM 2648 N N . SER B 1 168 ? 19.895 1.552 27.743 1.00 18.10 167 SER B N 1
ATOM 2649 C CA A SER B 1 168 ? 18.969 0.720 28.513 0.50 18.36 167 SER B CA 1
ATOM 2650 C CA B SER B 1 168 ? 18.976 0.734 28.497 0.50 16.82 167 SER B CA 1
ATOM 2651 C C . SER B 1 168 ? 19.382 0.669 29.972 1.00 16.73 167 SER B C 1
ATOM 2652 O O . SER B 1 168 ? 18.539 0.761 30.832 1.00 18.82 167 SER B O 1
ATOM 2657 N N . ALA B 1 169 ? 20.678 0.541 30.200 1.00 17.62 168 ALA B N 1
ATOM 2658 C CA . ALA B 1 169 ? 21.257 0.490 31.566 1.00 15.47 168 ALA B CA 1
ATOM 2659 C C . ALA B 1 169 ? 20.874 1.737 32.348 1.00 16.02 168 ALA B C 1
ATOM 2660 O O . ALA B 1 169 ? 20.472 1.705 33.527 1.00 18.14 168 ALA B O 1
ATOM 2662 N N . VAL B 1 170 ? 20.957 2.872 31.671 1.00 16.21 169 VAL B N 1
ATOM 2663 C CA . VAL B 1 170 ? 20.723 4.134 32.349 1.00 14.96 169 VAL B CA 1
ATOM 2664 C C . VAL B 1 170 ? 19.287 4.498 32.476 1.00 15.91 169 VAL B C 1
ATOM 2665 O O . VAL B 1 170 ? 18.851 4.864 33.562 1.00 18.76 169 VAL B O 1
ATOM 2669 N N . ILE B 1 171 ? 18.527 4.257 31.421 1.00 15.91 170 ILE B N 1
ATOM 2670 C CA . ILE B 1 171 ? 17.192 4.819 31.318 1.00 16.63 170 ILE B CA 1
ATOM 2671 C C . ILE B 1 171 ? 16.067 3.877 31.647 1.00 17.15 170 ILE B C 1
ATOM 2672 O O . ILE B 1 171 ? 15.012 4.296 32.147 1.00 16.79 170 ILE B O 1
ATOM 2677 N N . ALA B 1 172 ? 16.260 2.589 31.389 1.00 17.11 171 ALA B N 1
ATOM 2678 C CA . ALA B 1 172 ? 15.095 1.694 31.462 1.00 17.18 171 ALA B CA 1
ATOM 2679 C C . ALA B 1 172 ? 14.495 1.455 32.798 1.00 16.17 171 ALA B C 1
ATOM 2680 O O . ALA B 1 172 ? 13.251 1.431 32.916 1.00 17.11 171 ALA B O 1
ATOM 2682 N N . GLU B 1 173 ? 15.332 1.171 33.783 1.00 15.97 172 GLU B N 1
ATOM 2683 C CA . GLU B 1 173 ? 14.882 0.955 35.134 1.00 16.59 172 GLU B CA 1
ATOM 2684 C C . GLU B 1 173 ? 14.244 2.252 35.619 1.00 15.84 172 GLU B C 1
ATOM 2685 O O . GLU B 1 173 ? 13.144 2.209 36.133 1.00 16.32 172 GLU B O 1
ATOM 2691 N N . PRO B 1 174 ? 14.893 3.417 35.447 1.00 15.90 173 PRO B N 1
ATOM 2692 C CA . PRO B 1 174 ? 14.228 4.650 35.854 1.00 14.82 173 PRO B CA 1
ATOM 2693 C C . PRO B 1 174 ? 12.852 4.832 35.212 1.00 14.03 173 PRO B C 1
ATOM 2694 O O . PRO B 1 174 ? 11.923 5.287 35.875 1.00 14.12 173 PRO B O 1
ATOM 2698 N N . LEU B 1 175 ? 12.732 4.528 33.924 1.00 15.26 174 LEU B N 1
ATOM 2699 C CA . LEU B 1 175 ? 11.401 4.650 33.268 1.00 13.51 174 LEU B CA 1
ATOM 2700 C C . LEU B 1 175 ? 10.372 3.795 34.021 1.00 13.34 174 LEU B C 1
ATOM 2701 O O . LEU B 1 175 ? 9.254 4.246 34.301 1.00 15.59 174 LEU B O 1
ATOM 2706 N N . ARG B 1 176 ? 10.763 2.549 34.321 1.00 13.88 175 ARG B N 1
ATOM 2707 C CA . ARG B 1 176 ? 9.915 1.615 35.055 1.00 13.82 175 ARG B CA 1
ATOM 2708 C C . ARG B 1 176 ? 9.494 2.231 36.410 1.00 12.76 175 ARG B C 1
ATOM 2709 O O . ARG B 1 176 ? 8.341 2.233 36.817 1.00 15.08 175 ARG B O 1
ATOM 2717 N N . GLN B 1 177 ? 10.480 2.755 37.125 1.00 13.33 176 GLN B N 1
ATOM 2718 C CA . GLN B 1 177 ? 10.275 3.359 38.426 1.00 14.57 176 GLN B CA 1
ATOM 2719 C C . GLN B 1 177 ? 9.337 4.546 38.357 1.00 13.64 176 GLN B C 1
ATOM 2720 O O . GLN B 1 177 ? 8.393 4.676 39.157 1.00 16.03 176 GLN B O 1
ATOM 2726 N N . ILE B 1 178 ? 9.556 5.408 37.401 1.00 14.16 177 ILE B N 1
ATOM 2727 C CA . ILE B 1 178 ? 8.744 6.655 37.311 1.00 14.87 177 ILE B CA 1
ATOM 2728 C C . ILE B 1 178 ? 7.315 6.316 36.906 1.00 16.47 177 ILE B C 1
ATOM 2729 O O . ILE B 1 178 ? 6.362 6.897 37.417 1.00 18.69 177 ILE B O 1
ATOM 2734 N N . THR B 1 179 ? 7.188 5.351 36.005 1.00 15.71 178 THR B N 1
ATOM 2735 C CA . THR B 1 179 ? 5.884 4.919 35.518 1.00 15.74 178 THR B CA 1
ATOM 2736 C C . THR B 1 179 ? 5.043 4.454 36.678 1.00 18.50 178 THR B C 1
ATOM 2737 O O . THR B 1 179 ? 3.870 4.768 36.757 1.00 19.96 178 THR B O 1
ATOM 2741 N N . LEU B 1 180 ? 5.678 3.749 37.607 1.00 17.80 179 LEU B N 1
ATOM 2742 C CA . LEU B 1 180 ? 4.999 3.193 38.780 1.00 18.60 179 LEU B CA 1
ATOM 2743 C C . LEU B 1 180 ? 4.915 4.137 39.968 1.00 19.46 179 LEU B C 1
ATOM 2744 O O . LEU B 1 180 ? 4.214 3.860 40.936 1.00 22.18 179 LEU B O 1
ATOM 2749 N N . GLY B 1 181 ? 5.526 5.291 39.838 1.00 19.51 180 GLY B N 1
ATOM 2750 C CA . GLY B 1 181 ? 5.473 6.289 40.902 1.00 20.82 180 GLY B CA 1
ATOM 2751 C C . GLY B 1 181 ? 6.440 6.000 42.037 1.00 20.56 180 GLY B C 1
ATOM 2752 O O . GLY B 1 181 ? 6.324 6.557 43.120 1.00 23.21 180 GLY B O 1
ATOM 2753 N N . LEU B 1 182 ? 7.389 5.103 41.784 1.00 17.00 181 LEU B N 1
ATOM 2754 C CA . LEU B 1 182 ? 8.455 4.765 42.765 1.00 17.39 181 LEU B CA 1
ATOM 2755 C C . LEU B 1 182 ? 9.452 5.893 42.901 1.00 17.15 181 LEU B C 1
ATOM 2756 O O . LEU B 1 182 ? 10.136 6.022 43.920 1.00 20.11 181 LEU B O 1
ATOM 2761 N N . ARG B 1 183 ? 9.537 6.683 41.833 1.00 15.88 182 ARG B N 1
ATOM 2762 C CA . ARG B 1 183 ? 10.301 7.911 41.759 1.00 17.62 182 ARG B CA 1
ATOM 2763 C C . ARG B 1 183 ? 9.549 8.914 40.938 1.00 17.93 182 ARG B C 1
ATOM 2764 O O . ARG B 1 183 ? 8.694 8.525 40.132 1.00 18.00 182 ARG B O 1
ATOM 2772 N N . GLU B 1 184 ? 9.854 10.201 41.156 1.00 17.94 183 GLU B N 1
ATOM 2773 C CA . GLU B 1 184 ? 9.251 11.268 40.330 1.00 19.58 183 GLU B CA 1
ATOM 2774 C C . GLU B 1 184 ? 10.058 11.422 39.019 1.00 17.72 183 GLU B C 1
ATOM 2775 O O . GLU B 1 184 ? 11.168 10.893 38.874 1.00 17.29 183 GLU B O 1
ATOM 2781 N N . PRO B 1 185 ? 9.467 12.093 38.019 1.00 17.10 184 PRO B N 1
ATOM 2782 C CA . PRO B 1 185 ? 10.179 12.271 36.759 1.00 17.83 184 PRO B CA 1
ATOM 2783 C C . PRO B 1 185 ? 11.414 13.113 36.912 1.00 16.97 184 PRO B C 1
ATOM 2784 O O . PRO B 1 185 ? 11.534 13.888 37.869 1.00 19.28 184 PRO B O 1
ATOM 2788 N N . LEU B 1 186 ? 12.360 12.944 35.998 1.00 17.51 185 LEU B N 1
ATOM 2789 C CA . LEU B 1 186 ? 13.526 13.846 35.921 1.00 18.30 185 LEU B CA 1
ATOM 2790 C C . LEU B 1 186 ? 12.917 15.218 35.647 1.00 20.53 185 LEU B C 1
ATOM 2791 O O . LEU B 1 186 ? 11.909 15.306 34.952 1.00 20.34 185 LEU B O 1
ATOM 2796 N N . PRO B 1 187 ? 13.554 16.286 36.127 1.00 23.10 186 PRO B N 1
ATOM 2797 C CA . PRO B 1 187 ? 14.818 16.328 36.806 1.00 21.85 186 PRO B CA 1
ATOM 2798 C C . PRO B 1 187 ? 14.737 16.366 38.329 1.00 21.90 186 PRO B C 1
ATOM 2799 O O . PRO B 1 187 ? 15.635 16.928 38.963 1.00 26.16 186 PRO B O 1
ATOM 2803 N N . ALA B 1 188 ? 13.718 15.731 38.917 1.00 21.11 187 ALA B N 1
ATOM 2804 C CA . ALA B 1 188 ? 13.526 15.802 40.380 1.00 19.06 187 ALA B CA 1
ATOM 2805 C C . ALA B 1 188 ? 14.639 15.135 41.159 1.00 20.06 187 ALA B C 1
ATOM 2806 O O . ALA B 1 188 ? 14.861 15.455 42.337 1.00 21.29 187 ALA B O 1
ATOM 2808 N N . TRP B 1 189 ? 15.289 14.167 40.523 1.00 19.24 188 TRP B N 1
ATOM 2809 C CA . TRP B 1 189 ? 16.365 13.396 41.163 1.00 19.41 188 TRP B CA 1
ATOM 2810 C C . TRP B 1 189 ? 17.536 13.410 40.207 1.00 17.14 188 TRP B C 1
ATOM 2811 O O . TRP B 1 189 ? 17.356 13.652 39.004 1.00 18.04 188 TRP B O 1
ATOM 2822 N N . ASP B 1 190 ? 18.728 13.147 40.749 1.00 18.53 189 ASP B N 1
ATOM 2823 C CA . ASP B 1 190 ? 19.982 13.255 40.003 1.00 17.26 189 ASP B CA 1
ATOM 2824 C C . ASP B 1 190 ? 20.399 11.963 39.333 1.00 17.64 189 ASP B C 1
ATOM 2825 O O . ASP B 1 190 ? 20.728 11.002 40.017 1.00 19.19 189 ASP B O 1
ATOM 2830 N N . ILE B 1 191 ? 20.333 11.960 37.995 1.00 17.32 190 ILE B N 1
ATOM 2831 C CA . ILE B 1 191 ? 20.736 10.773 37.203 1.00 15.65 190 ILE B CA 1
ATOM 2832 C C . ILE B 1 191 ? 22.198 10.756 36.786 1.00 15.27 190 ILE B C 1
ATOM 2833 O O . ILE B 1 191 ? 22.725 9.782 36.255 1.00 17.16 190 ILE B O 1
ATOM 2838 N N . ALA B 1 192 ? 22.882 11.841 37.088 1.00 17.33 191 ALA B N 1
ATOM 2839 C CA . ALA B 1 192 ? 24.311 11.898 36.745 1.00 18.04 191 ALA B CA 1
ATOM 2840 C C . ALA B 1 192 ? 25.167 10.751 37.287 1.00 17.56 191 ALA B C 1
ATOM 2841 O O . ALA B 1 192 ? 26.001 10.217 36.575 1.00 17.61 191 ALA B O 1
ATOM 2843 N N . PRO B 1 193 ? 24.981 10.372 38.555 1.00 17.90 192 PRO B N 1
ATOM 2844 C CA . PRO B 1 193 ? 25.767 9.263 39.076 1.00 16.79 192 PRO B CA 1
ATOM 2845 C C . PRO B 1 193 ? 25.506 7.968 38.315 1.00 17.13 192 PRO B C 1
ATOM 2846 O O . PRO B 1 193 ? 26.458 7.204 38.039 1.00 17.49 192 PRO B O 1
ATOM 2850 N N . ARG B 1 194 ? 24.259 7.735 37.971 1.00 16.34 193 ARG B N 1
ATOM 2851 C CA . ARG B 1 194 ? 23.905 6.509 37.239 1.00 17.11 193 ARG B CA 1
ATOM 2852 C C . ARG B 1 194 ? 24.568 6.545 35.849 1.00 16.07 193 ARG B C 1
ATOM 2853 O O . ARG B 1 194 ? 25.128 5.532 35.367 1.00 16.02 193 ARG B O 1
ATOM 2861 N N . VAL B 1 195 ? 24.535 7.716 35.201 1.00 15.31 194 VAL B N 1
ATOM 2862 C CA . VAL B 1 195 ? 25.170 7.831 33.906 1.00 15.79 194 VAL B CA 1
ATOM 2863 C C . VAL B 1 195 ? 26.673 7.556 34.006 1.00 17.62 194 VAL B C 1
ATOM 2864 O O . VAL B 1 195 ? 27.271 6.811 33.204 1.00 16.82 194 VAL B O 1
ATOM 2868 N N . ALA B 1 196 ? 27.308 8.139 35.015 1.00 18.05 195 ALA B N 1
ATOM 2869 C CA . ALA B 1 196 ? 28.753 7.926 35.197 1.00 18.47 195 ALA B CA 1
ATOM 2870 C C . ALA B 1 196 ? 29.099 6.454 35.426 1.00 18.94 195 ALA B C 1
ATOM 2871 O O . ALA B 1 196 ? 30.040 5.922 34.867 1.00 19.03 195 ALA B O 1
ATOM 2873 N N . ASP B 1 197 ? 28.299 5.798 36.264 1.00 17.26 196 ASP B N 1
ATOM 2874 C CA . ASP B 1 197 ? 28.534 4.403 36.583 1.00 16.72 196 ASP B CA 1
ATOM 2875 C C . ASP B 1 197 ? 28.353 3.524 35.339 1.00 17.74 196 ASP B C 1
ATOM 2876 O O . ASP B 1 197 ? 29.116 2.579 35.111 1.00 18.88 196 ASP B O 1
ATOM 2881 N N . ALA B 1 198 ? 27.333 3.819 34.538 1.00 17.28 197 ALA B N 1
ATOM 2882 C CA . ALA B 1 198 ? 27.085 3.023 33.320 1.00 17.91 197 ALA B CA 1
ATOM 2883 C C . ALA B 1 198 ? 28.214 3.175 32.342 1.00 18.70 197 ALA B C 1
ATOM 2884 O O . ALA B 1 198 ? 28.683 2.214 31.735 1.00 21.18 197 ALA B O 1
ATOM 2886 N N . VAL B 1 199 ? 28.668 4.403 32.159 1.00 18.55 198 VAL B N 1
ATOM 2887 C CA . VAL B 1 199 ? 29.776 4.610 31.223 1.00 19.95 198 VAL B CA 1
ATOM 2888 C C . VAL B 1 199 ? 31.023 3.870 31.693 1.00 22.40 198 VAL B C 1
ATOM 2889 O O . VAL B 1 199 ? 31.706 3.263 30.891 1.00 25.59 198 VAL B O 1
ATOM 2893 N N . ARG B 1 200 ? 31.315 3.928 32.982 1.00 22.57 199 ARG B N 1
ATOM 2894 C CA . ARG B 1 200 ? 32.500 3.249 33.544 1.00 24.53 199 ARG B CA 1
ATOM 2895 C C . ARG B 1 200 ? 32.448 1.742 33.328 1.00 24.67 199 ARG B C 1
ATOM 2896 O O . ARG B 1 200 ? 33.478 1.106 33.150 1.00 26.69 199 ARG B O 1
ATOM 2899 N N . LEU B 1 201 ? 31.241 1.206 33.292 1.00 24.03 200 LEU B N 1
ATOM 2900 C CA . LEU B 1 201 ? 30.974 -0.250 33.284 1.00 26.12 200 LEU B CA 1
ATOM 2901 C C . LEU B 1 201 ? 30.848 -0.813 31.894 1.00 30.34 200 LEU B C 1
ATOM 2902 O O . LEU B 1 201 ? 31.362 -1.920 31.573 1.00 31.71 200 LEU B O 1
ATOM 2907 N N . ILE B 1 202 ? 30.163 -0.036 31.061 1.00 32.33 201 ILE B N 1
ATOM 2908 C CA . ILE B 1 202 ? 29.746 -0.487 29.731 1.00 33.81 201 ILE B CA 1
ATOM 2909 C C . ILE B 1 202 ? 30.600 0.022 28.591 1.00 36.69 201 ILE B C 1
ATOM 2910 O O . ILE B 1 202 ? 30.800 -0.671 27.579 1.00 37.75 201 ILE B O 1
ATOM 2915 N N . ALA B 1 203 ? 31.134 1.217 28.768 1.00 37.82 202 ALA B N 1
ATOM 2916 C CA . ALA B 1 203 ? 31.925 1.845 27.722 1.00 39.33 202 ALA B CA 1
ATOM 2917 C C . ALA B 1 203 ? 33.067 2.713 28.282 1.00 41.91 202 ALA B C 1
ATOM 2918 O O . ALA B 1 203 ? 33.165 3.910 27.993 1.00 42.82 202 ALA B O 1
ATOM 2920 N N . PRO B 1 204 ? 33.946 2.121 29.085 1.00 44.33 203 PRO B N 1
ATOM 2921 C CA . PRO B 1 204 ? 35.007 2.972 29.614 1.00 45.79 203 PRO B CA 1
ATOM 2922 C C . PRO B 1 204 ? 35.967 3.445 28.515 1.00 48.15 203 PRO B C 1
ATOM 2923 O O . PRO B 1 204 ? 36.251 2.703 27.554 1.00 50.71 203 PRO B O 1
#

CATH classification: 1.10.357.10

InterPro domains:
  IPR001647 DNA-binding HTH domain, TetR-type [PF00440] (21-64)
  IPR001647 DNA-binding HTH domain, TetR-type [PR00455] (21-34)
  IPR001647 DNA-binding HTH domain, TetR-type [PR00455] (42-65)
  IPR001647 DNA-binding HTH domain, TetR-type [PS50977] (15-75)
  IPR009057 Homedomain-like superfamily [SSF46689] (12-78)
  IPR036271 Tetracyclin repressor-like, C-terminal domain superfamily [SSF48498] (86-198)
  IPR039536 Transcriptional regulator TetR, C-terminal, Proteobacteria type [PF14246] (89-200)
  IPR050109 HTH-type, TetR-like transcriptional regulator [PTHR30055] (9-201)

B-factor: mean 25.32, std 9.42, range [10.04, 72.29]

Solvent-accessible surface area: 19096 Å² total

Organism: Rhodospirillum rubrum (strain ATCC 11170 / ATH 1.1.1 / DSM 467 / LMG 4362 / NCIMB 8255 / S1) (NCBI:txid269796)

Foldseek 3Di:
DDDDPVVLLVLLLVQLLVQCVPPNLVSWVSSCVSSVHDPVSVCVQDVGSQSSLLSNQLVLPVVLPVPADLDDPAVLVRQLSSLQSLQLSQQAPSNLVVVLCVVDVVCCVRHVVSNVVRHPVVSLVSQLVSQQSCCVVVNFPFPDRSSVLSVVLCCQQHVVVSVCCNVVVDPTPPVDDSSVSSSVSSVVRD/DDPVLLLVLLLVQLLVQCVPPRPVSWVSSCVSSVHDPVSVCVQPVGDLSSLLSNQLVLQVPLPPPLPDPQVLVVQLVSLVSLQLSCQAPSNLVVVLCVVDVVCCVVHVVSNVVRHPVVSLVVQLVSQVSCCVVVNWPAPDRSSVLSVVLSCQQHVVSSVCCNVPVDPTPPVDDSSVSSSVSCVPRID

Secondary structure (DSSP, 8-state):
-PPPHHHHHHHHHHHHHHHHHHH-TT---HHHHHHT--HHHHHHH-SSHHHHHHHHHHHHHTTTTTS--SS-SSHHHHHHHHHHHHHHHHSBHHHHHHH--TT-HHHHHHHHHHHHHHTHHHHHHHHHHHHHHHHHTTSS--SS-HHHHHHHHHIIIIIHHHHHHHHTSSPPBTSS--HHHHHHHHHHH-/--HHHHHHHHHHHHHHHHHHHTTT---HHHHHHT--HHHHTTT-SSHHHHHHHHHHHHHTTT----S-SSHHHHHHHHHHHHHHHHSBHHHHHHH--TT-HHHHHHHHHHHHHHTHHHHHHHHHHHHHHHHHTTSS--SS-HHHHHHHHHHHHHHHHHHHHHHTSSPPBTSS--HHHHHHHHHHH--

Radius of gyration: 21.68 Å; Cα contacts (8 Å, |Δi|>4): 404; chains: 2; bounding box: 50×54×62 Å